Protein AF-0000000066304430 (afdb_homodimer)

Solvent-accessible surface area (backbone atoms only — not comparable to full-atom values): 23786 Å² total; per-residue (Å²): 137,87,82,76,79,74,82,82,79,80,76,80,74,72,60,65,66,55,62,60,60,67,68,46,54,88,64,54,50,79,88,36,44,43,24,27,40,32,38,21,91,82,35,70,56,79,92,47,40,72,29,31,27,43,25,59,38,56,57,89,67,25,36,34,27,29,32,56,72,38,75,47,90,47,48,25,56,79,77,40,54,83,51,33,85,49,35,22,53,64,49,31,33,20,47,4,34,85,41,60,57,87,41,77,45,35,43,29,22,42,34,91,88,55,76,62,80,91,42,82,43,58,41,76,53,37,89,44,24,24,42,44,43,83,86,43,62,50,78,75,46,52,85,39,39,75,23,25,37,43,19,32,15,24,36,75,32,53,60,66,45,55,60,51,39,46,74,68,50,40,44,45,34,34,84,55,59,61,55,55,68,43,44,57,81,45,100,46,57,49,34,54,61,27,54,75,40,62,84,70,48,22,63,59,38,72,60,75,75,80,64,72,80,124,136,88,84,77,79,74,82,81,79,77,76,80,72,73,60,65,65,56,63,59,60,66,66,48,58,88,61,56,49,80,89,36,43,44,25,27,38,32,37,21,92,80,36,69,56,79,89,45,38,70,30,32,28,43,25,59,38,57,55,89,67,25,36,35,27,29,33,56,73,38,76,46,91,48,48,25,57,78,78,40,54,83,52,33,84,47,35,23,53,64,49,31,33,18,46,4,34,85,42,60,57,88,42,78,42,34,42,28,22,41,35,92,88,55,77,63,81,93,41,82,46,57,41,78,53,37,89,44,22,25,42,44,42,84,88,43,62,51,79,76,46,53,84,38,39,77,23,26,37,43,18,30,14,23,37,76,33,51,61,67,45,55,61,51,40,45,75,68,53,39,45,44,34,34,84,56,58,60,55,55,67,42,46,56,81,47,99,45,57,50,34,54,61,27,54,75,41,63,85,68,48,21,63,58,36,72,59,76,75,80,65,74,80,122

InterPro domains:
  IPR003774 AlgH-like [MF_00758] (30-211)
  IPR003774 AlgH-like [PF02622] (42-196)
  IPR003774 AlgH-like [PTHR30327] (18-207)

Organism: Nocardia farcinica (strain IFM 10152) (NCBI:txid247156)

pLDDT: mean 85.4, std 20.9, range [22.81, 98.62]

Nearest PDB structures (foldseek):
  2hrx-assembly1_A  TM=9.634E-01  e=1.542E-21  Corynebacterium diphtheriae
  2ew0-assembly1_A  TM=8.220E-01  e=2.080E-13  Acinetobacter baylyi ADP1
  2haf-assembly1_A  TM=8.039E-01  e=1.139E-11  Vibrio cholerae
  2mui-assembly1_A  TM=6.964E-01  e=1.071E-11  Pseudomonas aeruginosa PAO1
  2do8-assembly1_A  TM=6.855E-01  e=4.205E-09  [Haemophilus] ducreyi

Secondary structure (DSSP, 8-state):
------------GGGHHHHHHHGGGGGPPPP-TTEEEEEPTT---TTTTT-EEEEEEEETTEEEEEE-S-EEEEEHHHH-HHHHTTBPSS-EEEE--SEEEEEEEEEEEEPTT---TT-TTEEEEETTEEEE-TTS-HHHHGGGEEEEEEEEEEEEEETTHHHHHHHTT-EEEEEPPTTGGG----TTHHHHHHHTSPTTGGGGGG--------/------------GGGHHHHHHHGGGGGPPPP-TTEEEEEPTT---TTTTT-EEEEEEEETTEEEEEE-S-EEEEEHHHH-HHHHTTBPSS-EEEE--SEEEEEEEEEEEEPTT---TT-TTEEEEETTEEEE-TTS-HHHHGGGEEEEEEEEEEEEEETTHHHHHHHTT-EEEEEPPTTGGG----TTHHHHHHHTSPTTGGGGGG--------

Structure (mmCIF, N/CA/C/O backbone):
data_AF-0000000066304430-model_v1
#
loop_
_entity.id
_entity.type
_entity.pdbx_description
1 polymer 'UPF0301 protein NFA_55110'
#
loop_
_atom_site.group_PDB
_atom_site.id
_atom_site.type_symbol
_atom_site.label_atom_id
_atom_site.label_alt_id
_atom_site.label_comp_id
_atom_site.label_asym_id
_atom_site.label_entity_id
_atom_site.label_seq_id
_atom_site.pdbx_PDB_ins_code
_atom_site.Cartn_x
_atom_site.Cartn_y
_atom_site.Cartn_z
_atom_site.occupancy
_atom_site.B_iso_or_equiv
_atom_site.auth_seq_id
_atom_site.auth_comp_id
_atom_site.auth_asym_id
_atom_site.auth_atom_id
_atom_site.pdbx_PDB_model_num
ATOM 1 N N . MET A 1 1 ? -45.719 -1.336 53.375 1 24.52 1 MET A N 1
ATOM 2 C CA . MET A 1 1 ? -44.656 -1.937 52.594 1 24.52 1 MET A CA 1
ATOM 3 C C . MET A 1 1 ? -44.625 -1.344 51.188 1 24.52 1 MET A C 1
ATOM 5 O O . MET A 1 1 ? -45.531 -1.569 50.375 1 24.52 1 MET A O 1
ATOM 9 N N . ALA A 1 2 ? -44 -0.07 50.938 1 22.81 2 ALA A N 1
ATOM 10 C CA . ALA A 1 2 ? -44.094 0.934 49.875 1 22.81 2 ALA A CA 1
ATOM 11 C C . ALA A 1 2 ? -43.344 0.488 48.625 1 22.81 2 ALA A C 1
ATOM 13 O O . ALA A 1 2 ? -42.125 0.286 48.656 1 22.81 2 ALA A O 1
ATOM 14 N N . ARG A 1 3 ? -43.969 -0.268 47.688 1 23.69 3 ARG A N 1
ATOM 15 C CA . ARG A 1 3 ? -43.562 -0.884 46.438 1 23.69 3 ARG A CA 1
ATOM 16 C C . ARG A 1 3 ? -43.156 0.175 45.406 1 23.69 3 ARG A C 1
ATOM 18 O O . ARG A 1 3 ? -43.906 0.433 44.469 1 23.69 3 ARG A O 1
ATOM 25 N N . ALA A 1 4 ? -42.5 1.371 45.719 1 28.19 4 ALA A N 1
ATOM 26 C CA . ALA A 1 4 ? -42.375 2.463 44.75 1 28.19 4 ALA A CA 1
ATOM 27 C C . ALA A 1 4 ? -41.312 2.152 43.688 1 28.19 4 ALA A C 1
ATOM 29 O O . ALA A 1 4 ? -40.125 2.387 43.906 1 28.19 4 ALA A O 1
ATOM 30 N N . ASP A 1 5 ? -41.281 0.974 43 1 29.25 5 ASP A N 1
ATOM 31 C CA . ASP A 1 5 ? -40.188 0.68 42.094 1 29.25 5 ASP A CA 1
ATOM 32 C C . ASP A 1 5 ? -40.188 1.63 40.906 1 29.25 5 ASP A C 1
ATOM 34 O O . ASP A 1 5 ? -41.094 1.565 40.062 1 29.25 5 ASP A O 1
ATOM 38 N N . ASP A 1 6 ? -39.938 2.926 41 1 29.88 6 ASP A N 1
ATOM 39 C CA . ASP A 1 6 ? -40 3.854 39.875 1 29.88 6 ASP A CA 1
ATOM 40 C C . ASP A 1 6 ? -39 3.477 38.781 1 29.88 6 ASP A C 1
ATOM 42 O O . ASP A 1 6 ? -37.875 3.133 39.094 1 29.88 6 ASP A O 1
ATOM 46 N N . PRO A 1 7 ? -39.438 3.041 37.562 1 32.34 7 PRO A N 1
ATOM 47 C CA . PRO A 1 7 ? -38.688 2.639 36.375 1 32.34 7 PRO A CA 1
ATOM 48 C C . PRO A 1 7 ? -37.688 3.709 35.906 1 32.34 7 PRO A C 1
ATOM 50 O O . PRO A 1 7 ? -37.906 4.898 36.156 1 32.34 7 PRO A O 1
ATOM 53 N N . ASP A 1 8 ? -36.312 3.432 35.938 1 30.69 8 ASP A N 1
ATOM 54 C CA . ASP A 1 8 ? -35.125 4.16 35.469 1 30.69 8 ASP A CA 1
ATOM 55 C C . ASP A 1 8 ? -35.25 4.578 34 1 30.69 8 ASP A C 1
ATOM 57 O O . ASP A 1 8 ? -35.312 3.729 33.125 1 30.69 8 ASP A O 1
ATOM 61 N N . GLU A 1 9 ? -35.969 5.59 33.656 1 26.77 9 GLU A N 1
ATOM 62 C CA . GLU A 1 9 ? -36 6.195 32.312 1 26.77 9 GLU A CA 1
ATOM 63 C C . GLU A 1 9 ? -34.594 6.59 31.859 1 26.77 9 GLU A C 1
ATOM 65 O O . GLU A 1 9 ? -34.125 7.672 32.188 1 26.77 9 GLU A O 1
ATOM 70 N N . ARG A 1 10 ? -33.562 5.77 31.922 1 32.72 10 ARG A N 1
ATOM 71 C CA . ARG A 1 10 ? -32.344 6.18 31.266 1 32.72 10 ARG A CA 1
ATOM 72 C C . ARG A 1 10 ? -32.594 6.492 29.781 1 32.72 10 ARG A C 1
ATOM 74 O O . ARG A 1 10 ? -32.844 5.59 29 1 32.72 10 ARG A O 1
ATOM 81 N N . LYS A 1 11 ? -33.125 7.629 29.359 1 31.64 11 LYS A N 1
ATOM 82 C CA . LYS A 1 11 ? -33.312 8.227 28.031 1 31.64 11 LYS A CA 1
ATOM 83 C C . LYS A 1 11 ? -32.062 8.117 27.203 1 31.64 11 LYS A C 1
ATOM 85 O O . LYS A 1 11 ? -30.938 8.195 27.719 1 31.64 11 LYS A O 1
ATOM 90 N N . THR A 1 12 ? -32.25 7.77 25.828 1 31.91 12 THR A N 1
ATOM 91 C CA . THR A 1 12 ? -31.516 7.578 24.562 1 31.91 12 THR A CA 1
ATOM 92 C C . THR A 1 12 ? -30.734 8.836 24.188 1 31.91 12 THR A C 1
ATOM 94 O O . THR A 1 12 ? -31.281 9.742 23.562 1 31.91 12 THR A O 1
ATOM 97 N N . GLN A 1 13 ? -29.938 9.391 24.938 1 33 13 GLN A N 1
ATOM 98 C CA . GLN A 1 13 ? -29.094 10.508 24.516 1 33 13 GLN A CA 1
ATOM 99 C C . GLN A 1 13 ? -28.234 10.125 23.312 1 33 13 GLN A C 1
ATOM 101 O O . GLN A 1 13 ? -27.484 10.953 22.797 1 33 13 GLN A O 1
ATOM 106 N N . GLY A 1 14 ? -28.375 8.883 22.828 1 36.81 14 GLY A N 1
ATOM 107 C CA . GLY A 1 14 ? -27.453 8.508 21.781 1 36.81 14 GLY A CA 1
ATOM 108 C C . GLY A 1 14 ? -27.797 9.109 20.438 1 36.81 14 GLY A C 1
ATOM 109 O O . GLY A 1 14 ? -27.062 8.906 19.453 1 36.81 14 GLY A O 1
ATOM 110 N N . GLY A 1 15 ? -29.031 9.672 20.203 1 38.84 15 GLY A N 1
ATOM 111 C CA . GLY A 1 15 ? -29.516 10.008 18.875 1 38.84 15 GLY A CA 1
ATOM 112 C C . GLY A 1 15 ? -28.984 11.336 18.375 1 38.84 15 GLY A C 1
ATOM 113 O O . GLY A 1 15 ? -29.25 11.711 17.234 1 38.84 15 GLY A O 1
ATOM 114 N N . HIS A 1 16 ? -28.719 12.266 19.266 1 42.06 16 HIS A N 1
ATOM 115 C CA . HIS A 1 16 ? -28.406 13.602 18.766 1 42.06 16 HIS A CA 1
ATOM 116 C C . HIS A 1 16 ? -27.109 13.609 17.984 1 42.06 16 HIS A C 1
ATOM 118 O O . HIS A 1 16 ? -26.859 14.516 17.172 1 42.06 16 HIS A O 1
ATOM 124 N N . GLY A 1 17 ? -26.234 12.734 18.312 1 37.06 17 GLY A N 1
ATOM 125 C CA . GLY A 1 17 ? -24.938 12.742 17.656 1 37.06 17 GLY A CA 1
ATOM 126 C C . GLY A 1 17 ? -25 12.289 16.203 1 37.06 17 GLY A C 1
ATOM 127 O O . GLY A 1 17 ? -24.094 12.57 15.414 1 37.06 17 GLY A O 1
ATOM 128 N N . ASP A 1 18 ? -26.016 11.461 15.891 1 42.19 18 ASP A N 1
ATOM 129 C CA . ASP A 1 18 ? -26.141 10.867 14.562 1 42.19 18 ASP A CA 1
ATOM 130 C C . ASP A 1 18 ? -26.516 11.922 13.523 1 42.19 18 ASP A C 1
ATOM 132 O O . ASP A 1 18 ? -26.031 11.883 12.391 1 42.19 18 ASP A O 1
ATOM 136 N N . ARG A 1 19 ? -27.656 12.641 13.797 1 42.06 19 ARG A N 1
ATOM 137 C CA . ARG A 1 19 ? -28.234 13.57 12.828 1 42.06 19 ARG A CA 1
ATOM 138 C C . ARG A 1 19 ? -27.234 14.68 12.492 1 42.06 19 ARG A C 1
ATOM 140 O O . ARG A 1 19 ? -27.281 15.242 11.391 1 42.06 19 ARG A O 1
ATOM 147 N N . ARG A 1 20 ? -26.547 15.172 13.352 1 38.5 20 ARG A N 1
ATOM 148 C CA . ARG A 1 20 ? -25.625 16.281 13.156 1 38.5 20 ARG A CA 1
ATOM 149 C C . ARG A 1 20 ? -24.484 15.891 12.211 1 38.5 20 ARG A C 1
ATOM 151 O O . ARG A 1 20 ? -23.906 16.75 11.547 1 38.5 20 ARG A O 1
ATOM 158 N N . ARG A 1 21 ? -24.125 14.625 12.18 1 44.5 21 ARG A N 1
ATOM 159 C CA . ARG A 1 21 ? -23 14.141 11.391 1 44.5 21 ARG A CA 1
ATOM 160 C C . ARG A 1 21 ? -23.328 14.117 9.906 1 44.5 21 ARG A C 1
ATOM 162 O O . ARG A 1 21 ? -22.469 14.438 9.07 1 44.5 21 ARG A O 1
ATOM 169 N N . ARG A 1 22 ? -24.594 13.719 9.57 1 46.88 22 ARG A N 1
ATOM 170 C CA . ARG A 1 22 ? -25.016 13.68 8.172 1 46.88 22 ARG A CA 1
ATOM 171 C C . ARG A 1 22 ? -25.031 15.078 7.566 1 46.88 22 ARG A C 1
ATOM 173 O O . ARG A 1 22 ? -24.766 15.25 6.375 1 46.88 22 ARG A O 1
ATOM 180 N N . GLU A 1 23 ? -25.312 16 8.352 1 46.72 23 GLU A N 1
ATOM 181 C CA . GLU A 1 23 ? -25.594 17.344 7.855 1 46.72 23 GLU A CA 1
ATOM 182 C C . GLU A 1 23 ? -24.297 18.062 7.457 1 46.72 23 GLU A C 1
ATOM 184 O O . GLU A 1 23 ? -24.344 19.078 6.773 1 46.72 23 GLU A O 1
ATOM 189 N N . PHE A 1 24 ? -23.234 17.531 7.887 1 49.34 24 PHE A N 1
ATOM 190 C CA . PHE A 1 24 ? -22.031 18.328 7.652 1 49.34 24 PHE A CA 1
ATOM 191 C C . PHE A 1 24 ? -21.391 17.969 6.316 1 49.34 24 PHE A C 1
ATOM 193 O O . PHE A 1 24 ? -20.172 18 6.176 1 49.34 24 PHE A O 1
ATOM 200 N N . ARG A 1 25 ? -22.125 17.516 5.375 1 54.25 25 ARG A N 1
ATOM 201 C CA . ARG A 1 25 ? -21.594 16.984 4.121 1 54.25 25 ARG A CA 1
ATOM 202 C C . ARG A 1 25 ? -21.031 18.125 3.26 1 54.25 25 ARG A C 1
ATOM 204 O O . ARG A 1 25 ? -20.422 17.875 2.217 1 54.25 25 ARG A O 1
ATOM 211 N N . GLY A 1 26 ? -21.297 19.484 3.586 1 52.44 26 GLY A N 1
ATOM 212 C CA . GLY A 1 26 ? -21.047 20.531 2.609 1 52.44 26 GLY A CA 1
ATOM 213 C C . GLY A 1 26 ? -19.562 20.766 2.348 1 52.44 26 GLY A C 1
ATOM 214 O O . GLY A 1 26 ? -19.188 21.266 1.287 1 52.44 26 GLY A O 1
ATOM 215 N N . GLY A 1 27 ? -18.641 20.047 2.994 1 59.81 27 GLY A N 1
ATOM 216 C CA . GLY A 1 27 ? -17.203 20.266 2.809 1 59.81 27 GLY A CA 1
ATOM 217 C C . GLY A 1 27 ? -16.438 18.984 2.602 1 59.81 27 GLY A C 1
ATOM 218 O O . GLY A 1 27 ? -15.203 19 2.467 1 59.81 27 GLY A O 1
ATOM 219 N N . GLU A 1 28 ? -17.25 18.047 2.461 1 71.25 28 GLU A N 1
ATOM 220 C CA . GLU A 1 28 ? -16.609 16.734 2.273 1 71.25 28 GLU A CA 1
ATOM 221 C C . GLU A 1 28 ? -16.234 16.516 0.81 1 71.25 28 GLU A C 1
ATOM 223 O O . GLU A 1 28 ? -16.969 16.922 -0.092 1 71.25 28 GLU A O 1
ATOM 228 N N . GLN A 1 29 ? -14.961 16.172 0.649 1 87.19 29 GLN A N 1
ATOM 229 C CA . GLN A 1 29 ? -14.383 15.906 -0.662 1 87.19 29 GLN A CA 1
ATOM 230 C C . GLN A 1 29 ? -14.328 14.406 -0.946 1 87.19 29 GLN A C 1
ATOM 232 O O . GLN A 1 29 ? -14.586 13.594 -0.058 1 87.19 29 GLN A O 1
ATOM 237 N N . VAL A 1 30 ? -14.258 14.203 -2.191 1 92.62 30 VAL A N 1
ATOM 238 C CA . VAL A 1 30 ? -13.938 12.844 -2.605 1 92.62 30 VAL A CA 1
ATOM 239 C C . VAL A 1 30 ? -12.469 12.547 -2.314 1 92.62 30 VAL A C 1
ATOM 241 O O . VAL A 1 30 ? -11.609 13.414 -2.48 1 92.62 30 VAL A O 1
ATOM 244 N N . VAL A 1 31 ? -12.211 11.352 -1.87 1 96.69 31 VAL A N 1
ATOM 245 C CA . VAL A 1 31 ? -10.836 10.984 -1.542 1 96.69 31 VAL A CA 1
ATOM 246 C C . VAL A 1 31 ? -9.984 10.992 -2.809 1 96.69 31 VAL A C 1
ATOM 248 O O . VAL A 1 31 ? -10.391 10.453 -3.84 1 96.69 31 VAL A O 1
ATOM 251 N N . ARG A 1 32 ? -8.828 11.602 -2.746 1 96.31 32 ARG A N 1
ATOM 252 C CA . ARG A 1 32 ? -7.789 11.609 -3.768 1 96.31 32 ARG A CA 1
ATOM 253 C C . ARG A 1 32 ? -6.418 11.875 -3.148 1 96.31 32 ARG A C 1
ATOM 255 O O . ARG A 1 32 ? -6.328 12.328 -2.006 1 96.31 32 ARG A O 1
ATOM 262 N N . ALA A 1 33 ? -5.414 11.594 -3.951 1 96.38 33 ALA A N 1
ATOM 263 C CA . ALA A 1 33 ? -4.09 12.023 -3.504 1 96.38 33 ALA A CA 1
ATOM 264 C C . ALA A 1 33 ? -4.082 13.516 -3.186 1 96.38 33 ALA A C 1
ATOM 266 O O . ALA A 1 33 ? -4.605 14.328 -3.957 1 96.38 33 ALA A O 1
ATOM 267 N N . GLY A 1 34 ? -3.596 13.859 -1.972 1 97.75 34 GLY A N 1
ATOM 268 C CA . GLY A 1 34 ? -3.52 15.258 -1.578 1 97.75 34 GLY A CA 1
ATOM 269 C C . GLY A 1 34 ? -4.617 15.664 -0.611 1 97.75 34 GLY A C 1
ATOM 270 O O . GLY A 1 34 ? -4.586 16.766 -0.06 1 97.75 34 GLY A O 1
ATOM 271 N N . THR A 1 35 ? -5.57 14.773 -0.39 1 98 35 THR A N 1
ATOM 272 C CA . THR A 1 35 ? -6.633 15.078 0.562 1 98 35 THR A CA 1
ATOM 273 C C . THR A 1 35 ? -6.242 14.641 1.97 1 98 35 THR A C 1
ATOM 275 O O . THR A 1 35 ? -5.301 13.859 2.143 1 98 35 THR A O 1
ATOM 278 N N . LEU A 1 36 ? -6.938 15.227 2.949 1 98.25 36 LEU A N 1
ATOM 279 C CA . LEU A 1 36 ? -6.812 14.812 4.34 1 98.25 36 LEU A CA 1
ATOM 280 C C . LEU A 1 36 ? -7.973 13.906 4.742 1 98.25 36 LEU A C 1
ATOM 282 O O . LEU A 1 36 ? -9.117 14.156 4.355 1 98.25 36 LEU A O 1
ATOM 286 N N . LEU A 1 37 ? -7.648 12.82 5.461 1 98.38 37 LEU A N 1
ATOM 287 C CA . LEU A 1 37 ? -8.633 12.094 6.258 1 98.38 37 LEU A CA 1
ATOM 288 C C . LEU A 1 37 ? -8.531 12.477 7.73 1 98.38 37 LEU A C 1
ATOM 290 O O . LEU A 1 37 ? -7.504 12.234 8.367 1 98.38 37 LEU A O 1
ATOM 294 N N . LEU A 1 38 ? -9.578 13.102 8.227 1 97.62 38 LEU A N 1
ATOM 295 C CA . LEU A 1 38 ? -9.648 13.383 9.656 1 97.62 38 LEU A CA 1
ATOM 296 C C . LEU A 1 38 ? -10.477 12.328 10.375 1 97.62 38 LEU A C 1
ATOM 298 O O . LEU A 1 38 ? -11.578 11.984 9.938 1 97.62 38 LEU A O 1
ATOM 302 N N . ALA A 1 39 ? -9.883 11.766 11.406 1 97.25 39 ALA A N 1
ATOM 303 C CA . ALA A 1 39 ? -10.633 10.805 12.211 1 97.25 39 ALA A CA 1
ATOM 304 C C . ALA A 1 39 ? -11.922 11.43 12.75 1 97.25 39 ALA A C 1
ATOM 306 O O . ALA A 1 39 ? -11.906 12.531 13.297 1 97.25 39 ALA A O 1
ATOM 307 N N . ALA A 1 40 ? -12.992 10.703 12.523 1 96.12 40 ALA A N 1
ATOM 308 C CA . ALA A 1 40 ? -14.242 11.133 13.141 1 96.12 40 ALA A CA 1
ATOM 309 C C . ALA A 1 40 ? -14.141 11.125 14.664 1 96.12 40 ALA A C 1
ATOM 311 O O . ALA A 1 40 ? -13.281 10.438 15.227 1 96.12 40 ALA A O 1
ATOM 312 N N . THR A 1 41 ? -15.023 11.922 15.266 1 93.81 41 THR A N 1
ATOM 313 C CA . THR A 1 41 ? -14.969 12.07 16.719 1 93.81 41 THR A CA 1
ATOM 314 C C . THR A 1 41 ? -15.273 10.742 17.406 1 93.81 41 THR A C 1
ATOM 316 O O . THR A 1 41 ? -14.781 10.477 18.5 1 93.81 41 THR A O 1
ATOM 319 N N . ASP A 1 42 ? -15.977 9.828 16.688 1 92.12 42 ASP A N 1
ATOM 320 C CA . ASP A 1 42 ? -16.375 8.562 17.297 1 92.12 42 ASP A CA 1
ATOM 321 C C . ASP A 1 42 ? -15.398 7.449 16.938 1 92.12 42 ASP A C 1
ATOM 323 O O . ASP A 1 42 ? -15.547 6.312 17.375 1 92.12 42 ASP A O 1
ATOM 327 N N . LEU A 1 43 ? -14.422 7.773 16.156 1 93.31 43 LEU A N 1
ATOM 328 C CA . LEU A 1 43 ? -13.352 6.812 15.922 1 93.31 43 LEU A CA 1
ATOM 329 C C . LEU A 1 43 ? -12.383 6.781 17.094 1 93.31 43 LEU A C 1
ATOM 331 O O . LEU A 1 43 ? -11.539 7.672 17.234 1 93.31 43 LEU A O 1
ATOM 335 N N . THR A 1 44 ? -12.492 5.734 17.922 1 88.75 44 THR A N 1
ATOM 336 C CA . THR A 1 44 ? -11.773 5.766 19.188 1 88.75 44 THR A CA 1
ATOM 337 C C . THR A 1 44 ? -10.633 4.75 19.188 1 88.75 44 THR A C 1
ATOM 339 O O . THR A 1 44 ? -9.859 4.668 20.141 1 88.75 44 THR A O 1
ATOM 342 N N . GLU A 1 45 ? -10.523 4.031 18.078 1 89.81 45 GLU A N 1
ATOM 343 C CA . GLU A 1 45 ? -9.406 3.1 18 1 89.81 45 GLU A CA 1
ATOM 344 C C . GLU A 1 45 ? -8.07 3.822 18.156 1 89.81 45 GLU A C 1
ATOM 346 O O . GLU A 1 45 ? -7.82 4.832 17.5 1 89.81 45 GLU A O 1
ATOM 351 N N . PRO A 1 46 ? -7.18 3.33 18.969 1 90 46 PRO A N 1
ATOM 352 C CA . PRO A 1 46 ? -5.984 4.051 19.406 1 90 46 PRO A CA 1
ATOM 353 C C . PRO A 1 46 ? -5.086 4.473 18.25 1 90 46 PRO A C 1
ATOM 355 O O . PRO A 1 46 ? -4.48 5.547 18.297 1 90 46 PRO A O 1
ATOM 358 N N . THR A 1 47 ? -5.051 3.758 17.281 1 92.06 47 THR A N 1
ATOM 359 C CA . THR A 1 47 ? -4.129 4.035 16.188 1 92.06 47 THR A CA 1
ATOM 360 C C . THR A 1 47 ? -4.527 5.316 15.453 1 92.06 47 THR A C 1
ATOM 362 O O . THR A 1 47 ? -3.666 6.102 15.047 1 92.06 47 THR A O 1
ATOM 365 N N . PHE A 1 48 ? -5.805 5.566 15.375 1 95.62 48 PHE A N 1
ATOM 366 C CA . PHE A 1 48 ? -6.211 6.633 14.469 1 95.62 48 PHE A CA 1
ATOM 367 C C . PHE A 1 48 ? -7.059 7.672 15.188 1 95.62 48 PHE A C 1
ATOM 369 O O . PHE A 1 48 ? -7.438 8.688 14.609 1 95.62 48 PHE A O 1
ATOM 376 N N . ARG A 1 49 ? -7.262 7.445 16.484 1 94.5 49 ARG A N 1
ATOM 377 C CA . ARG A 1 49 ? -8.016 8.445 17.219 1 94.5 49 ARG A CA 1
ATOM 378 C C . ARG A 1 49 ? -7.375 9.828 17.094 1 94.5 49 ARG A C 1
ATOM 380 O O . ARG A 1 49 ? -6.172 9.977 17.312 1 94.5 49 ARG A O 1
ATOM 387 N N . ARG A 1 50 ? -8.188 10.812 16.688 1 94.12 50 ARG A N 1
ATOM 388 C CA . ARG A 1 50 ? -7.766 12.211 16.578 1 94.12 50 ARG A CA 1
ATOM 389 C C . ARG A 1 50 ? -6.609 12.359 15.602 1 94.12 50 ARG A C 1
ATOM 391 O O . ARG A 1 50 ? -5.75 13.227 15.773 1 94.12 50 ARG A O 1
ATOM 398 N N . SER A 1 51 ? -6.625 11.516 14.656 1 96.19 51 SER A N 1
ATOM 399 C CA . SER A 1 51 ? -5.531 11.57 13.695 1 96.19 51 SER A CA 1
ATOM 400 C C . SER A 1 51 ? -5.914 12.391 12.461 1 96.19 51 SER A C 1
ATOM 402 O O . SER A 1 51 ? -7.102 12.602 12.195 1 96.19 51 SER A O 1
ATOM 404 N N . VAL A 1 52 ? -4.895 12.945 11.82 1 97.31 52 VAL A N 1
ATOM 405 C CA . VAL A 1 52 ? -4.949 13.562 10.5 1 97.31 52 VAL A CA 1
ATOM 406 C C . VAL A 1 52 ? -4.07 12.773 9.523 1 97.31 52 VAL A C 1
ATOM 408 O O . VAL A 1 52 ? -2.854 12.703 9.703 1 97.31 52 VAL A O 1
ATOM 411 N N . VAL A 1 53 ? -4.738 12.148 8.523 1 98.31 53 VAL A N 1
ATOM 412 C CA . VAL A 1 53 ? -3.996 11.359 7.543 1 98.31 53 VAL A CA 1
ATOM 413 C C . VAL A 1 53 ? -3.895 12.133 6.23 1 98.31 53 VAL A C 1
ATOM 415 O O . VAL A 1 53 ? -4.898 12.633 5.715 1 98.31 53 VAL A O 1
ATOM 418 N N . TYR A 1 54 ? -2.689 12.297 5.727 1 98.62 54 TYR A N 1
ATOM 419 C CA . TYR A 1 54 ? -2.486 12.828 4.387 1 98.62 54 TYR A CA 1
ATOM 420 C C . TYR A 1 54 ? -2.432 11.703 3.357 1 98.62 54 TYR A C 1
ATOM 422 O O . TYR A 1 54 ? -1.562 10.836 3.426 1 98.62 54 TYR A O 1
ATOM 430 N N . ILE A 1 55 ? -3.361 11.703 2.41 1 98.12 55 ILE A N 1
ATOM 431 C CA . ILE A 1 55 ? -3.439 10.656 1.397 1 98.12 55 ILE A CA 1
ATOM 432 C C . ILE A 1 55 ? -2.402 10.914 0.307 1 98.12 55 ILE A C 1
ATOM 434 O O . ILE A 1 55 ? -2.404 11.977 -0.326 1 98.12 55 ILE A O 1
ATOM 438 N N . MET A 1 56 ? -1.54 9.961 0.141 1 96.31 56 MET A N 1
ATOM 439 C CA . MET A 1 56 ? -0.483 10.094 -0.857 1 96.31 56 MET A CA 1
ATOM 440 C C . MET A 1 56 ? -0.884 9.43 -2.168 1 96.31 56 MET A C 1
ATOM 442 O O . MET A 1 56 ? -0.41 9.82 -3.238 1 96.31 56 MET A O 1
ATOM 446 N N . GLU A 1 57 ? -1.657 8.406 -2.041 1 93.75 57 GLU A N 1
ATOM 447 C CA . GLU A 1 57 ? -2.133 7.652 -3.197 1 93.75 57 GLU A CA 1
ATOM 448 C C . GLU A 1 57 ? -3.549 7.129 -2.973 1 93.75 57 GLU A C 1
ATOM 450 O O . GLU A 1 57 ? -3.883 6.676 -1.874 1 93.75 57 GLU A O 1
ATOM 455 N N . HIS A 1 58 ? -4.348 7.23 -3.982 1 93.25 58 HIS A N 1
ATOM 456 C CA . HIS A 1 58 ? -5.699 6.676 -3.984 1 93.25 58 HIS A CA 1
ATOM 457 C C . HIS A 1 58 ? -6.113 6.242 -5.387 1 93.25 58 HIS A C 1
ATOM 459 O O . HIS A 1 58 ? -6.172 7.062 -6.305 1 93.25 58 HIS A O 1
ATOM 465 N N . ASN A 1 59 ? -6.328 5.027 -5.492 1 87.94 59 ASN A N 1
ATOM 466 C CA . ASN A 1 59 ? -6.828 4.496 -6.758 1 87.94 59 ASN A CA 1
ATOM 467 C C . ASN A 1 59 ? -7.703 3.264 -6.539 1 87.94 59 ASN A C 1
ATOM 469 O O . ASN A 1 59 ? -8.109 2.977 -5.414 1 87.94 59 ASN A O 1
ATOM 473 N N . ASP A 1 60 ? -8.023 2.59 -7.578 1 80.56 60 ASP A N 1
ATOM 474 C CA . ASP A 1 60 ? -8.953 1.462 -7.516 1 80.56 60 ASP A CA 1
ATOM 475 C C . ASP A 1 60 ? -8.344 0.296 -6.742 1 80.56 60 ASP A C 1
ATOM 477 O O . ASP A 1 60 ? -9.055 -0.612 -6.309 1 80.56 60 ASP A O 1
ATOM 481 N N . SER A 1 61 ? -7.043 0.36 -6.531 1 79.19 61 SER A N 1
ATOM 482 C CA . SER A 1 61 ? -6.379 -0.765 -5.879 1 79.19 61 SER A CA 1
ATOM 483 C C . SER A 1 61 ? -6.246 -0.531 -4.379 1 79.19 61 SER A C 1
ATOM 485 O O . SER A 1 61 ? -6.016 -1.473 -3.615 1 79.19 61 SER A O 1
ATOM 487 N N . GLY A 1 62 ? -6.348 0.721 -3.973 1 87.88 62 GLY A N 1
ATOM 488 C CA . GLY A 1 62 ? -6.215 1.029 -2.557 1 87.88 62 GLY A CA 1
ATOM 489 C C . GLY A 1 62 ? -5.746 2.447 -2.297 1 87.88 62 GLY A C 1
ATOM 490 O O . GLY A 1 62 ? -5.84 3.309 -3.172 1 87.88 62 GLY A O 1
ATOM 491 N N . SER A 1 63 ? -5.41 2.652 -1.065 1 93.25 63 SER A N 1
ATOM 492 C CA . SER A 1 63 ? -4.961 3.975 -0.641 1 93.25 63 SER A CA 1
ATOM 493 C C . SER A 1 63 ? -3.742 3.879 0.27 1 93.25 63 SER A C 1
ATOM 495 O O . SER A 1 63 ? -3.547 2.871 0.951 1 93.25 63 SER A O 1
ATOM 497 N N . LEU A 1 64 ? -2.945 4.867 0.157 1 94.56 64 LEU A N 1
ATOM 498 C CA . LEU A 1 64 ? -1.764 5.035 0.996 1 94.56 64 LEU A CA 1
ATOM 499 C C . LEU A 1 64 ? -1.716 6.441 1.593 1 94.56 64 LEU A C 1
ATOM 501 O O . LEU A 1 64 ? -1.928 7.426 0.885 1 94.56 64 LEU A O 1
ATOM 505 N N . GLY A 1 65 ? -1.515 6.48 2.875 1 97 65 GLY A N 1
ATOM 506 C CA . GLY A 1 65 ? -1.376 7.762 3.541 1 97 65 GLY A CA 1
ATOM 507 C C . GLY A 1 65 ? -0.467 7.711 4.754 1 97 65 GLY A C 1
ATOM 508 O O . GLY A 1 65 ? 0.018 6.641 5.129 1 97 65 GLY A O 1
ATOM 509 N N . VAL A 1 66 ? -0.207 8.891 5.336 1 97.75 66 VAL A N 1
ATOM 510 C CA . VAL A 1 66 ? 0.577 8.977 6.566 1 97.75 66 VAL A CA 1
ATOM 511 C C . VAL A 1 66 ? -0.148 9.852 7.582 1 97.75 66 VAL A C 1
ATOM 513 O O . VAL A 1 66 ? -0.749 10.867 7.223 1 97.75 66 VAL A O 1
ATOM 516 N N . VAL A 1 67 ? -0.102 9.391 8.828 1 97.5 67 VAL A N 1
ATOM 517 C CA . VAL A 1 67 ? -0.552 10.234 9.93 1 97.5 67 VAL A CA 1
ATOM 518 C C . VAL A 1 67 ? 0.427 11.391 10.117 1 97.5 67 VAL A C 1
ATOM 520 O O . VAL A 1 67 ? 1.608 11.172 10.398 1 97.5 67 VAL A O 1
ATOM 523 N N . ILE A 1 68 ? -0.115 12.609 10.016 1 97.5 68 ILE A N 1
ATOM 524 C CA . ILE A 1 68 ? 0.839 13.711 9.922 1 97.5 68 ILE A CA 1
ATOM 525 C C . ILE A 1 68 ? 0.849 14.5 11.227 1 97.5 68 ILE A C 1
ATOM 527 O O . ILE A 1 68 ? 1.568 15.492 11.359 1 97.5 68 ILE A O 1
ATOM 531 N N . ASN A 1 69 ? 0.099 14.039 12.25 1 96.5 69 ASN A N 1
ATOM 532 C CA . ASN A 1 69 ? 0.036 14.828 13.477 1 96.5 69 ASN A CA 1
ATOM 533 C C . ASN A 1 69 ? 0.428 14.008 14.695 1 96.5 69 ASN A C 1
ATOM 535 O O . ASN A 1 69 ? -0.153 14.164 15.773 1 96.5 69 ASN A O 1
ATOM 539 N N . ARG A 1 70 ? 1.397 13.062 14.539 1 95.12 70 ARG A N 1
ATOM 540 C CA . ARG A 1 70 ? 1.86 12.25 15.664 1 95.12 70 ARG A CA 1
ATOM 541 C C . ARG A 1 70 ? 3.385 12.219 15.727 1 95.12 70 ARG A C 1
ATOM 543 O O . ARG A 1 70 ? 4.008 11.258 15.273 1 95.12 70 ARG A O 1
ATOM 550 N N . PRO A 1 71 ? 3.934 13.219 16.359 1 95.62 71 PRO A N 1
ATOM 551 C CA . PRO A 1 71 ? 5.391 13.219 16.516 1 95.62 71 PRO A CA 1
ATOM 552 C C . PRO A 1 71 ? 5.871 12.188 17.531 1 95.62 71 PRO A C 1
ATOM 554 O O . PRO A 1 71 ? 5.129 11.828 18.453 1 95.62 71 PRO A O 1
ATOM 557 N N . SER A 1 72 ? 7.012 11.648 17.297 1 94.75 72 SER A N 1
ATOM 558 C CA . SER A 1 72 ? 7.652 10.773 18.266 1 94.75 72 SER A CA 1
ATOM 559 C C . SER A 1 72 ? 8.766 11.492 19.016 1 94.75 72 SER A C 1
ATOM 561 O O . SER A 1 72 ? 9.016 12.672 18.781 1 94.75 72 SER A O 1
ATOM 563 N N . GLU A 1 73 ? 9.367 10.742 19.922 1 95.62 73 GLU A N 1
ATOM 564 C CA . GLU A 1 73 ? 10.477 11.297 20.688 1 95.62 73 GLU A CA 1
ATOM 565 C C . GLU A 1 73 ? 11.805 11.094 19.969 1 95.62 73 GLU A C 1
ATOM 567 O O . GLU A 1 73 ? 12.828 11.633 20.375 1 95.62 73 GLU A O 1
ATOM 572 N N . THR A 1 74 ? 11.75 10.445 18.891 1 96.69 74 THR A N 1
ATOM 573 C CA . THR A 1 74 ? 12.969 10.117 18.172 1 96.69 74 THR A CA 1
ATOM 574 C C . THR A 1 74 ? 13.406 11.273 17.281 1 96.69 74 THR A C 1
ATOM 576 O O . THR A 1 74 ? 12.68 11.664 16.359 1 96.69 74 THR A O 1
ATOM 579 N N . SER A 1 75 ? 14.586 11.727 17.531 1 97.31 75 SER A N 1
ATOM 580 C CA . SER A 1 75 ? 15.133 12.828 16.734 1 97.31 75 SER A CA 1
ATOM 581 C C . SER A 1 75 ? 15.547 12.352 15.352 1 97.31 75 SER A C 1
ATOM 583 O O . SER A 1 75 ? 16.172 11.297 15.211 1 97.31 75 SER A O 1
ATOM 585 N N . LEU A 1 76 ? 15.25 13.172 14.352 1 97.38 76 LEU A N 1
ATOM 586 C CA . LEU A 1 76 ? 15.68 12.844 13 1 97.38 76 LEU A CA 1
ATOM 587 C C . LEU A 1 76 ? 17.203 12.891 12.883 1 97.38 76 LEU A C 1
ATOM 589 O O . LEU A 1 76 ? 17.797 12.117 12.125 1 97.38 76 LEU A O 1
ATOM 593 N N . ALA A 1 77 ? 17.812 13.781 13.609 1 97.75 77 ALA A N 1
ATOM 594 C CA . ALA A 1 77 ? 19.266 13.906 13.602 1 97.75 77 ALA A CA 1
ATOM 595 C C . ALA A 1 77 ? 19.922 12.594 14 1 97.75 77 ALA A C 1
ATOM 597 O O . ALA A 1 77 ? 21.031 12.281 13.531 1 97.75 77 ALA A O 1
ATOM 598 N N . ASP A 1 78 ? 19.25 11.75 14.789 1 97.38 78 ASP A N 1
ATOM 599 C CA . ASP A 1 78 ? 19.797 10.492 15.289 1 97.38 78 ASP A CA 1
ATOM 600 C C . ASP A 1 78 ? 19.641 9.375 14.258 1 97.38 78 ASP A C 1
ATOM 602 O O . ASP A 1 78 ? 20.484 8.477 14.18 1 97.38 78 ASP A O 1
ATOM 606 N N . VAL A 1 79 ? 18.594 9.508 13.484 1 96.62 79 VAL A N 1
ATOM 607 C CA . VAL A 1 79 ? 18.266 8.344 12.664 1 96.62 79 VAL A CA 1
ATOM 608 C C . VAL A 1 79 ? 18.531 8.656 11.195 1 96.62 79 VAL A C 1
ATOM 610 O O . VAL A 1 79 ? 18.766 7.754 10.391 1 96.62 79 VAL A O 1
ATOM 613 N N . LEU A 1 80 ? 18.438 9.914 10.844 1 97.38 80 LEU A N 1
ATOM 614 C CA . LEU A 1 80 ? 18.672 10.367 9.477 1 97.38 80 LEU A CA 1
ATOM 615 C C . LEU A 1 80 ? 19.438 11.695 9.469 1 97.38 80 LEU A C 1
ATOM 617 O O . LEU A 1 80 ? 18.906 12.711 9.016 1 97.38 80 LEU A O 1
ATOM 621 N N . PRO A 1 81 ? 20.672 11.617 9.867 1 97.44 81 PRO A N 1
ATOM 622 C CA . PRO A 1 81 ? 21.422 12.859 10.07 1 97.44 81 PRO A CA 1
ATOM 623 C C . PRO A 1 81 ? 21.531 13.695 8.789 1 97.44 81 PRO A C 1
ATOM 625 O O . PRO A 1 81 ? 21.5 14.922 8.852 1 97.44 81 PRO A O 1
ATOM 628 N N . ARG A 1 82 ? 21.609 13.102 7.613 1 97.25 82 ARG A N 1
ATOM 629 C CA . ARG A 1 82 ? 21.797 13.836 6.363 1 97.25 82 ARG A CA 1
ATOM 630 C C . ARG A 1 82 ? 20.547 14.656 6.027 1 97.25 82 ARG A C 1
ATOM 632 O O . ARG A 1 82 ? 20.625 15.609 5.242 1 97.25 82 ARG A O 1
ATOM 639 N N . TRP A 1 83 ? 19.484 14.242 6.547 1 98.12 83 TRP A N 1
ATOM 640 C CA . TRP A 1 83 ? 18.219 14.875 6.188 1 98.12 83 TRP A CA 1
ATOM 641 C C . TRP A 1 83 ? 17.75 15.812 7.297 1 98.12 83 TRP A C 1
ATOM 643 O O . TRP A 1 83 ? 16.797 16.578 7.109 1 98.12 83 TRP A O 1
ATOM 653 N N . SER A 1 84 ? 18.422 15.789 8.453 1 97.88 84 SER A N 1
ATOM 654 C CA . SER A 1 84 ? 17.953 16.469 9.656 1 97.88 84 SER A CA 1
ATOM 655 C C . SER A 1 84 ? 17.875 17.969 9.445 1 97.88 84 SER A C 1
ATOM 657 O O . SER A 1 84 ? 17 18.641 9.992 1 97.88 84 SER A O 1
ATOM 659 N N . ALA A 1 85 ? 18.719 18.547 8.656 1 97.5 85 ALA A N 1
ATOM 660 C CA . ALA A 1 85 ? 18.781 20 8.445 1 97.5 85 ALA A CA 1
ATOM 661 C C . ALA A 1 85 ? 17.562 20.484 7.684 1 97.5 85 ALA A C 1
ATOM 663 O O . ALA A 1 85 ? 17.188 21.656 7.777 1 97.5 85 ALA A O 1
ATOM 664 N N . LEU A 1 86 ? 16.906 19.641 6.918 1 98.25 86 LEU A N 1
ATOM 665 C CA . LEU A 1 86 ? 15.766 20.016 6.09 1 98.25 86 LEU A CA 1
ATOM 666 C C . LEU A 1 86 ? 14.453 19.797 6.836 1 98.25 86 LEU A C 1
ATOM 668 O O . LEU A 1 86 ? 13.398 20.25 6.391 1 98.25 86 LEU A O 1
ATOM 672 N N . ALA A 1 87 ? 14.539 19.156 7.988 1 98.12 87 ALA A N 1
ATOM 673 C CA . ALA A 1 87 ? 13.336 18.781 8.727 1 98.12 87 ALA A CA 1
ATOM 674 C C . ALA A 1 87 ? 12.609 20.016 9.25 1 98.12 87 ALA A C 1
ATOM 676 O O . ALA A 1 87 ? 13.227 20.922 9.805 1 98.12 87 ALA A O 1
ATOM 677 N N . ALA A 1 88 ? 11.32 20.078 8.977 1 97.25 88 ALA A N 1
ATOM 678 C CA . ALA A 1 88 ? 10.5 21.094 9.625 1 97.25 88 ALA A CA 1
ATOM 679 C C . ALA A 1 88 ? 10.422 20.859 11.133 1 97.25 88 ALA A C 1
ATOM 681 O O . ALA A 1 88 ? 10.602 19.734 11.594 1 97.25 88 ALA A O 1
ATOM 682 N N . ASP A 1 89 ? 10.07 21.875 11.875 1 94.75 89 ASP A N 1
ATOM 683 C CA . ASP A 1 89 ? 9.93 21.766 13.328 1 94.75 89 ASP A CA 1
ATOM 684 C C . ASP A 1 89 ? 8.602 21.109 13.703 1 94.75 89 ASP A C 1
ATOM 686 O O . ASP A 1 89 ? 7.555 21.469 13.164 1 94.75 89 ASP A O 1
ATOM 690 N N . PRO A 1 90 ? 8.664 20.281 14.695 1 95.81 90 PRO A N 1
ATOM 691 C CA . PRO A 1 90 ? 9.805 19.641 15.352 1 95.81 90 PRO A CA 1
ATOM 692 C C . PRO A 1 90 ? 10.508 18.609 14.453 1 95.81 90 PRO A C 1
ATOM 694 O O . PRO A 1 90 ? 9.852 17.906 13.688 1 95.81 90 PRO A O 1
ATOM 697 N N . GLY A 1 91 ? 11.828 18.562 14.477 1 96.19 91 GLY A N 1
ATOM 698 C CA . GLY A 1 91 ? 12.648 17.688 13.648 1 96.19 91 GLY A CA 1
ATOM 699 C C . GLY A 1 91 ? 12.719 16.266 14.172 1 96.19 91 GLY A C 1
ATOM 700 O O . GLY A 1 91 ? 13.812 15.719 14.336 1 96.19 91 GLY A O 1
ATOM 701 N N . THR A 1 92 ? 11.57 15.695 14.484 1 97.12 92 THR A N 1
ATOM 702 C CA . THR A 1 92 ? 11.484 14.336 15.008 1 97.12 92 THR A CA 1
ATOM 703 C C . THR A 1 92 ? 10.781 13.414 14.016 1 97.12 92 THR A C 1
ATOM 705 O O . THR A 1 92 ? 10.148 13.883 13.062 1 97.12 92 THR A O 1
ATOM 708 N N . LEU A 1 93 ? 10.992 12.195 14.219 1 97.31 93 LEU A N 1
ATOM 709 C CA . LEU A 1 93 ? 10.266 11.195 13.445 1 97.31 93 LEU A CA 1
ATOM 710 C C . LEU A 1 93 ? 8.789 11.172 13.836 1 97.31 93 LEU A C 1
ATOM 712 O O . LEU A 1 93 ? 8.453 11.227 15.023 1 97.31 93 LEU A O 1
ATOM 716 N N . TYR A 1 94 ? 7.945 11.219 12.844 1 97.25 94 TYR A N 1
ATOM 717 C CA . TYR A 1 94 ? 6.512 11.094 13.094 1 97.25 94 TYR A CA 1
ATOM 718 C C . TYR A 1 94 ? 6.047 9.656 12.914 1 97.25 94 TYR A C 1
ATOM 720 O O . TYR A 1 94 ? 6.633 8.906 12.133 1 97.25 94 TYR A O 1
ATOM 728 N N . PHE A 1 95 ? 5.055 9.281 13.711 1 96.94 95 PHE A N 1
ATOM 729 C CA . PHE A 1 95 ? 4.34 8.039 13.453 1 96.94 95 PHE A CA 1
ATOM 730 C C . PHE A 1 95 ? 3.398 8.188 12.266 1 96.94 95 PHE A C 1
ATOM 732 O O . PHE A 1 95 ? 2.389 8.891 12.352 1 96.94 95 PHE A O 1
ATOM 739 N N . GLY A 1 96 ? 3.68 7.473 11.141 1 97.38 96 GLY A N 1
ATOM 740 C CA . GLY A 1 96 ? 2.898 7.633 9.922 1 97.38 96 GLY A CA 1
ATOM 741 C C . GLY A 1 96 ? 1.76 6.637 9.805 1 97.38 96 GLY A C 1
ATOM 742 O O . GLY A 1 96 ? 0.872 6.793 8.969 1 97.38 96 GLY A O 1
ATOM 743 N N . GLY A 1 97 ? 1.809 5.598 10.617 1 96.88 97 GLY A N 1
ATOM 744 C CA . GLY A 1 97 ? 0.805 4.543 10.586 1 96.88 97 GLY A CA 1
ATOM 745 C C . GLY A 1 97 ? 1.349 3.188 10.984 1 96.88 97 GLY A C 1
ATOM 746 O O . GLY A 1 97 ? 2.557 3.027 11.18 1 96.88 97 GLY A O 1
ATOM 747 N N . PRO A 1 98 ? 0.456 2.244 11.07 1 95.12 98 PRO A N 1
ATOM 748 C CA . PRO A 1 98 ? 0.825 0.958 11.672 1 95.12 98 PRO A CA 1
ATOM 749 C C . PRO A 1 98 ? 1.494 0.014 10.672 1 95.12 98 PRO A C 1
ATOM 751 O O . PRO A 1 98 ? 2.029 -1.025 11.062 1 95.12 98 PRO A O 1
ATOM 754 N N . VAL A 1 99 ? 1.523 0.321 9.477 1 93.94 99 VAL A N 1
ATOM 755 C CA . VAL A 1 99 ? 2.051 -0.589 8.469 1 93.94 99 VAL A CA 1
ATOM 756 C C . VAL A 1 99 ? 3.521 -0.272 8.203 1 93.94 99 VAL A C 1
ATOM 758 O O . VAL A 1 99 ? 3.896 0.894 8.055 1 93.94 99 VAL A O 1
ATOM 761 N N . LYS A 1 100 ? 4.359 -1.325 8.156 1 91.44 100 LYS A N 1
ATOM 762 C CA . LYS A 1 100 ? 5.785 -1.223 7.859 1 91.44 100 LYS A CA 1
ATOM 763 C C . LYS A 1 100 ? 6.445 -0.14 8.711 1 91.44 100 LYS A C 1
ATOM 765 O O . LYS A 1 100 ? 7.078 0.773 8.18 1 91.44 100 LYS A O 1
ATOM 770 N N . ARG A 1 101 ? 6.473 -0.287 9.898 1 91.62 101 ARG A N 1
ATOM 771 C CA . ARG A 1 101 ? 6.953 0.721 10.836 1 91.62 101 ARG A CA 1
ATOM 772 C C . ARG A 1 101 ? 8.469 0.861 10.758 1 91.62 101 ARG A C 1
ATOM 774 O O . ARG A 1 101 ? 9.039 1.836 11.258 1 91.62 101 ARG A O 1
ATOM 781 N N . ASP A 1 102 ? 9.062 -0.031 10.109 1 88.69 102 ASP A N 1
ATOM 782 C CA . ASP A 1 102 ? 10.516 0.033 9.953 1 88.69 102 ASP A CA 1
ATOM 783 C C . ASP A 1 102 ? 10.891 0.778 8.68 1 88.69 102 ASP A C 1
ATOM 785 O O . ASP A 1 102 ? 12.078 1.008 8.414 1 88.69 102 ASP A O 1
ATOM 789 N N . ALA A 1 103 ? 9.93 1.125 7.91 1 87.88 103 ALA A N 1
ATOM 790 C CA . ALA A 1 103 ? 10.156 1.933 6.715 1 87.88 103 ALA A CA 1
ATOM 791 C C . ALA A 1 103 ? 9.906 3.412 6.996 1 87.88 103 ALA A C 1
ATOM 793 O O . ALA A 1 103 ? 9.117 3.756 7.879 1 87.88 103 ALA A O 1
ATOM 794 N N . ALA A 1 104 ? 10.664 4.242 6.254 1 94.25 104 ALA A N 1
ATOM 795 C CA . ALA A 1 104 ? 10.508 5.684 6.402 1 94.25 104 ALA A CA 1
ATOM 796 C C . ALA A 1 104 ? 9.969 6.312 5.121 1 94.25 104 ALA A C 1
ATOM 798 O O . ALA A 1 104 ? 10.438 6.004 4.023 1 94.25 104 ALA A O 1
ATOM 799 N N . LEU A 1 105 ? 8.93 7.059 5.289 1 96.38 105 LEU A N 1
ATOM 800 C CA . LEU A 1 105 ? 8.398 7.887 4.215 1 96.38 105 LEU A CA 1
ATOM 801 C C . LEU A 1 105 ? 8.648 9.367 4.5 1 96.38 105 LEU A C 1
ATOM 803 O O . LEU A 1 105 ? 8.773 9.766 5.656 1 96.38 105 LEU A O 1
ATOM 807 N N . CYS A 1 106 ? 8.766 10.102 3.389 1 97.81 106 CYS A N 1
ATOM 808 C CA . CYS A 1 106 ? 9.102 11.508 3.582 1 97.81 106 CYS A CA 1
ATOM 809 C C . CYS A 1 106 ? 8.258 12.398 2.676 1 97.81 106 CYS A C 1
ATOM 811 O O . CYS A 1 106 ? 8.188 12.172 1.467 1 97.81 106 CYS A O 1
ATOM 813 N N . LEU A 1 107 ? 7.617 13.328 3.287 1 98.31 107 LEU A N 1
ATOM 814 C CA . LEU A 1 107 ? 6.918 14.367 2.543 1 98.31 107 LEU A CA 1
ATOM 815 C C . LEU A 1 107 ? 7.676 15.695 2.613 1 98.31 107 LEU A C 1
ATOM 817 O O . LEU A 1 107 ? 8.305 16 3.625 1 98.31 107 LEU A O 1
ATOM 821 N N . GLY A 1 108 ? 7.645 16.391 1.541 1 98.38 108 GLY A N 1
ATOM 822 C CA . GLY A 1 108 ? 8.156 17.75 1.488 1 98.38 108 GLY A CA 1
ATOM 823 C C . GLY A 1 108 ? 7.164 18.734 0.914 1 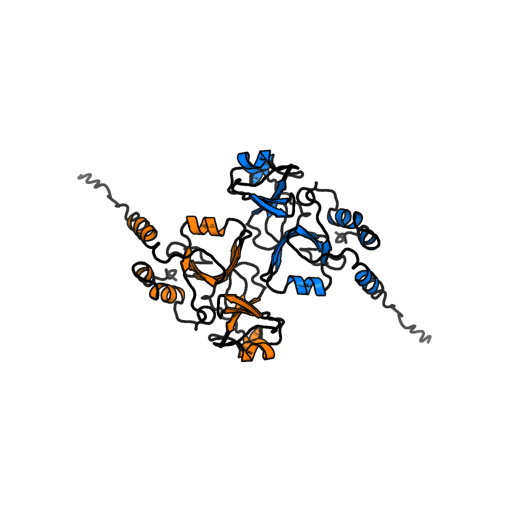98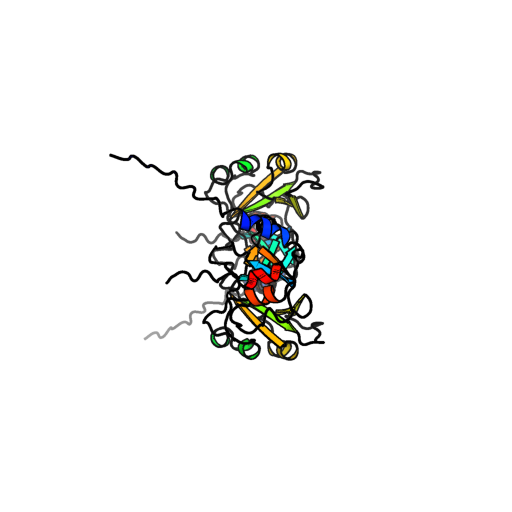.38 108 GLY A C 1
ATOM 824 O O . GLY A 1 108 ? 6.227 18.359 0.215 1 98.38 108 GLY A O 1
ATOM 825 N N . THR A 1 109 ? 7.293 19.953 1.341 1 98.56 109 THR A N 1
ATOM 826 C CA . THR A 1 109 ? 6.582 21.062 0.708 1 98.56 109 THR A CA 1
ATOM 827 C C . THR A 1 109 ? 7.539 21.906 -0.12 1 98.56 109 THR A C 1
ATOM 829 O O . THR A 1 109 ? 8.516 22.453 0.409 1 98.56 109 THR A O 1
ATOM 832 N N . LEU A 1 110 ? 7.242 22 -1.367 1 98.38 110 LEU A N 1
ATOM 833 C CA . LEU A 1 110 ? 8.078 22.797 -2.264 1 98.38 110 LEU A CA 1
ATOM 834 C C . LEU A 1 110 ? 7.941 24.281 -1.957 1 98.38 110 LEU A C 1
ATOM 836 O O . LEU A 1 110 ? 6.863 24.75 -1.584 1 98.38 110 LEU A O 1
ATOM 840 N N . LYS A 1 111 ? 9.008 24.969 -2.129 1 98.12 111 LYS A N 1
ATOM 841 C CA . LYS A 1 111 ? 8.938 26.438 -2.152 1 98.12 111 LYS A CA 1
ATOM 842 C C . LYS A 1 111 ? 8.031 26.922 -3.285 1 98.12 111 LYS A C 1
ATOM 844 O O . LYS A 1 111 ? 7.91 26.25 -4.316 1 98.12 111 LYS A O 1
ATOM 849 N N . VAL A 1 112 ? 7.395 28.062 -3.043 1 96.69 112 VAL A N 1
ATOM 850 C CA . VAL A 1 112 ? 6.539 28.641 -4.082 1 96.69 112 VAL A CA 1
ATOM 851 C C . VAL A 1 112 ? 7.355 28.859 -5.352 1 96.69 112 VAL A C 1
ATOM 853 O O . VAL A 1 112 ? 8.438 29.469 -5.305 1 96.69 112 VAL A O 1
ATOM 856 N N . GLY A 1 113 ? 6.945 28.312 -6.438 1 94.88 113 GLY A N 1
ATOM 857 C CA . GLY A 1 113 ? 7.598 28.531 -7.723 1 94.88 113 GLY A CA 1
ATOM 858 C C . GLY A 1 113 ? 8.648 27.484 -8.039 1 94.88 113 GLY A C 1
ATOM 859 O O . GLY A 1 113 ? 9.195 27.453 -9.141 1 94.88 113 GLY A O 1
ATOM 860 N N . ALA A 1 114 ? 8.922 26.672 -7.074 1 95 114 ALA A N 1
ATOM 861 C CA . ALA A 1 114 ? 9.922 25.625 -7.305 1 95 114 ALA A CA 1
ATOM 862 C C . ALA A 1 114 ? 9.398 24.578 -8.273 1 95 114 ALA A C 1
ATOM 864 O O . ALA A 1 114 ? 8.234 24.188 -8.211 1 95 114 ALA A O 1
ATOM 865 N N . SER A 1 115 ? 10.297 24.094 -9.18 1 91.75 115 SER A N 1
ATOM 866 C CA . SER A 1 115 ? 9.961 23.047 -10.125 1 91.75 115 SER A CA 1
ATOM 867 C C . SER A 1 115 ? 10.68 21.75 -9.781 1 91.75 115 SER A C 1
ATOM 869 O O . SER A 1 115 ? 11.859 21.75 -9.406 1 91.75 115 SER A O 1
ATOM 871 N N . THR A 1 116 ? 9.93 20.688 -9.891 1 88.94 116 THR A N 1
ATOM 872 C CA . THR A 1 116 ? 10.523 19.375 -9.633 1 88.94 116 THR A CA 1
ATOM 873 C C . THR A 1 116 ? 11.039 18.75 -10.922 1 88.94 116 THR A C 1
ATOM 875 O O . THR A 1 116 ? 11.562 17.625 -10.914 1 88.94 116 THR A O 1
ATOM 878 N N . ALA A 1 117 ? 10.844 19.406 -11.992 1 86.44 117 ALA A N 1
ATOM 879 C CA . ALA A 1 117 ? 11.227 18.844 -13.289 1 86.44 117 ALA A CA 1
ATOM 880 C C . ALA A 1 117 ? 12.703 18.453 -13.305 1 86.44 117 ALA A C 1
ATOM 882 O O . ALA A 1 117 ? 13.57 19.281 -13 1 86.44 117 ALA A O 1
ATOM 883 N N . GLY A 1 118 ? 13.023 17.156 -13.602 1 82.94 118 GLY A N 1
ATOM 884 C CA . GLY A 1 118 ? 14.391 16.703 -13.75 1 82.94 118 GLY A CA 1
ATOM 885 C C . GLY A 1 118 ? 15.086 16.438 -12.43 1 82.94 118 GLY A C 1
ATOM 886 O O . GLY A 1 118 ? 16.297 16.234 -12.383 1 82.94 118 GLY A O 1
ATOM 887 N N . VAL A 1 119 ? 14.375 16.609 -11.344 1 87.88 119 VAL A N 1
ATOM 888 C CA . VAL A 1 119 ? 15.008 16.391 -10.047 1 87.88 119 VAL A CA 1
ATOM 889 C C . VAL A 1 119 ? 14.711 14.961 -9.562 1 87.88 119 VAL A C 1
ATOM 891 O O . VAL A 1 119 ? 13.594 14.664 -9.141 1 87.88 119 VAL A O 1
ATOM 894 N N . PRO A 1 120 ? 15.727 14.18 -9.672 1 87.81 120 PRO A N 1
ATOM 895 C CA . PRO A 1 120 ? 15.508 12.82 -9.18 1 87.81 120 PRO A CA 1
ATOM 896 C C . PRO A 1 120 ? 15.164 12.781 -7.691 1 87.81 120 PRO A C 1
ATOM 898 O O . PRO A 1 120 ? 15.672 13.602 -6.918 1 87.81 120 PRO A O 1
ATOM 901 N N . GLY A 1 121 ? 14.289 11.992 -7.34 1 90.38 121 GLY A N 1
ATOM 902 C CA . GLY A 1 121 ? 14.016 11.773 -5.926 1 90.38 121 GLY A CA 1
ATOM 903 C C . GLY A 1 121 ? 12.805 12.547 -5.43 1 90.38 121 GLY A C 1
ATOM 904 O O . GLY A 1 121 ? 12.477 12.492 -4.242 1 90.38 121 GLY A O 1
ATOM 905 N N . LEU A 1 122 ? 12.234 13.328 -6.289 1 94.5 122 LEU A N 1
ATOM 906 C CA . LEU A 1 122 ? 11.023 14.047 -5.926 1 94.5 122 LEU A CA 1
ATOM 907 C C . LEU A 1 122 ? 9.844 13.609 -6.797 1 94.5 122 LEU A C 1
ATOM 909 O O . LEU A 1 122 ? 9.984 13.484 -8.016 1 94.5 122 LEU A O 1
ATOM 913 N N . ARG A 1 123 ? 8.773 13.352 -6.125 1 93.5 123 ARG A N 1
ATOM 914 C CA . ARG A 1 123 ? 7.527 13.078 -6.84 1 93.5 123 ARG A CA 1
ATOM 915 C C . ARG A 1 123 ? 6.395 13.953 -6.32 1 93.5 123 ARG A C 1
ATOM 917 O O . ARG A 1 123 ? 6.066 13.922 -5.133 1 93.5 123 ARG A O 1
ATOM 924 N N . ARG A 1 124 ? 5.797 14.625 -7.258 1 95.25 124 ARG A N 1
ATOM 925 C CA . ARG A 1 124 ? 4.691 15.5 -6.871 1 95.25 124 ARG A CA 1
ATOM 926 C C . ARG A 1 124 ? 3.451 14.688 -6.512 1 95.25 124 ARG A C 1
ATOM 928 O O . ARG A 1 124 ? 3.074 13.766 -7.238 1 95.25 124 ARG A O 1
ATOM 935 N N . ILE A 1 125 ? 2.873 14.922 -5.391 1 95.75 125 ILE A N 1
ATOM 936 C CA . ILE A 1 125 ? 1.605 14.312 -5 1 95.75 125 ILE A CA 1
ATOM 937 C C . ILE A 1 125 ? 0.45 15.234 -5.379 1 95.75 125 ILE A C 1
ATOM 939 O O . ILE A 1 125 ? -0.411 14.867 -6.184 1 95.75 125 ILE A O 1
ATOM 943 N N . ASP A 1 126 ? 0.488 16.406 -4.805 1 96.5 126 ASP A N 1
ATOM 944 C CA . ASP A 1 126 ? -0.531 17.422 -5.055 1 96.5 126 ASP A CA 1
ATOM 945 C C . ASP A 1 126 ? -0.004 18.812 -4.746 1 96.5 126 ASP A C 1
ATOM 947 O O . ASP A 1 126 ? 0.542 19.047 -3.666 1 96.5 126 ASP A O 1
ATOM 951 N N . GLY A 1 127 ? -0.192 19.703 -5.723 1 96.38 127 GLY A N 1
ATOM 952 C CA . GLY A 1 127 ? 0.311 21.047 -5.512 1 96.38 127 GLY A CA 1
ATOM 953 C C . GLY A 1 127 ? 1.785 21.094 -5.156 1 96.38 127 GLY A C 1
ATOM 954 O O . GLY A 1 127 ? 2.623 20.578 -5.902 1 96.38 127 GLY A O 1
ATOM 955 N N . ARG A 1 128 ? 2.043 21.703 -3.969 1 97.88 128 ARG A N 1
ATOM 956 C CA . ARG A 1 128 ? 3.43 21.891 -3.559 1 97.88 128 ARG A CA 1
ATOM 957 C C . ARG A 1 128 ? 3.906 20.734 -2.688 1 97.88 128 ARG A C 1
ATOM 959 O O . ARG A 1 128 ? 5.066 20.703 -2.268 1 97.88 128 ARG A O 1
ATOM 966 N N . VAL A 1 129 ? 3.064 19.75 -2.469 1 98.06 129 VAL A N 1
ATOM 967 C CA . VAL A 1 129 ? 3.455 18.625 -1.626 1 98.06 129 VAL A CA 1
ATOM 968 C C . VAL A 1 129 ? 4.098 17.531 -2.482 1 98.06 129 VAL A C 1
ATOM 970 O O . VAL A 1 129 ? 3.555 17.156 -3.521 1 98.06 129 VAL A O 1
ATOM 973 N N . VAL A 1 130 ? 5.242 17.062 -2.004 1 97.44 130 VAL A N 1
ATOM 974 C CA . VAL A 1 130 ? 6 16.062 -2.77 1 97.44 130 VAL A CA 1
ATOM 975 C C . VAL A 1 130 ? 6.414 14.914 -1.859 1 97.44 130 VAL A C 1
ATOM 977 O O . VAL A 1 130 ? 6.562 15.094 -0.648 1 97.44 130 VAL A O 1
ATOM 980 N N . LEU A 1 131 ? 6.48 13.727 -2.459 1 96.75 131 LEU A N 1
ATOM 981 C CA . LEU A 1 131 ? 7.199 12.609 -1.865 1 96.75 131 LEU A CA 1
ATOM 982 C C . LEU A 1 131 ? 8.695 12.727 -2.115 1 96.75 131 LEU A C 1
ATOM 984 O O . LEU A 1 131 ? 9.125 13.008 -3.238 1 96.75 131 LEU A O 1
ATOM 988 N N . VAL A 1 132 ? 9.484 12.508 -1.118 1 96.44 132 VAL A N 1
ATOM 989 C CA . VAL A 1 132 ? 10.93 12.648 -1.203 1 96.44 132 VAL A CA 1
ATOM 990 C C . VAL A 1 132 ? 11.594 11.289 -1.043 1 96.44 132 VAL A C 1
ATOM 992 O O . VAL A 1 132 ? 11.32 10.562 -0.082 1 96.44 132 VAL A O 1
ATOM 995 N N . ASP A 1 133 ? 12.406 10.984 -1.982 1 93.5 133 ASP A N 1
ATOM 996 C CA . ASP A 1 133 ? 13.234 9.789 -1.867 1 93.5 133 ASP A CA 1
ATOM 997 C C . ASP A 1 133 ? 14.406 10.023 -0.916 1 93.5 133 ASP A C 1
ATOM 999 O O . ASP A 1 133 ? 15.32 10.789 -1.225 1 93.5 133 ASP A O 1
ATOM 1003 N N . LEU A 1 134 ? 14.406 9.266 0.171 1 94.5 134 LEU A N 1
ATOM 1004 C CA . LEU A 1 134 ? 15.414 9.469 1.204 1 94.5 134 LEU A CA 1
ATOM 1005 C C . LEU A 1 134 ? 16.766 8.914 0.757 1 94.5 134 LEU A C 1
ATOM 1007 O O . LEU A 1 134 ? 17.781 9.188 1.388 1 94.5 134 LEU A O 1
ATOM 1011 N N . ALA A 1 135 ? 16.719 8.172 -0.33 1 90.88 135 ALA A N 1
ATOM 1012 C CA . ALA A 1 135 ? 17.984 7.688 -0.891 1 90.88 135 ALA A CA 1
ATOM 1013 C C . ALA A 1 135 ? 18.641 8.75 -1.759 1 90.88 135 ALA A C 1
ATOM 1015 O O . ALA A 1 135 ? 19.812 8.625 -2.119 1 90.88 135 ALA A O 1
ATOM 1016 N N . ALA A 1 136 ? 17.953 9.797 -2.045 1 92.81 136 ALA A N 1
ATOM 1017 C CA . ALA A 1 136 ? 18.469 10.875 -2.881 1 92.81 136 ALA A CA 1
ATOM 1018 C C . ALA A 1 136 ? 19.438 11.75 -2.098 1 92.81 136 ALA A C 1
ATOM 1020 O O . ALA A 1 136 ? 19.625 11.57 -0.893 1 92.81 136 ALA A O 1
ATOM 1021 N N . ASP A 1 137 ? 20.094 12.656 -2.844 1 94.69 137 ASP A N 1
ATOM 1022 C CA . ASP A 1 137 ? 21 13.625 -2.246 1 94.69 137 ASP A CA 1
ATOM 1023 C C . ASP A 1 137 ? 20.234 14.812 -1.674 1 94.69 137 ASP A C 1
ATOM 1025 O O . ASP A 1 137 ? 19.672 15.617 -2.424 1 94.69 137 ASP A O 1
ATOM 1029 N N . PRO A 1 138 ? 20.312 14.945 -0.363 1 96.69 138 PRO A N 1
ATOM 1030 C CA . PRO A 1 138 ? 19.562 16.047 0.241 1 96.69 138 PRO A CA 1
ATOM 1031 C C . PRO A 1 138 ? 20.016 17.422 -0.259 1 96.69 138 PRO A C 1
ATOM 1033 O O . PRO A 1 138 ? 19.219 18.359 -0.292 1 96.69 138 PRO A O 1
ATOM 1036 N N . GLU A 1 139 ? 21.234 17.5 -0.669 1 96.19 139 GLU A N 1
ATOM 1037 C CA . GLU A 1 139 ? 21.766 18.766 -1.141 1 96.19 139 GLU A CA 1
ATOM 1038 C C . GLU A 1 139 ? 21.047 19.234 -2.41 1 96.19 139 GLU A C 1
ATOM 1040 O O . GLU A 1 139 ? 20.922 20.422 -2.654 1 96.19 139 GLU A O 1
ATOM 1045 N N . ARG A 1 140 ? 20.609 18.312 -3.17 1 95.62 140 ARG A N 1
ATOM 1046 C CA . ARG A 1 140 ? 19.906 18.641 -4.406 1 95.62 140 ARG A CA 1
ATOM 1047 C C . ARG A 1 140 ? 18.453 19.031 -4.121 1 95.62 140 ARG A C 1
ATOM 1049 O O . ARG A 1 140 ? 17.844 19.766 -4.898 1 95.62 140 ARG A O 1
ATOM 1056 N N . ILE A 1 141 ? 17.953 18.578 -3.047 1 97.06 141 ILE A N 1
ATOM 1057 C CA . ILE A 1 141 ? 16.562 18.766 -2.703 1 97.06 141 ILE A CA 1
ATOM 1058 C C . ILE A 1 141 ? 16.391 20 -1.839 1 97.06 141 ILE A C 1
ATOM 1060 O O . ILE A 1 141 ? 15.398 20.719 -1.951 1 97.06 141 ILE A O 1
ATOM 1064 N N . ALA A 1 142 ? 17.391 20.359 -1.052 1 97.31 142 ALA A N 1
ATOM 1065 C CA . ALA A 1 142 ? 17.359 21.406 -0.036 1 97.31 142 ALA A CA 1
ATOM 1066 C C . ALA A 1 142 ? 16.922 22.734 -0.633 1 97.31 142 ALA A C 1
ATOM 1068 O O . ALA A 1 142 ? 16.062 23.422 -0.067 1 97.31 142 ALA A O 1
ATOM 1069 N N . PRO A 1 143 ? 17.375 23.078 -1.826 1 96.88 143 PRO A N 1
ATOM 1070 C CA . PRO A 1 143 ? 16.984 24.391 -2.357 1 96.88 143 PRO A CA 1
ATOM 1071 C C . PRO A 1 143 ? 15.531 24.438 -2.814 1 96.88 143 PRO A C 1
ATOM 1073 O O . PRO A 1 143 ? 14.992 25.516 -3.059 1 96.88 143 PRO A O 1
ATOM 1076 N N . LEU A 1 144 ? 14.914 23.328 -2.926 1 98 144 LEU A N 1
ATOM 1077 C CA . LEU A 1 144 ? 13.602 23.266 -3.574 1 98 144 LEU A CA 1
ATOM 1078 C C . LEU A 1 144 ? 12.484 23.203 -2.537 1 98 144 LEU A C 1
ATOM 1080 O O . LEU A 1 144 ? 11.32 23.469 -2.857 1 98 144 LEU A O 1
ATOM 1084 N N . VAL A 1 145 ? 12.805 22.844 -1.32 1 98.31 145 VAL A N 1
ATOM 1085 C CA . VAL A 1 145 ? 11.734 22.562 -0.369 1 98.31 145 VAL A CA 1
ATOM 1086 C C . VAL A 1 145 ? 11.766 23.594 0.764 1 98.31 145 VAL A C 1
ATOM 1088 O O . VAL A 1 145 ? 12.836 24.078 1.14 1 98.31 145 VAL A O 1
ATOM 1091 N N . GLU A 1 146 ? 10.539 23.969 1.343 1 97.75 146 GLU A N 1
ATOM 1092 C CA . GLU A 1 146 ? 10.391 24.734 2.574 1 97.75 146 GLU A CA 1
ATOM 1093 C C . GLU A 1 146 ? 10.742 23.891 3.797 1 97.75 146 GLU A C 1
ATOM 1095 O O . GLU A 1 146 ? 11.219 24.422 4.805 1 97.75 146 GLU A O 1
ATOM 1100 N N . GLY A 1 147 ? 10.508 22.625 3.715 1 98.12 147 GLY A N 1
ATOM 1101 C CA . GLY A 1 147 ? 10.75 21.656 4.766 1 98.12 147 GLY A CA 1
ATOM 1102 C C . GLY A 1 147 ? 10.281 20.25 4.41 1 98.12 147 GLY A C 1
ATOM 1103 O O . GLY A 1 147 ? 9.57 20.062 3.418 1 98.12 147 GLY A O 1
ATOM 1104 N N . ILE A 1 148 ? 10.797 19.328 5.168 1 98.56 148 ILE A N 1
ATOM 1105 C CA . ILE A 1 148 ? 10.359 17.953 5.004 1 98.56 148 ILE A CA 1
ATOM 1106 C C . ILE A 1 148 ? 9.93 17.375 6.355 1 98.56 148 ILE A C 1
ATOM 1108 O O . ILE A 1 148 ? 10.234 17.953 7.402 1 98.56 148 ILE A O 1
ATOM 1112 N N . ARG A 1 149 ? 9.18 16.359 6.301 1 98.38 149 ARG A N 1
ATOM 1113 C CA . ARG A 1 149 ? 8.828 15.57 7.477 1 98.38 149 ARG A CA 1
ATOM 1114 C C . ARG A 1 149 ? 8.906 14.078 7.176 1 98.38 149 ARG A C 1
ATOM 1116 O O . ARG A 1 149 ? 8.484 13.633 6.109 1 98.38 149 ARG A O 1
ATOM 1123 N N . VAL A 1 150 ? 9.484 13.352 8.133 1 98.38 150 VAL A N 1
ATOM 1124 C CA . VAL A 1 150 ? 9.703 11.922 7.938 1 98.38 150 VAL A CA 1
ATOM 1125 C C . VAL A 1 150 ? 8.758 11.125 8.836 1 98.38 150 VAL A C 1
ATOM 1127 O O . VAL A 1 150 ? 8.562 11.469 10 1 98.38 150 VAL A O 1
ATOM 1130 N N . PHE A 1 151 ? 8.227 10.078 8.234 1 97.81 151 PHE A N 1
ATOM 1131 C CA . PHE A 1 151 ? 7.223 9.258 8.898 1 97.81 151 PHE A CA 1
ATOM 1132 C C . PHE A 1 151 ? 7.684 7.801 8.969 1 97.81 151 PHE A C 1
ATOM 1134 O O . PHE A 1 151 ? 8.109 7.23 7.969 1 97.81 151 PHE A O 1
ATOM 1141 N N . ALA A 1 152 ? 7.555 7.297 10.18 1 97.44 152 ALA A N 1
ATOM 1142 C CA . ALA A 1 152 ? 7.754 5.859 10.344 1 97.44 152 ALA A CA 1
ATOM 1143 C C . ALA A 1 152 ? 6.449 5.098 10.125 1 97.44 152 ALA A C 1
ATOM 1145 O O . ALA A 1 152 ? 5.488 5.277 10.875 1 97.44 152 ALA A O 1
ATOM 1146 N N . GLY A 1 153 ? 6.527 4.27 9.109 1 96.25 153 GLY A N 1
ATOM 1147 C CA . GLY A 1 153 ? 5.312 3.547 8.766 1 96.25 153 GLY A CA 1
ATOM 1148 C C . GLY A 1 153 ? 4.289 4.406 8.047 1 96.25 153 GLY A C 1
ATOM 1149 O O . GLY A 1 153 ? 4.551 5.57 7.742 1 96.25 153 GLY A O 1
ATOM 1150 N N . TYR A 1 154 ? 3.174 3.787 7.684 1 96.31 154 TYR A N 1
ATOM 1151 C CA . TYR A 1 154 ? 2.119 4.469 6.941 1 96.31 154 TYR A CA 1
ATOM 1152 C C . TYR A 1 154 ? 0.765 3.822 7.199 1 96.31 154 TYR A C 1
ATOM 1154 O O . TYR A 1 154 ? 0.679 2.797 7.879 1 96.31 154 TYR A O 1
ATOM 1162 N N . ALA A 1 155 ? -0.204 4.484 6.855 1 95.94 155 ALA A N 1
ATOM 1163 C CA . ALA A 1 155 ? -1.559 3.943 6.801 1 95.94 155 ALA A CA 1
ATOM 1164 C C . ALA A 1 155 ? -1.882 3.412 5.406 1 95.94 155 ALA A C 1
ATOM 1166 O O . ALA A 1 155 ? -1.649 4.098 4.406 1 95.94 155 ALA A O 1
ATOM 1167 N N . GLY A 1 156 ? -2.342 2.199 5.375 1 93.44 156 GLY A N 1
ATOM 1168 C CA . GLY A 1 156 ? -2.68 1.571 4.109 1 93.44 156 GLY A CA 1
ATOM 1169 C C . GLY A 1 156 ? -4.062 0.95 4.102 1 93.44 156 GLY A C 1
ATOM 1170 O O . GLY A 1 156 ? -4.492 0.366 5.098 1 93.44 156 GLY A O 1
ATOM 1171 N N . TRP A 1 157 ? -4.773 1.165 3.037 1 92.88 157 TRP A N 1
ATOM 1172 C CA . TRP A 1 157 ? -6.066 0.545 2.762 1 92.88 157 TRP A CA 1
ATOM 1173 C C . TRP A 1 157 ? -5.996 -0.328 1.515 1 92.88 157 TRP A C 1
ATOM 1175 O O . TRP A 1 157 ? -5.457 0.089 0.487 1 92.88 157 TRP A O 1
ATOM 1185 N N . THR A 1 158 ? -6.496 -1.5 1.666 1 88.25 158 THR A N 1
ATOM 1186 C CA . THR A 1 158 ? -6.602 -2.363 0.495 1 88.25 158 THR A CA 1
ATOM 1187 C C . THR A 1 158 ? -7.922 -2.135 -0.231 1 88.25 158 THR A C 1
ATOM 1189 O O . THR A 1 158 ? -8.734 -1.311 0.193 1 88.25 158 THR A O 1
ATOM 1192 N N . PHE A 1 159 ? -8.07 -2.779 -1.322 1 85 159 PHE A N 1
ATOM 1193 C CA . PHE A 1 159 ? -9.219 -2.621 -2.201 1 85 159 PHE A CA 1
ATOM 1194 C C . PHE A 1 159 ? -10.516 -2.623 -1.401 1 85 159 PHE A C 1
ATOM 1196 O O . PHE A 1 159 ? -10.766 -3.541 -0.618 1 85 159 PHE A O 1
ATOM 1203 N N . GLY A 1 160 ? -11.305 -1.478 -1.592 1 85 160 GLY A N 1
ATOM 1204 C CA . GLY A 1 160 ? -12.633 -1.352 -1.003 1 85 160 GLY A CA 1
ATOM 1205 C C . GLY A 1 160 ? -12.594 -0.965 0.463 1 85 160 GLY A C 1
ATOM 1206 O O . GLY A 1 160 ? -13.609 -0.526 1.018 1 85 160 GLY A O 1
ATOM 1207 N N . GLN A 1 161 ? -11.531 -1.028 1.121 1 89.31 161 GLN A N 1
ATOM 1208 C CA . GLN A 1 161 ? -11.422 -0.858 2.566 1 89.31 161 GLN A CA 1
ATOM 1209 C C . GLN A 1 161 ? -11.75 0.574 2.979 1 89.31 161 GLN A C 1
ATOM 1211 O O . GLN A 1 161 ? -12.586 0.798 3.855 1 89.31 161 GLN A O 1
ATOM 1216 N N . LEU A 1 162 ? -11.133 1.519 2.334 1 93.88 162 LEU A N 1
ATOM 1217 C CA . LEU A 1 162 ? -11.352 2.912 2.703 1 93.88 162 LEU A CA 1
ATOM 1218 C C . LEU A 1 162 ? -12.789 3.334 2.404 1 93.88 162 LEU A C 1
ATOM 1220 O O . LEU A 1 162 ? -13.398 4.062 3.189 1 93.88 162 LEU A O 1
ATOM 1224 N N . GLU A 1 163 ? -13.289 2.889 1.292 1 91 163 GLU A N 1
ATOM 1225 C CA . GLU A 1 163 ? -14.68 3.164 0.962 1 91 163 GLU A CA 1
ATOM 1226 C C . GLU A 1 163 ? -15.617 2.676 2.066 1 91 163 GLU A C 1
ATOM 1228 O O . GLU A 1 163 ? -16.562 3.377 2.441 1 91 163 GLU A O 1
ATOM 1233 N N . GLY A 1 164 ? -15.359 1.503 2.512 1 91.12 164 GLY A N 1
ATOM 1234 C CA . GLY A 1 164 ? -16.141 0.986 3.623 1 91.12 164 GLY A CA 1
ATOM 1235 C C . GLY A 1 164 ? -16.062 1.854 4.863 1 91.12 164 GLY A C 1
ATOM 1236 O O . GLY A 1 164 ? -17.078 2.107 5.52 1 91.12 164 GLY A O 1
ATOM 1237 N N . GLU A 1 165 ? -14.828 2.242 5.191 1 94.31 165 GLU A N 1
ATOM 1238 C CA . GLU A 1 165 ? -14.633 3.086 6.367 1 94.31 165 GLU A CA 1
ATOM 1239 C C . GLU A 1 165 ? -15.312 4.441 6.191 1 94.31 165 GLU A C 1
ATOM 1241 O O . GLU A 1 165 ? -15.812 5.016 7.156 1 94.31 165 GLU A O 1
ATOM 1246 N N . LEU A 1 166 ? -15.297 4.938 4.988 1 95.06 166 LEU A N 1
ATOM 1247 C CA . LEU A 1 166 ? -15.984 6.191 4.695 1 95.06 166 LEU A CA 1
ATOM 1248 C C . LEU A 1 166 ? -17.5 6.027 4.832 1 95.06 166 LEU A C 1
ATOM 1250 O O . LEU A 1 166 ? -18.172 6.902 5.383 1 95.06 166 LEU A O 1
ATOM 1254 N N . ASP A 1 167 ? -18.016 4.918 4.359 1 93.06 167 ASP A N 1
ATOM 1255 C CA . ASP A 1 167 ? -19.438 4.617 4.492 1 93.06 167 ASP A CA 1
ATOM 1256 C C . ASP A 1 167 ? -19.844 4.527 5.961 1 93.06 167 ASP A C 1
ATOM 1258 O O . ASP A 1 167 ? -20.969 4.891 6.32 1 93.06 167 ASP A O 1
ATOM 1262 N N . ASN A 1 168 ? -18.953 4.102 6.781 1 94.25 168 ASN A N 1
ATOM 1263 C CA . ASN A 1 168 ? -19.172 3.996 8.219 1 94.25 168 ASN A CA 1
ATOM 1264 C C . ASN A 1 168 ? -18.938 5.332 8.922 1 94.25 168 ASN A C 1
ATOM 1266 O O . ASN A 1 168 ? -19 5.406 10.148 1 94.25 168 ASN A O 1
ATOM 1270 N N . GLU A 1 169 ? -18.531 6.301 8.18 1 94.94 169 GLU A N 1
ATOM 1271 C CA . GLU A 1 169 ? -18.297 7.66 8.664 1 94.94 169 GLU A CA 1
ATOM 1272 C C . GLU A 1 169 ? -17.156 7.707 9.664 1 94.94 169 GLU A C 1
ATOM 1274 O O . GLU A 1 169 ? -17.203 8.445 10.648 1 94.94 169 GLU A O 1
ATOM 1279 N N . ASP A 1 170 ? -16.188 6.91 9.383 1 96.38 170 ASP A N 1
ATOM 1280 C CA . ASP A 1 170 ? -15.008 6.879 10.242 1 96.38 170 ASP A CA 1
ATOM 1281 C C . ASP A 1 170 ? -14.094 8.07 9.969 1 96.38 170 ASP A C 1
ATOM 1283 O O . ASP A 1 170 ? -13.258 8.422 10.797 1 96.38 170 ASP A O 1
ATOM 1287 N N . TRP A 1 171 ? -14.266 8.594 8.773 1 97.38 171 TRP A N 1
ATOM 1288 C CA . TRP A 1 171 ? -13.359 9.656 8.344 1 97.38 171 TRP A CA 1
ATOM 1289 C C . TRP A 1 171 ? -14.141 10.852 7.801 1 97.38 171 TRP A C 1
ATOM 1291 O O . TRP A 1 171 ? -15.219 10.688 7.23 1 97.38 171 TRP A O 1
ATOM 1301 N N . ILE A 1 172 ? -13.578 12.055 7.938 1 97.06 172 ILE A N 1
ATOM 1302 C CA . ILE A 1 172 ? -13.969 13.266 7.23 1 97.06 172 ILE A CA 1
ATOM 1303 C C . ILE A 1 172 ? -12.922 13.625 6.184 1 97.06 172 ILE A C 1
ATOM 1305 O O . ILE A 1 172 ? -11.734 13.727 6.5 1 97.06 172 ILE A O 1
ATOM 1309 N N . VAL A 1 173 ? -13.352 13.734 4.961 1 97.94 173 VAL A N 1
ATOM 1310 C CA . VAL A 1 173 ? -12.422 14.039 3.877 1 97.94 173 VAL A CA 1
ATOM 1311 C C . VAL A 1 173 ? -12.367 15.547 3.66 1 97.94 173 VAL A C 1
ATOM 1313 O O . VAL A 1 173 ? -13.383 16.188 3.363 1 97.94 173 VAL A O 1
ATOM 1316 N N . LEU A 1 174 ? -11.18 16.125 3.76 1 97.75 174 LEU A N 1
ATOM 1317 C CA . LEU A 1 174 ? -11.016 17.578 3.641 1 97.75 174 LEU A CA 1
ATOM 1318 C C . LEU A 1 174 ? -9.828 17.922 2.746 1 97.75 174 LEU A C 1
ATOM 1320 O O . LEU A 1 174 ? -8.969 17.062 2.496 1 97.75 174 LEU A O 1
ATOM 1324 N N . SER A 1 175 ? -9.812 19.109 2.291 1 96.12 175 SER A N 1
ATOM 1325 C CA . SER A 1 175 ? -8.672 19.609 1.527 1 96.12 175 SER A CA 1
ATOM 1326 C C . SER A 1 175 ? -7.48 19.891 2.436 1 96.12 175 SER A C 1
ATOM 1328 O O . SER A 1 175 ? -7.652 20.328 3.58 1 96.12 175 SER A O 1
ATOM 1330 N N . ALA A 1 176 ? -6.348 19.703 1.876 1 97 176 ALA A N 1
ATOM 1331 C CA . ALA A 1 176 ? -5.121 20 2.607 1 97 176 ALA A CA 1
ATOM 1332 C C . ALA A 1 176 ? -4.535 21.344 2.168 1 97 176 ALA A C 1
ATOM 1334 O O . ALA A 1 176 ? -4.645 21.719 1 1 97 176 ALA A O 1
ATOM 1335 N N . LEU A 1 177 ? -3.945 22.047 3.107 1 95.94 177 LEU A N 1
ATOM 1336 C CA . LEU A 1 177 ? -2.986 23.078 2.764 1 95.94 177 LEU A CA 1
ATOM 1337 C C . LEU A 1 177 ? -1.616 22.484 2.465 1 95.94 177 LEU A C 1
ATOM 1339 O O . LEU A 1 177 ? -1.219 21.5 3.08 1 95.94 177 LEU A O 1
ATOM 1343 N N . PRO A 1 178 ? -0.846 23.141 1.562 1 96.25 178 PRO A N 1
ATOM 1344 C CA . PRO A 1 178 ? 0.476 22.609 1.227 1 96.25 178 PRO A CA 1
ATOM 1345 C C . PRO A 1 178 ? 1.393 22.484 2.441 1 96.25 178 PRO A C 1
ATOM 1347 O O . PRO A 1 178 ? 2.32 21.672 2.447 1 96.25 178 PRO A O 1
ATOM 1350 N N . THR A 1 179 ? 1.074 23.234 3.48 1 95.62 179 THR A N 1
ATOM 1351 C CA . THR A 1 179 ? 1.968 23.297 4.633 1 95.62 179 THR A CA 1
ATOM 1352 C C . THR A 1 179 ? 1.508 22.328 5.715 1 95.62 179 THR A C 1
ATOM 1354 O O . THR A 1 179 ? 2.193 22.141 6.723 1 95.62 179 THR A O 1
ATOM 1357 N N . ASP A 1 180 ? 0.413 21.656 5.508 1 96.88 180 ASP A N 1
ATOM 1358 C CA . ASP A 1 180 ? -0.11 20.781 6.543 1 96.88 180 ASP A CA 1
ATOM 1359 C C . ASP A 1 180 ? 0.897 19.688 6.895 1 96.88 180 ASP A C 1
ATOM 1361 O O . ASP A 1 180 ? 1.146 19.422 8.07 1 96.88 180 ASP A O 1
ATOM 1365 N N . PRO A 1 181 ? 1.567 19.047 5.918 1 97.25 181 PRO A N 1
ATOM 1366 C CA . PRO A 1 181 ? 2.475 17.953 6.242 1 97.25 181 PRO A CA 1
ATOM 1367 C C . PRO A 1 181 ? 3.686 18.406 7.059 1 97.25 181 PRO A C 1
ATOM 1369 O O . PRO A 1 181 ? 4.32 17.578 7.727 1 97.25 181 PRO A O 1
ATOM 1372 N N . ILE A 1 182 ? 4.004 19.656 6.953 1 97.12 182 ILE A N 1
ATOM 1373 C CA . ILE A 1 182 ? 5.207 20.125 7.645 1 97.12 182 ILE A CA 1
ATOM 1374 C C . ILE A 1 182 ? 4.824 21.125 8.734 1 97.12 182 ILE A C 1
ATOM 1376 O O . ILE A 1 182 ? 5.66 21.922 9.172 1 97.12 182 ILE A O 1
ATOM 1380 N N . SER A 1 183 ? 3.588 21.109 9.07 1 92.12 183 SER A N 1
ATOM 1381 C CA . SER A 1 183 ? 3.125 22.047 10.086 1 92.12 183 SER A CA 1
ATOM 1382 C C . SER A 1 183 ? 3.826 21.812 11.422 1 92.12 183 SER A C 1
ATOM 1384 O O . SER A 1 183 ? 4.16 20.672 11.758 1 92.12 183 SER A O 1
ATOM 1386 N N . ALA A 1 184 ? 4.109 22.922 12.086 1 81.31 184 ALA A N 1
ATOM 1387 C CA . ALA A 1 184 ? 4.691 22.812 13.422 1 81.31 184 ALA A CA 1
ATOM 1388 C C . ALA A 1 184 ? 3.773 22.031 14.359 1 81.31 184 ALA A C 1
ATOM 1390 O O . ALA A 1 184 ? 2.576 21.891 14.094 1 81.31 184 ALA A O 1
ATOM 1391 N N . ALA A 1 185 ? 4.469 21.25 15.219 1 64.06 185 ALA A N 1
ATOM 1392 C CA . ALA A 1 185 ? 3.688 20.453 16.172 1 64.06 185 ALA A CA 1
ATOM 1393 C C . ALA A 1 185 ? 2.709 21.344 16.938 1 64.06 185 ALA A C 1
ATOM 1395 O O . ALA A 1 185 ? 3.119 22.219 17.703 1 64.06 185 ALA A O 1
ATOM 1396 N N . ARG A 1 186 ? 1.825 22.141 16.203 1 61.75 186 ARG A N 1
ATOM 1397 C CA . ARG A 1 186 ? 0.884 22.906 17.016 1 61.75 186 ARG A CA 1
ATOM 1398 C C . ARG A 1 186 ? -0.129 21.984 17.688 1 61.75 186 ARG A C 1
ATOM 1400 O O . ARG A 1 186 ? -0.511 20.953 17.125 1 61.75 186 ARG A O 1
ATOM 1407 N N . PRO A 1 187 ? -0.573 22.516 18.891 1 63.03 187 PRO A N 1
ATOM 1408 C CA . PRO A 1 187 ? -0.99 21.422 19.781 1 63.03 187 PRO A CA 1
ATOM 1409 C C . PRO A 1 187 ? -2.004 20.484 19.125 1 63.03 187 PRO A C 1
ATOM 1411 O O . PRO A 1 187 ? -2.066 19.312 19.469 1 63.03 187 PRO A O 1
ATOM 1414 N N . ASP A 1 188 ? -2.68 20.844 18.109 1 86.94 188 ASP A N 1
ATOM 1415 C CA . ASP A 1 188 ? -3.752 19.953 17.688 1 86.94 188 ASP A CA 1
ATOM 1416 C C . ASP A 1 188 ? -4.094 20.172 16.203 1 86.94 188 ASP A C 1
ATOM 1418 O O . ASP A 1 188 ? -5.031 20.906 15.891 1 86.94 188 ASP A O 1
ATOM 1422 N N . LEU A 1 189 ? -3.273 19.656 15.297 1 94.06 189 LEU A N 1
ATOM 1423 C CA . LEU A 1 189 ? -3.52 19.797 13.867 1 94.06 189 LEU A CA 1
ATOM 1424 C C . LEU A 1 189 ? -4.938 19.344 13.516 1 94.06 189 LEU A C 1
ATOM 1426 O O . LEU A 1 189 ? -5.566 19.922 12.625 1 94.06 189 LEU A O 1
ATOM 1430 N N . TRP A 1 190 ? -5.395 18.375 14.141 1 95.75 190 TRP A N 1
ATOM 1431 C CA . TRP A 1 190 ? -6.75 17.891 13.914 1 95.75 190 TRP A CA 1
ATOM 1432 C C . TRP A 1 190 ? -7.773 19 14.125 1 95.75 190 TRP A C 1
ATOM 1434 O O . TRP A 1 190 ? -8.586 19.281 13.242 1 95.75 190 TRP A O 1
ATOM 1444 N N . ALA A 1 191 ? -7.707 19.688 15.211 1 94.56 191 ALA A N 1
ATOM 1445 C CA . ALA A 1 191 ? -8.609 20.797 15.508 1 94.56 191 ALA A CA 1
ATOM 1446 C C . ALA A 1 191 ? -8.383 21.969 14.539 1 94.56 191 ALA A C 1
ATOM 1448 O O . ALA A 1 191 ? -9.336 22.625 14.109 1 94.56 191 ALA A O 1
ATOM 1449 N N . ASP A 1 192 ? -7.145 22.219 14.258 1 94.19 192 ASP A N 1
ATOM 1450 C CA . ASP A 1 192 ? -6.805 23.328 13.375 1 94.19 192 ASP A CA 1
ATOM 1451 C C . ASP A 1 192 ? -7.434 23.141 12 1 94.19 192 ASP A C 1
ATOM 1453 O O . ASP A 1 192 ? -7.957 24.094 11.414 1 94.19 192 ASP A O 1
ATOM 1457 N N . VAL A 1 193 ? -7.348 21.938 11.469 1 95.44 193 VAL A N 1
ATOM 1458 C CA . VAL A 1 193 ? -7.906 21.641 10.156 1 95.44 193 VAL A CA 1
ATOM 1459 C C . VAL A 1 193 ? -9.422 21.844 10.18 1 95.44 193 VAL A C 1
ATOM 1461 O O . VAL A 1 193 ? -9.992 22.391 9.242 1 95.44 193 VAL A O 1
ATOM 1464 N N . LEU A 1 194 ? -10.086 21.484 11.25 1 95 194 LEU A N 1
ATOM 1465 C CA . LEU A 1 194 ? -11.531 21.656 11.383 1 95 194 LEU A CA 1
ATOM 1466 C C . LEU A 1 194 ? -11.898 23.125 11.508 1 95 194 LEU A C 1
ATOM 1468 O O . LEU A 1 194 ? -12.891 23.578 10.938 1 95 194 LEU A O 1
ATOM 1472 N N . ARG A 1 195 ? -11.094 23.891 12.242 1 94.38 195 ARG A N 1
ATOM 1473 C CA . ARG A 1 195 ? -11.375 25.297 12.484 1 94.38 195 ARG A CA 1
ATOM 1474 C C . ARG A 1 195 ? -11.422 26.078 11.172 1 94.38 195 ARG A C 1
ATOM 1476 O O . ARG A 1 195 ? -12.141 27.078 11.062 1 94.38 195 ARG A O 1
ATOM 1483 N N . ARG A 1 196 ? -10.664 25.594 10.227 1 93.75 196 ARG A N 1
ATOM 1484 C CA . ARG A 1 196 ? -10.617 26.359 8.984 1 93.75 196 ARG A CA 1
ATOM 1485 C C . ARG A 1 196 ? -11.75 25.953 8.047 1 93.75 196 ARG A C 1
ATOM 1487 O O . ARG A 1 196 ? -11.875 26.484 6.945 1 93.75 196 ARG A O 1
ATOM 1494 N N . GLN A 1 197 ? -12.656 25.016 8.43 1 94.19 197 GLN A N 1
ATOM 1495 C CA . GLN A 1 197 ? -13.812 24.609 7.641 1 94.19 197 GLN A CA 1
ATOM 1496 C C . GLN A 1 197 ? -15.016 25.516 7.91 1 94.19 197 GLN A C 1
ATOM 1498 O O . GLN A 1 197 ? -15.086 26.172 8.953 1 94.19 197 GLN A O 1
ATOM 1503 N N . PRO A 1 198 ? -15.93 25.594 6.938 1 92.31 198 PRO A N 1
ATOM 1504 C CA . PRO A 1 198 ? -17.156 26.328 7.195 1 92.31 198 PRO A CA 1
ATOM 1505 C C . PRO A 1 198 ? -18.031 25.688 8.273 1 92.31 198 PRO A C 1
ATOM 1507 O O . PRO A 1 198 ? -17.875 24.5 8.562 1 92.31 198 PRO A O 1
ATOM 1510 N N . LEU A 1 199 ? -18.891 26.578 8.789 1 90.12 199 LEU A N 1
ATOM 1511 C CA . LEU A 1 199 ? -19.891 26.047 9.703 1 90.12 199 LEU A CA 1
ATOM 1512 C C . LEU A 1 199 ? -20.828 25.078 8.984 1 90.12 199 LEU A C 1
ATOM 1514 O O . LEU A 1 199 ? -21.141 25.266 7.809 1 90.12 199 LEU A O 1
ATOM 1518 N N . PRO A 1 200 ? -21.281 23.891 9.531 1 90.94 200 PRO A N 1
ATOM 1519 C CA . PRO A 1 200 ? -21.125 23.594 10.953 1 90.94 200 PRO A CA 1
ATOM 1520 C C . PRO A 1 200 ? -19.906 22.719 11.25 1 90.94 200 PRO A C 1
ATOM 1522 O O . PRO A 1 200 ? -19.641 22.391 12.406 1 90.94 200 PRO A O 1
ATOM 1525 N N . MET A 1 201 ? -19.125 22.391 10.297 1 91.88 201 MET A N 1
ATOM 1526 C CA . MET A 1 201 ? -18.031 21.453 10.469 1 91.88 201 MET A CA 1
ATOM 1527 C C . MET A 1 201 ? -16.984 21.984 11.445 1 91.88 201 MET A C 1
ATOM 1529 O O . MET A 1 201 ? -16.406 21.219 12.227 1 91.88 201 MET A O 1
ATOM 1533 N N . SER A 1 202 ? -16.766 23.25 11.414 1 93.88 202 SER A N 1
ATOM 1534 C CA . SER A 1 202 ? -15.766 23.891 12.266 1 93.88 202 SER A CA 1
ATOM 1535 C C . SER A 1 202 ? -16.078 23.672 13.742 1 93.88 202 SER A C 1
ATOM 1537 O O . SER A 1 202 ? -15.188 23.734 14.594 1 93.88 202 SER A O 1
ATOM 1539 N N . LEU A 1 203 ? -17.344 23.391 14.102 1 92.75 203 LEU A N 1
ATOM 1540 C CA . LEU A 1 203 ? -17.766 23.203 15.484 1 92.75 203 LEU A CA 1
ATOM 1541 C C . LEU A 1 203 ? -17.172 21.906 16.047 1 92.75 203 LEU A C 1
ATOM 1543 O O . LEU A 1 203 ? -17.016 21.781 17.266 1 92.75 203 LEU A O 1
ATOM 1547 N N . LEU A 1 204 ? -16.875 21.047 15.234 1 92.44 204 LEU A N 1
ATOM 1548 C CA . LEU A 1 204 ? -16.312 19.766 15.664 1 92.44 204 LEU A CA 1
ATOM 1549 C C . LEU A 1 204 ? -14.945 19.984 16.328 1 92.44 204 LEU A C 1
ATOM 1551 O O . LEU A 1 204 ? -14.484 19.109 17.078 1 92.44 204 LEU A O 1
ATOM 1555 N N . ALA A 1 205 ? -14.273 21.078 16.062 1 92.81 205 ALA A N 1
ATOM 1556 C CA . ALA A 1 205 ? -12.922 21.344 16.547 1 92.81 205 ALA A CA 1
ATOM 1557 C C . ALA A 1 205 ? -12.898 21.422 18.078 1 92.81 205 ALA A C 1
ATOM 1559 O O . ALA A 1 205 ? -11.844 21.266 18.688 1 92.81 205 ALA A O 1
ATOM 1560 N N . THR A 1 206 ? -14.039 21.656 18.656 1 89.69 206 THR A N 1
ATOM 1561 C CA . THR A 1 206 ? -14.125 21.844 20.094 1 89.69 206 THR A CA 1
ATOM 1562 C C . THR A 1 206 ? -14.289 20.5 20.812 1 89.69 206 THR A C 1
ATOM 1564 O O . THR A 1 206 ? -14.289 20.438 22.031 1 89.69 206 THR A O 1
ATOM 1567 N N . HIS A 1 207 ? -14.469 19.453 20.062 1 86.75 207 HIS A N 1
ATOM 1568 C CA . HIS A 1 207 ? -14.586 18.125 20.672 1 86.75 207 HIS A CA 1
ATOM 1569 C C . HIS A 1 207 ? -13.352 17.781 21.484 1 86.75 207 HIS A C 1
ATOM 1571 O O . HIS A 1 207 ? -12.227 17.953 21.031 1 86.75 207 HIS A O 1
ATOM 1577 N N . PRO A 1 208 ? -13.594 17.312 22.766 1 77.44 208 PRO A N 1
ATOM 1578 C CA . PRO A 1 208 ? -12.453 17.094 23.656 1 77.44 208 PRO A CA 1
ATOM 1579 C C . PRO A 1 208 ? -11.602 15.891 23.234 1 77.44 208 PRO A C 1
ATOM 1581 O O . PRO A 1 208 ? -12.109 14.961 22.609 1 77.44 208 PRO A O 1
ATOM 1584 N N . ILE A 1 209 ? -10.328 16 23.438 1 68.69 209 ILE A N 1
ATOM 1585 C CA . ILE A 1 209 ? -9.406 14.875 23.297 1 68.69 209 ILE A CA 1
ATOM 1586 C C . ILE A 1 209 ? -9.633 13.883 24.438 1 68.69 209 ILE A C 1
ATOM 1588 O O . ILE A 1 209 ? -9.727 14.266 25.594 1 68.69 209 ILE A O 1
ATOM 1592 N N . GLU A 1 210 ? -10.516 12.898 24.25 1 57.91 210 GLU A N 1
ATOM 1593 C CA . GLU A 1 210 ? -10.703 12 25.391 1 57.91 210 GLU A CA 1
ATOM 1594 C C . GLU A 1 210 ? -9.367 11.68 26.062 1 57.91 210 GLU A C 1
ATOM 1596 O O . GLU A 1 210 ? -8.43 11.219 25.406 1 57.91 210 GLU A O 1
ATOM 1601 N N . VAL A 1 211 ? -8.914 12.484 26.922 1 49.16 211 VAL A N 1
ATOM 1602 C CA . VAL A 1 211 ? -7.758 12.195 27.766 1 49.16 211 VAL A CA 1
ATOM 1603 C C . VAL A 1 211 ? -7.941 10.852 28.453 1 49.16 211 VAL A C 1
ATOM 1605 O O . VAL A 1 211 ? -8.992 10.586 29.031 1 49.16 211 VAL A O 1
ATOM 1608 N N . GLU A 1 212 ? -7.613 9.75 27.844 1 42.84 212 GLU A N 1
ATOM 1609 C CA . GLU A 1 212 ? -7.566 8.633 28.781 1 42.84 212 GLU A CA 1
ATOM 1610 C C . GLU A 1 212 ? -7.18 9.109 30.172 1 42.84 212 GLU A C 1
ATOM 1612 O O . GLU A 1 212 ? -6.258 9.914 30.328 1 42.84 212 GLU A O 1
ATOM 1617 N N . ARG A 1 213 ? 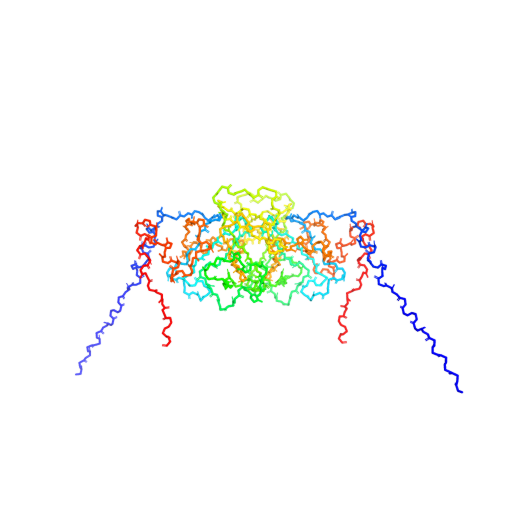-8.164 9.219 31.094 1 36.28 213 ARG A N 1
ATOM 1618 C CA . ARG A 1 213 ? -7.906 9.273 32.531 1 36.28 213 ARG A CA 1
ATOM 1619 C C . ARG A 1 213 ? -6.656 8.484 32.906 1 36.28 213 ARG A C 1
ATOM 1621 O O . ARG A 1 213 ? -6.57 7.285 32.625 1 36.28 213 ARG A O 1
ATOM 1628 N N . ASN A 1 214 ? -5.449 9.078 32.781 1 28.95 214 ASN A N 1
ATOM 1629 C CA . ASN A 1 214 ? -4.527 8.477 33.75 1 28.95 214 ASN A CA 1
ATOM 1630 C C . ASN A 1 214 ? -5.18 8.281 35.125 1 28.95 214 ASN A C 1
ATOM 1632 O O . ASN A 1 214 ? -5.914 9.156 35.594 1 28.95 214 ASN A O 1
ATOM 1636 N N . MET B 1 1 ? 63.094 -30.453 11.648 1 24.3 1 MET B N 1
ATOM 1637 C CA . MET B 1 1 ? 61.656 -30.562 11.664 1 24.3 1 MET B CA 1
ATOM 1638 C C . MET B 1 1 ? 61.031 -29.656 10.602 1 24.3 1 MET B C 1
ATOM 1640 O O . MET B 1 1 ? 61.344 -28.469 10.523 1 24.3 1 MET B O 1
ATOM 1644 N N . ALA B 1 2 ? 60.344 -30.188 9.406 1 23.2 2 ALA B N 1
ATOM 1645 C CA . ALA B 1 2 ? 60 -29.75 8.047 1 23.2 2 ALA B CA 1
ATOM 1646 C C . ALA B 1 2 ? 58.844 -28.766 8.07 1 23.2 2 ALA B C 1
ATOM 1648 O O . ALA B 1 2 ? 57.719 -29.109 8.477 1 23.2 2 ALA B O 1
ATOM 1649 N N . ARG B 1 3 ? 59.031 -27.406 8.227 1 23.92 3 ARG B N 1
ATOM 1650 C CA . ARG B 1 3 ? 58.094 -26.297 8.328 1 23.92 3 ARG B CA 1
ATOM 1651 C C . ARG B 1 3 ? 57.312 -26.125 7.023 1 23.92 3 ARG B C 1
ATOM 1653 O O . ARG B 1 3 ? 57.75 -25.406 6.129 1 23.92 3 ARG B O 1
ATOM 1660 N N . ALA B 1 4 ? 56.625 -27.156 6.355 1 28.39 4 ALA B N 1
ATOM 1661 C CA . ALA B 1 4 ? 55.969 -27.125 5.047 1 28.39 4 ALA B CA 1
ATOM 1662 C C . ALA B 1 4 ? 54.719 -26.25 5.082 1 28.39 4 ALA B C 1
ATOM 1664 O O . ALA B 1 4 ? 53.688 -26.688 5.551 1 28.39 4 ALA B O 1
ATOM 1665 N N . ASP B 1 5 ? 54.719 -24.969 5.473 1 29.42 5 ASP B N 1
ATOM 1666 C CA . ASP B 1 5 ? 53.531 -24.141 5.578 1 29.42 5 ASP B CA 1
ATOM 1667 C C . ASP 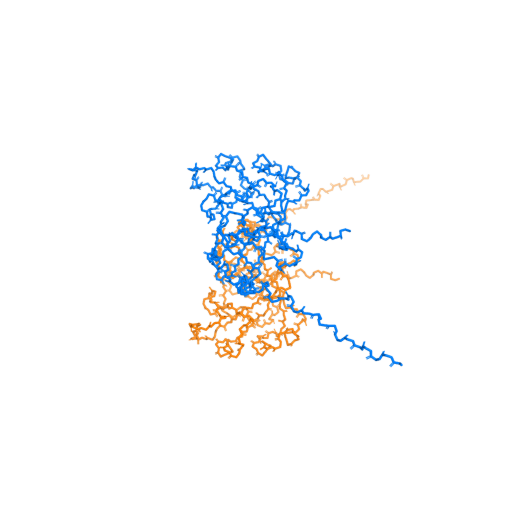B 1 5 ? 52.875 -23.922 4.211 1 29.42 5 ASP B C 1
ATOM 1669 O O . ASP B 1 5 ? 53.406 -23.172 3.385 1 29.42 5 ASP B O 1
ATOM 1673 N N . ASP B 1 6 ? 52.375 -24.922 3.484 1 29.72 6 ASP B N 1
ATOM 1674 C CA . ASP B 1 6 ? 51.812 -24.719 2.15 1 29.72 6 ASP B CA 1
ATOM 1675 C C . ASP B 1 6 ? 50.594 -23.797 2.195 1 29.72 6 ASP B C 1
ATOM 1677 O O . ASP B 1 6 ? 49.75 -23.922 3.074 1 29.72 6 ASP B O 1
ATOM 1681 N N . PRO B 1 7 ? 50.656 -22.531 1.636 1 32.94 7 PRO B N 1
ATOM 1682 C CA . PRO B 1 7 ? 49.594 -21.5 1.553 1 32.94 7 PRO B CA 1
ATOM 1683 C C . PRO B 1 7 ? 48.312 -22.016 0.892 1 32.94 7 PRO B C 1
ATOM 1685 O O . PRO B 1 7 ? 48.375 -22.891 0.026 1 32.94 7 PRO B O 1
ATOM 1688 N N . ASP B 1 8 ? 47.188 -22.188 1.652 1 30.91 8 ASP B N 1
ATOM 1689 C CA . ASP B 1 8 ? 45.812 -22.547 1.297 1 30.91 8 ASP B CA 1
ATOM 1690 C C . ASP B 1 8 ? 45.25 -21.625 0.21 1 30.91 8 ASP B C 1
ATOM 1692 O O . ASP B 1 8 ? 45.125 -20.422 0.426 1 30.91 8 ASP B O 1
ATOM 1696 N N . GLU B 1 9 ? 45.531 -21.828 -1.037 1 27.19 9 GLU B N 1
ATOM 1697 C CA . GLU B 1 9 ? 44.906 -21.172 -2.184 1 27.19 9 GLU B CA 1
ATOM 1698 C C . GLU B 1 9 ? 43.406 -21.328 -2.152 1 27.19 9 GLU B C 1
ATOM 1700 O O . GLU B 1 9 ? 42.875 -22.359 -2.598 1 27.19 9 GLU B O 1
ATOM 1705 N N . ARG B 1 10 ? 42.688 -21.031 -1.106 1 32.69 10 ARG B N 1
ATOM 1706 C CA . ARG B 1 10 ? 41.219 -21.016 -1.243 1 32.69 10 ARG B CA 1
ATOM 1707 C C . ARG B 1 10 ? 40.781 -20.094 -2.375 1 32.69 10 ARG B C 1
ATOM 1709 O O . ARG B 1 10 ? 40.938 -18.875 -2.277 1 32.69 10 ARG B O 1
ATOM 1716 N N . LYS B 1 11 ? 40.844 -20.453 -3.652 1 32.44 11 LYS B N 1
ATOM 1717 C CA . LYS B 1 11 ? 40.281 -19.859 -4.863 1 32.44 11 LYS B CA 1
ATOM 1718 C C . LYS B 1 11 ? 38.844 -19.391 -4.633 1 32.44 11 LYS B C 1
ATOM 1720 O O . LYS B 1 11 ? 38.062 -20.062 -3.949 1 32.44 11 LYS B O 1
ATOM 1725 N N . THR B 1 12 ? 38.562 -18.078 -4.996 1 31.69 12 THR B N 1
ATOM 1726 C CA . THR B 1 12 ? 37.406 -17.188 -5.109 1 31.69 12 THR B CA 1
ATOM 1727 C C . THR B 1 12 ? 36.344 -17.797 -6.004 1 31.69 12 THR B C 1
ATOM 1729 O O . THR B 1 12 ? 36.438 -17.719 -7.23 1 31.69 12 THR B O 1
ATOM 1732 N N . GLN B 1 13 ? 35.781 -18.906 -5.766 1 32.75 13 GLN B N 1
ATOM 1733 C CA . GLN B 1 13 ? 34.625 -19.438 -6.496 1 32.75 13 GLN B CA 1
ATOM 1734 C C . GLN B 1 13 ? 33.469 -18.453 -6.504 1 32.75 13 GLN B C 1
ATOM 1736 O O . GLN B 1 13 ? 32.438 -18.719 -7.098 1 32.75 13 GLN B O 1
ATOM 1741 N N . GLY B 1 14 ? 33.656 -17.297 -5.863 1 36.53 14 GLY B N 1
ATOM 1742 C CA . GLY B 1 14 ? 32.469 -16.453 -5.75 1 36.53 14 GLY B CA 1
ATOM 1743 C C . GLY B 1 14 ? 32.125 -15.766 -7.051 1 36.53 14 GLY B C 1
ATOM 1744 O O . GLY B 1 14 ? 31.109 -15.047 -7.117 1 36.53 14 GLY B O 1
ATOM 1745 N N . GLY B 1 15 ? 33 -15.758 -8.086 1 38.97 15 GLY B N 1
ATOM 1746 C CA . GLY B 1 15 ? 32.812 -14.891 -9.242 1 38.97 15 GLY B CA 1
ATOM 1747 C C . GLY B 1 15 ? 31.875 -15.469 -10.273 1 38.97 15 GLY B C 1
ATOM 1748 O O . GLY B 1 15 ? 31.547 -14.805 -11.258 1 38.97 15 GLY B O 1
ATOM 1749 N N . HIS B 1 16 ? 31.797 -16.781 -10.352 1 41.88 16 HIS B N 1
ATOM 1750 C CA . HIS B 1 16 ? 31.047 -17.344 -11.469 1 41.88 16 HIS B CA 1
ATOM 1751 C C . HIS B 1 16 ? 29.562 -17.016 -11.352 1 41.88 16 HIS B C 1
ATOM 1753 O O . HIS B 1 16 ? 28.828 -17.031 -12.344 1 41.88 16 HIS B O 1
ATOM 1759 N N . GLY B 1 17 ? 29.109 -16.875 -10.164 1 36.78 17 GLY B N 1
ATOM 1760 C CA . GLY B 1 17 ? 27.688 -16.656 -9.977 1 36.78 17 GLY B CA 1
ATOM 1761 C C . GLY B 1 17 ? 27.234 -15.289 -10.461 1 36.78 17 GLY B C 1
ATOM 1762 O O . GLY B 1 17 ? 26.047 -15.086 -10.734 1 36.78 17 GLY B O 1
ATOM 1763 N N . ASP B 1 18 ? 28.156 -14.312 -10.43 1 42.19 18 ASP B N 1
ATOM 1764 C CA . ASP B 1 18 ? 27.844 -12.93 -10.773 1 42.19 18 ASP B CA 1
ATOM 1765 C C . ASP B 1 18 ? 27.547 -12.789 -12.258 1 42.19 18 ASP B C 1
ATOM 1767 O O . ASP B 1 18 ? 26.641 -12.031 -12.648 1 42.19 18 ASP B O 1
ATOM 1771 N N . ARG B 1 19 ? 28.531 -13.234 -13.102 1 42.5 19 ARG B N 1
ATOM 1772 C CA . ARG B 1 19 ? 28.453 -13.023 -14.539 1 42.5 19 ARG B CA 1
ATOM 1773 C C . ARG B 1 19 ? 27.219 -13.703 -15.133 1 42.5 19 ARG B C 1
ATOM 1775 O O . ARG B 1 19 ? 26.688 -13.258 -16.156 1 42.5 19 ARG B O 1
ATOM 1782 N N . ARG B 1 20 ? 26.891 -14.797 -14.711 1 38.59 20 ARG B N 1
ATOM 1783 C CA . ARG B 1 20 ? 25.766 -15.57 -15.242 1 38.59 20 ARG B CA 1
ATOM 1784 C C . ARG B 1 20 ? 24.438 -14.844 -15.016 1 38.59 20 ARG B C 1
ATOM 1786 O O . ARG B 1 20 ? 23.484 -15.031 -15.766 1 38.59 20 ARG B O 1
ATOM 1793 N N . ARG B 1 21 ? 24.359 -14.086 -13.945 1 44.72 21 ARG B N 1
ATOM 1794 C CA . ARG B 1 21 ? 23.125 -13.422 -13.555 1 44.72 21 ARG B CA 1
ATOM 1795 C C . ARG B 1 21 ? 22.812 -12.258 -14.484 1 44.72 21 ARG B C 1
ATOM 1797 O O . ARG B 1 21 ? 21.641 -12.016 -14.828 1 44.72 21 ARG B O 1
ATOM 1804 N N . ARG B 1 22 ? 23.891 -11.492 -14.875 1 46.66 22 ARG B N 1
ATOM 1805 C CA . ARG B 1 22 ? 23.688 -10.367 -15.781 1 46.66 22 ARG B CA 1
ATOM 1806 C C . ARG B 1 22 ? 23.203 -10.844 -17.141 1 46.66 22 ARG B C 1
ATOM 1808 O O . ARG B 1 22 ? 22.438 -10.141 -17.812 1 46.66 22 ARG B O 1
ATOM 1815 N N . GLU B 1 23 ? 23.594 -11.977 -17.516 1 47 23 GLU B N 1
ATOM 1816 C CA . GLU B 1 23 ? 23.375 -12.445 -18.891 1 47 23 GLU B CA 1
ATOM 1817 C C . GLU B 1 23 ? 21.922 -12.867 -19.094 1 47 23 GLU B C 1
ATOM 1819 O O . GLU B 1 23 ? 21.469 -13.008 -20.234 1 47 23 GLU B O 1
ATOM 1824 N N . PHE B 1 24 ? 21.281 -13.078 -18.031 1 49.56 24 PHE B N 1
ATOM 1825 C CA . PHE B 1 24 ? 19.953 -13.648 -18.266 1 49.56 24 PHE B CA 1
ATOM 1826 C C . PHE B 1 24 ? 18.922 -12.555 -18.469 1 49.56 24 PHE B C 1
ATOM 1828 O O . PHE B 1 24 ? 17.75 -12.719 -18.094 1 49.56 24 PHE B O 1
ATOM 1835 N N . ARG B 1 25 ? 19.344 -11.445 -18.922 1 54.22 25 ARG B N 1
ATOM 1836 C CA . ARG B 1 25 ? 18.438 -10.312 -19.031 1 54.22 25 ARG B CA 1
ATOM 1837 C C . ARG B 1 25 ? 17.391 -10.555 -20.141 1 54.22 25 ARG B C 1
ATOM 1839 O O . ARG B 1 25 ? 16.484 -9.75 -20.312 1 54.22 25 ARG B O 1
ATOM 1846 N N . GLY B 1 26 ? 17.531 -11.719 -21 1 53.19 26 GLY B N 1
ATOM 1847 C CA . GLY B 1 26 ? 16.719 -11.883 -22.188 1 53.19 26 GLY B CA 1
ATOM 1848 C C . GLY B 1 26 ? 15.297 -12.336 -21.875 1 53.19 26 GLY B C 1
ATOM 1849 O O . GLY B 1 26 ? 14.461 -12.422 -22.781 1 53.19 26 GLY B O 1
ATOM 1850 N N . GLY B 1 27 ? 14.562 -11.836 -20.875 1 60.06 27 GLY B N 1
ATOM 1851 C CA . GLY B 1 27 ? 13.18 -12.156 -20.547 1 60.06 27 GLY B CA 1
ATOM 1852 C C . GLY B 1 27 ? 12.625 -11.352 -19.391 1 60.06 27 GLY B C 1
ATOM 1853 O O . GLY B 1 27 ? 11.469 -11.523 -19 1 60.06 27 GLY B O 1
ATOM 1854 N N . GLU B 1 28 ? 13.516 -10.57 -19.016 1 70.81 28 GLU B N 1
ATOM 1855 C CA . GLU B 1 28 ? 13.094 -9.719 -17.906 1 70.81 28 GLU B CA 1
ATOM 1856 C C . GLU B 1 28 ? 12.219 -8.57 -18.406 1 70.81 28 GLU B C 1
ATOM 1858 O O . GLU B 1 28 ? 12.438 -8.031 -19.484 1 70.81 28 GLU B O 1
ATOM 1863 N N . GLN B 1 29 ? 11.086 -8.469 -17.719 1 87 29 GLN B N 1
ATOM 1864 C CA . GLN B 1 29 ? 10.086 -7.449 -18.016 1 87 29 GLN B CA 1
ATOM 1865 C C . GLN B 1 29 ? 10.203 -6.266 -17.062 1 87 29 GLN B C 1
ATOM 1867 O O . GLN B 1 29 ? 10.945 -6.328 -16.078 1 87 29 GLN B O 1
ATOM 1872 N N . VAL B 1 30 ? 9.695 -5.25 -17.578 1 92.5 30 VAL B N 1
ATOM 1873 C CA . VAL B 1 30 ? 9.492 -4.113 -16.688 1 92.5 30 VAL B CA 1
ATOM 1874 C C . VAL B 1 30 ? 8.344 -4.414 -15.719 1 92.5 30 VAL B C 1
ATOM 1876 O O . VAL B 1 30 ? 7.348 -5.027 -16.094 1 92.5 30 VAL B O 1
ATOM 1879 N N . VAL B 1 31 ? 8.523 -3.998 -14.492 1 96.75 31 VAL B N 1
ATOM 1880 C CA . VAL B 1 31 ? 7.5 -4.262 -13.492 1 96.75 31 VAL B CA 1
ATOM 1881 C C . VAL B 1 31 ? 6.223 -3.506 -13.852 1 96.75 31 VAL B C 1
ATOM 1883 O O . VAL B 1 31 ? 6.27 -2.318 -14.18 1 96.75 31 VAL B O 1
ATOM 1886 N N . ARG B 1 32 ? 5.094 -4.172 -13.797 1 96.31 32 ARG B N 1
ATOM 1887 C CA . ARG B 1 32 ? 3.748 -3.629 -13.945 1 96.31 32 ARG B CA 1
ATOM 1888 C C . ARG B 1 32 ? 2.723 -4.516 -13.25 1 96.31 32 ARG B C 1
ATOM 1890 O O . ARG B 1 32 ? 3.016 -5.664 -12.906 1 96.31 32 ARG B O 1
ATOM 1897 N N . ALA B 1 33 ? 1.555 -3.939 -13.078 1 96.31 33 ALA B N 1
ATOM 1898 C CA . ALA B 1 33 ? 0.469 -4.801 -12.617 1 96.31 33 ALA B CA 1
ATOM 1899 C C . ALA B 1 33 ? 0.309 -6.012 -13.531 1 96.31 33 ALA B C 1
ATOM 1901 O O . ALA B 1 33 ? 0.317 -5.879 -14.758 1 96.31 33 ALA B O 1
ATOM 1902 N N . GLY B 1 34 ? 0.302 -7.215 -12.914 1 97.75 34 GLY B N 1
ATOM 1903 C CA . GLY B 1 34 ? 0.131 -8.43 -13.695 1 97.75 34 GLY B CA 1
ATOM 1904 C C . GLY B 1 34 ? 1.425 -9.195 -13.898 1 97.75 34 GLY B C 1
ATOM 1905 O O . GLY B 1 34 ? 1.413 -10.328 -14.391 1 97.75 34 GLY B O 1
ATOM 1906 N N . THR B 1 35 ? 2.529 -8.594 -13.5 1 98 35 THR B N 1
ATOM 1907 C CA . THR B 1 35 ? 3.805 -9.297 -13.633 1 98 35 THR B CA 1
ATOM 1908 C C . THR B 1 35 ? 4.109 -10.102 -12.375 1 98 35 THR B C 1
ATOM 1910 O O . THR B 1 35 ? 3.479 -9.906 -11.328 1 98 35 THR B O 1
ATOM 1913 N N . LEU B 1 36 ? 5.02 -11.078 -12.547 1 98.25 36 LEU B N 1
ATOM 1914 C CA . LEU B 1 36 ? 5.547 -11.844 -11.422 1 98.25 36 LEU B CA 1
ATOM 1915 C C . LEU B 1 36 ? 6.918 -11.32 -11.008 1 98.25 36 LEU B C 1
ATOM 1917 O O . LEU B 1 36 ? 7.742 -10.984 -11.859 1 98.25 36 LEU B O 1
ATOM 1921 N N . LEU B 1 37 ? 7.121 -11.203 -9.695 1 98.38 37 LEU B N 1
ATOM 1922 C CA . LEU B 1 37 ? 8.461 -11.117 -9.125 1 98.38 37 LEU B CA 1
ATOM 1923 C C . LEU B 1 37 ? 8.891 -12.461 -8.547 1 98.38 37 LEU B C 1
ATOM 1925 O O . LEU B 1 37 ? 8.273 -12.969 -7.609 1 98.38 37 LEU B O 1
ATOM 1929 N N . LEU B 1 38 ? 9.906 -13.039 -9.148 1 97.56 38 LEU B N 1
ATOM 1930 C CA . LEU B 1 38 ? 10.492 -14.258 -8.602 1 97.56 38 LEU B CA 1
ATOM 1931 C C . LEU B 1 38 ? 11.727 -13.93 -7.762 1 97.56 38 LEU B C 1
ATOM 1933 O O . LEU B 1 38 ? 12.602 -13.172 -8.195 1 97.56 38 LEU B O 1
ATOM 1937 N N . ALA B 1 39 ? 11.719 -14.438 -6.547 1 97.19 39 ALA B N 1
ATOM 1938 C CA . ALA B 1 39 ? 12.891 -14.25 -5.703 1 97.19 39 ALA B CA 1
ATOM 1939 C C . ALA B 1 39 ? 14.148 -14.805 -6.379 1 97.19 39 ALA B C 1
ATOM 1941 O O . ALA B 1 39 ? 14.148 -15.93 -6.871 1 97.19 39 ALA B O 1
ATOM 1942 N N . ALA B 1 40 ? 15.148 -13.953 -6.402 1 96.06 40 ALA B N 1
ATOM 1943 C CA . ALA B 1 40 ? 16.438 -14.445 -6.879 1 96.06 40 ALA B CA 1
ATOM 1944 C C . ALA B 1 40 ? 16.953 -15.57 -5.992 1 96.06 40 ALA B C 1
ATOM 1946 O O . ALA B 1 40 ? 16.547 -15.695 -4.836 1 96.06 40 ALA B O 1
ATOM 1947 N N . THR B 1 41 ? 17.844 -16.375 -6.609 1 93.75 41 THR B N 1
ATOM 1948 C CA . THR B 1 41 ? 18.344 -17.531 -5.898 1 93.75 41 THR B CA 1
ATOM 1949 C C . THR B 1 41 ? 19.156 -17.109 -4.672 1 93.75 41 THR B C 1
ATOM 1951 O O . THR B 1 41 ? 19.203 -17.828 -3.674 1 93.75 41 THR B O 1
ATOM 1954 N N . ASP B 1 42 ? 19.656 -15.852 -4.668 1 92.12 42 ASP B N 1
ATOM 1955 C CA . ASP B 1 42 ? 20.5 -15.398 -3.566 1 92.12 42 ASP B CA 1
ATOM 1956 C C . ASP B 1 42 ? 19.688 -14.586 -2.557 1 92.12 42 ASP B C 1
ATOM 1958 O O . ASP B 1 42 ? 20.219 -14.133 -1.543 1 92.12 42 ASP B O 1
ATOM 1962 N N . LEU B 1 43 ? 18.438 -14.414 -2.844 1 93.19 43 LEU B N 1
ATOM 1963 C CA . LEU B 1 43 ? 17.562 -13.812 -1.838 1 93.19 43 LEU B CA 1
ATOM 1964 C C . LEU B 1 43 ? 17.172 -14.844 -0.78 1 93.19 43 LEU B C 1
ATOM 1966 O O . LEU B 1 43 ? 16.312 -15.688 -1.017 1 93.19 43 LEU B O 1
ATOM 1970 N N . THR B 1 44 ? 17.812 -14.742 0.393 1 88.62 44 THR B N 1
ATOM 1971 C CA . THR B 1 44 ? 17.672 -15.828 1.356 1 88.62 44 THR B CA 1
ATOM 1972 C C . THR B 1 44 ? 16.844 -15.383 2.557 1 88.62 44 THR B C 1
ATOM 1974 O O . THR B 1 44 ? 16.562 -16.188 3.451 1 88.62 44 THR B O 1
ATOM 1977 N N . GLU B 1 45 ? 16.438 -14.133 2.527 1 89.69 45 GLU B N 1
ATOM 1978 C CA . GLU B 1 45 ? 15.578 -13.672 3.611 1 89.69 45 GLU B CA 1
ATOM 1979 C C . GLU B 1 45 ? 14.312 -14.523 3.711 1 89.69 45 GLU B C 1
ATOM 1981 O O . GLU B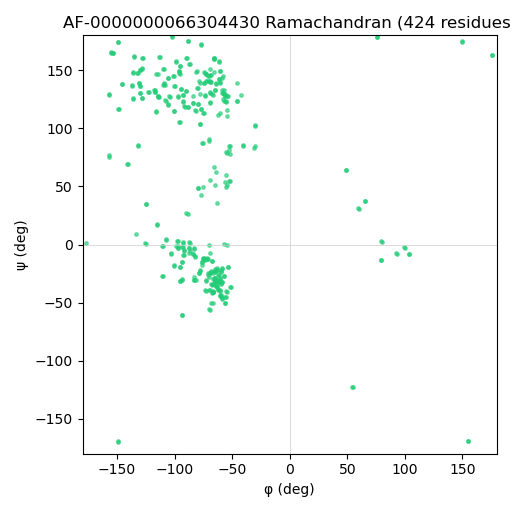 1 45 ? 13.625 -14.742 2.711 1 89.69 45 GLU B O 1
ATOM 1986 N N . PRO B 1 46 ? 13.945 -14.953 4.875 1 90.06 46 PRO B N 1
ATOM 1987 C CA . PRO B 1 46 ? 12.914 -15.977 5.07 1 90.06 46 PRO B CA 1
ATOM 1988 C C . PRO B 1 46 ? 11.562 -15.57 4.484 1 90.06 46 PRO B C 1
ATOM 1990 O O . PRO B 1 46 ? 10.828 -16.422 3.977 1 90.06 46 PRO B O 1
ATOM 1993 N N . THR B 1 47 ? 11.266 -14.398 4.492 1 92.06 47 THR B N 1
ATOM 1994 C CA . THR B 1 47 ? 9.953 -13.953 4.055 1 92.06 47 THR B CA 1
ATOM 1995 C C . THR B 1 47 ? 9.773 -14.188 2.559 1 92.06 47 THR B C 1
ATOM 1997 O O . THR B 1 47 ? 8.688 -14.57 2.109 1 92.06 47 THR B O 1
ATOM 2000 N N . PHE B 1 48 ? 10.828 -14.039 1.818 1 95.62 48 PHE B N 1
ATOM 2001 C CA . PHE B 1 48 ? 10.625 -13.992 0.375 1 95.62 48 PHE B CA 1
ATOM 2002 C C . PHE B 1 48 ? 11.484 -15.047 -0.325 1 95.62 48 PHE B C 1
ATOM 2004 O O . PHE B 1 48 ? 11.391 -15.219 -1.542 1 95.62 48 PHE B O 1
ATOM 2011 N N . ARG B 1 49 ? 12.219 -15.797 0.472 1 94.44 49 ARG B N 1
ATOM 2012 C CA . ARG B 1 49 ? 13.008 -16.844 -0.155 1 94.44 49 ARG B CA 1
ATOM 2013 C C . ARG B 1 49 ? 12.117 -17.781 -0.976 1 94.44 49 ARG B C 1
ATOM 2015 O O . ARG B 1 49 ? 11.102 -18.266 -0.484 1 94.44 49 ARG B O 1
ATOM 2022 N N . ARG B 1 50 ? 12.508 -17.984 -2.26 1 94.12 50 ARG B N 1
ATOM 2023 C CA . ARG B 1 50 ? 11.828 -18.906 -3.17 1 94.12 50 ARG B CA 1
ATOM 2024 C C . ARG B 1 50 ? 10.367 -18.5 -3.354 1 94.12 50 ARG B C 1
ATOM 2026 O O . ARG B 1 50 ? 9.5 -19.359 -3.555 1 94.12 50 ARG B O 1
ATOM 2033 N N . SER B 1 51 ? 10.156 -17.266 -3.254 1 96.19 51 SER B N 1
ATOM 2034 C CA . SER B 1 51 ? 8.781 -16.812 -3.387 1 96.19 51 SER B CA 1
ATOM 2035 C C . SER B 1 51 ? 8.477 -16.375 -4.816 1 96.19 51 SER B C 1
ATOM 2037 O O . SER B 1 51 ? 9.391 -16.078 -5.59 1 96.19 51 SER B O 1
ATOM 2039 N N . VAL B 1 52 ? 7.199 -16.469 -5.168 1 97.31 52 VAL B N 1
ATOM 2040 C CA . VAL B 1 52 ? 6.602 -15.883 -6.367 1 97.31 52 VAL B CA 1
ATOM 2041 C C . VAL B 1 52 ? 5.57 -14.828 -5.973 1 97.31 52 VAL B C 1
ATOM 2043 O O . VAL B 1 52 ? 4.562 -15.141 -5.336 1 97.31 52 VAL B O 1
ATOM 2046 N N . VAL B 1 53 ? 5.875 -13.562 -6.34 1 98.31 53 VAL B N 1
ATOM 2047 C CA . VAL B 1 53 ? 4.965 -12.469 -6.004 1 98.31 53 VAL B CA 1
ATOM 2048 C C . VAL B 1 53 ? 4.199 -12.039 -7.25 1 98.31 53 VAL B C 1
ATOM 2050 O O . VAL B 1 53 ? 4.797 -11.797 -8.305 1 98.31 53 VAL B O 1
ATOM 2053 N N . TYR B 1 54 ? 2.889 -11.992 -7.156 1 98.62 54 TYR B N 1
ATOM 2054 C CA . TYR B 1 54 ? 2.064 -11.398 -8.203 1 98.62 54 TYR B CA 1
ATOM 2055 C C . TYR B 1 54 ? 1.815 -9.922 -7.926 1 98.62 54 TYR B C 1
ATOM 2057 O O . TYR B 1 54 ? 1.232 -9.562 -6.898 1 98.62 54 TYR B O 1
ATOM 2065 N N . ILE B 1 55 ? 2.258 -9.055 -8.828 1 98.06 55 ILE B N 1
ATOM 2066 C CA . ILE B 1 55 ? 2.119 -7.617 -8.656 1 98.06 55 ILE B CA 1
ATOM 2067 C C . ILE B 1 55 ? 0.701 -7.188 -9.023 1 98.06 55 ILE B C 1
ATOM 2069 O O . ILE B 1 55 ? 0.247 -7.414 -10.148 1 98.06 55 ILE B O 1
ATOM 2073 N N . MET B 1 56 ? 0.049 -6.602 -8.07 1 96.31 56 MET B N 1
ATOM 2074 C CA . MET B 1 56 ? -1.325 -6.16 -8.289 1 96.31 56 MET B CA 1
ATOM 2075 C C . MET B 1 56 ? -1.367 -4.688 -8.688 1 96.31 56 MET B C 1
ATOM 2077 O O . MET B 1 56 ? -2.293 -4.254 -9.375 1 96.31 56 MET B O 1
ATOM 2081 N N . GLU B 1 57 ? -0.429 -3.969 -8.18 1 93.81 57 GLU B N 1
ATOM 2082 C CA . GLU B 1 57 ? -0.326 -2.539 -8.461 1 93.81 57 GLU B CA 1
ATOM 2083 C C . GLU B 1 57 ? 1.132 -2.092 -8.523 1 93.81 57 GLU B C 1
ATOM 2085 O O . GLU B 1 57 ? 1.958 -2.535 -7.723 1 93.81 57 GLU B O 1
ATOM 2090 N N . HIS B 1 58 ? 1.416 -1.264 -9.469 1 93.19 58 HIS B N 1
ATOM 2091 C CA . HIS B 1 58 ? 2.729 -0.643 -9.617 1 93.19 58 HIS B CA 1
ATOM 2092 C C . HIS B 1 58 ? 2.617 0.745 -10.234 1 93.19 58 HIS B C 1
ATOM 2094 O O . HIS B 1 58 ? 2.143 0.887 -11.367 1 93.19 58 HIS B O 1
ATOM 2100 N N . ASN B 1 59 ? 2.99 1.661 -9.492 1 87.88 59 ASN B N 1
ATOM 2101 C CA . ASN B 1 59 ? 3.031 3.027 -10 1 87.88 59 ASN B CA 1
ATOM 2102 C C . ASN B 1 59 ? 4.141 3.84 -9.336 1 87.88 59 ASN B C 1
ATOM 2104 O O . ASN B 1 59 ? 5.004 3.283 -8.664 1 87.88 59 ASN B O 1
ATOM 2108 N N . ASP B 1 60 ? 4.145 5.102 -9.555 1 80.75 60 ASP B N 1
ATOM 2109 C CA . ASP B 1 60 ? 5.215 5.965 -9.07 1 80.75 60 ASP B CA 1
ATOM 2110 C C . ASP B 1 60 ? 5.203 6.055 -7.547 1 80.75 60 ASP B C 1
ATOM 2112 O O . ASP B 1 60 ? 6.191 6.469 -6.938 1 80.75 60 ASP B O 1
ATOM 2116 N N . SER B 1 61 ? 4.109 5.621 -6.949 1 79.5 61 SER B N 1
ATOM 2117 C CA . SER B 1 61 ? 3.996 5.758 -5.5 1 79.5 61 SER B CA 1
ATOM 2118 C C . SER B 1 61 ? 4.43 4.484 -4.789 1 79.5 61 SER B C 1
ATOM 2120 O O . SER B 1 61 ? 4.707 4.504 -3.586 1 79.5 61 SER B O 1
ATOM 2122 N N . GLY B 1 62 ? 4.449 3.391 -5.523 1 88 62 GLY B N 1
ATOM 2123 C CA . GLY B 1 62 ? 4.836 2.131 -4.91 1 88 62 GLY B CA 1
ATOM 2124 C C . GLY B 1 62 ? 4.254 0.919 -5.613 1 88 62 GLY B C 1
ATOM 2125 O O . GLY B 1 62 ? 3.826 1.01 -6.766 1 88 62 GLY B O 1
ATOM 2126 N N . SER B 1 63 ? 4.414 -0.176 -4.945 1 93.31 63 SER B N 1
ATOM 2127 C CA . SER B 1 63 ? 3.932 -1.438 -5.496 1 93.31 63 SER B CA 1
ATOM 2128 C C . SER B 1 63 ? 3.227 -2.275 -4.434 1 93.31 63 SER B C 1
ATOM 2130 O O . SER B 1 63 ? 3.52 -2.15 -3.244 1 93.31 63 SER B O 1
ATOM 2132 N N . LEU B 1 64 ? 2.275 -3.002 -4.902 1 94.62 64 LEU B N 1
ATOM 2133 C CA . LEU B 1 64 ? 1.528 -3.951 -4.086 1 94.62 64 LEU B CA 1
ATOM 2134 C C . LEU B 1 64 ? 1.459 -5.316 -4.766 1 94.62 64 LEU B C 1
ATOM 2136 O O . LEU B 1 64 ? 1.172 -5.402 -5.961 1 94.62 64 LEU B O 1
ATOM 2140 N N . GLY B 1 65 ? 1.788 -6.309 -4.004 1 97.06 65 GLY B N 1
ATOM 2141 C CA . GLY B 1 65 ? 1.686 -7.664 -4.523 1 97.06 65 GLY B CA 1
ATOM 2142 C C . GLY B 1 65 ? 1.37 -8.688 -3.451 1 97.06 65 GLY B C 1
ATOM 2143 O O . GLY B 1 65 ? 1.289 -8.352 -2.268 1 97.06 65 GLY B O 1
ATOM 2144 N N . VAL B 1 66 ? 1.147 -9.945 -3.896 1 97.75 66 VAL B N 1
ATOM 2145 C CA . VAL B 1 66 ? 0.926 -11.047 -2.963 1 97.75 66 VAL B CA 1
ATOM 2146 C C . VAL B 1 66 ? 1.819 -12.227 -3.336 1 97.75 66 VAL B C 1
ATOM 2148 O O . VAL B 1 66 ? 2.021 -12.516 -4.52 1 97.75 66 VAL B O 1
ATOM 2151 N N . VAL B 1 67 ? 2.371 -12.836 -2.283 1 97.5 67 VAL B N 1
ATOM 2152 C CA . VAL B 1 67 ? 3.057 -14.109 -2.482 1 97.5 67 VAL B CA 1
ATOM 2153 C C . VAL B 1 67 ? 2.041 -15.195 -2.826 1 97.5 67 VAL B C 1
ATOM 2155 O O . VAL B 1 67 ? 1.138 -15.484 -2.037 1 97.5 67 VAL B O 1
ATOM 2158 N N . ILE B 1 68 ? 2.252 -15.82 -3.992 1 97.5 68 ILE B N 1
ATOM 2159 C CA . ILE B 1 68 ? 1.152 -16.656 -4.465 1 97.5 68 ILE B CA 1
ATOM 2160 C C . ILE B 1 68 ? 1.522 -18.125 -4.316 1 97.5 68 ILE B C 1
ATOM 2162 O O . ILE B 1 68 ? 0.742 -19.016 -4.68 1 97.5 68 ILE B O 1
ATOM 2166 N N . ASN B 1 69 ? 2.695 -18.438 -3.727 1 96.5 69 ASN B N 1
ATOM 2167 C CA . ASN B 1 69 ? 3.096 -19.828 -3.654 1 96.5 69 ASN B CA 1
ATOM 2168 C C . ASN B 1 69 ? 3.393 -20.25 -2.219 1 96.5 69 ASN B C 1
ATOM 2170 O O . ASN B 1 69 ? 4.316 -21.031 -1.975 1 96.5 69 ASN B O 1
ATOM 2174 N N . ARG B 1 70 ? 2.641 -19.703 -1.227 1 95.12 70 ARG B N 1
ATOM 2175 C CA . ARG B 1 70 ? 2.83 -20.094 0.17 1 95.12 70 ARG B CA 1
ATOM 2176 C C . ARG B 1 70 ? 1.497 -20.406 0.839 1 95.12 70 ARG B C 1
ATOM 2178 O O . ARG B 1 70 ? 0.937 -19.562 1.545 1 95.12 70 ARG B O 1
ATOM 2185 N N . PRO B 1 71 ? 1.068 -21.625 0.679 1 95.62 71 PRO B N 1
ATOM 2186 C CA . PRO B 1 71 ? -0.17 -22.016 1.354 1 95.62 71 PRO B CA 1
ATOM 2187 C C . PRO B 1 71 ? 0.003 -22.172 2.863 1 95.62 71 PRO B C 1
ATOM 2189 O O . PRO B 1 71 ? 1.102 -22.484 3.334 1 95.62 71 PRO B O 1
ATOM 2192 N N . SER B 1 72 ? -1.013 -21.859 3.572 1 94.81 72 SER B N 1
ATOM 2193 C CA . SER B 1 72 ? -1.03 -22.109 5.008 1 94.81 72 SER B CA 1
ATOM 2194 C C . SER B 1 72 ? -1.854 -23.344 5.344 1 94.81 72 SER B C 1
ATOM 2196 O O . SER B 1 72 ? -2.393 -24 4.449 1 94.81 72 SER B O 1
ATOM 2198 N N . GLU B 1 73 ? -1.872 -23.641 6.633 1 95.62 73 GLU B N 1
ATOM 2199 C CA . GLU B 1 73 ? -2.662 -24.781 7.098 1 95.62 73 GLU B CA 1
ATOM 2200 C C . GLU B 1 73 ? -4.102 -24.359 7.387 1 95.62 73 GLU B C 1
ATOM 2202 O O . GLU B 1 73 ? -4.957 -25.219 7.637 1 95.62 73 GLU B O 1
ATOM 2207 N N . THR B 1 74 ? -4.371 -23.156 7.246 1 96.69 74 THR B N 1
ATOM 2208 C CA . THR B 1 74 ? -5.695 -22.641 7.582 1 96.69 74 THR B CA 1
ATOM 2209 C C . THR B 1 74 ? -6.664 -22.828 6.418 1 96.69 74 THR B C 1
ATOM 2211 O O . THR B 1 74 ? -6.461 -22.281 5.336 1 96.69 74 THR B O 1
ATOM 2214 N N . SER B 1 75 ? -7.703 -23.531 6.703 1 97.38 75 SER B N 1
ATOM 2215 C CA . SER B 1 75 ? -8.719 -23.781 5.688 1 97.38 75 SER B CA 1
ATOM 2216 C C . SER B 1 75 ? -9.562 -22.531 5.441 1 97.38 75 SER B C 1
ATOM 2218 O O . SER B 1 75 ? -9.977 -21.859 6.391 1 97.38 75 SER B O 1
ATOM 2220 N N . LEU B 1 76 ? -9.852 -22.297 4.168 1 97.38 76 LEU B N 1
ATOM 2221 C CA . LEU B 1 76 ? -10.727 -21.172 3.836 1 97.38 76 LEU B CA 1
ATOM 2222 C C . LEU B 1 76 ? -12.141 -21.406 4.352 1 97.38 76 LEU B C 1
ATOM 2224 O O . LEU B 1 76 ? -12.828 -20.453 4.738 1 97.38 76 LEU B O 1
ATOM 2228 N N . ALA B 1 77 ? -12.555 -22.641 4.344 1 97.75 77 ALA B N 1
ATOM 2229 C CA . ALA B 1 77 ? -13.883 -22.984 4.836 1 97.75 77 ALA B CA 1
ATOM 2230 C C . ALA B 1 77 ? -14.078 -22.531 6.281 1 97.75 77 ALA B C 1
ATOM 2232 O O . ALA B 1 77 ? -15.188 -22.203 6.695 1 97.75 77 ALA B O 1
ATOM 2233 N N . ASP B 1 78 ? -12.984 -22.438 7.055 1 97.38 78 ASP B N 1
ATOM 2234 C CA . ASP B 1 78 ? -13.039 -22.078 8.469 1 97.38 78 ASP B CA 1
ATOM 2235 C C . ASP B 1 78 ? -13.109 -20.562 8.648 1 97.38 78 ASP B C 1
ATOM 2237 O O . ASP B 1 78 ? -13.727 -20.078 9.602 1 97.38 78 ASP B O 1
ATOM 2241 N N . VAL B 1 79 ? -12.5 -19.891 7.715 1 96.62 79 VAL B N 1
ATOM 2242 C CA . VAL B 1 79 ? -12.32 -18.453 7.984 1 96.62 79 VAL B CA 1
ATOM 2243 C C . VAL B 1 79 ? -13.211 -17.641 7.047 1 96.62 79 VAL B C 1
ATOM 2245 O O . VAL B 1 79 ? -13.578 -16.516 7.359 1 96.62 79 VAL B O 1
ATOM 2248 N N . LEU B 1 80 ? -13.516 -18.188 5.902 1 97.38 80 LEU B N 1
ATOM 2249 C CA . LEU B 1 80 ? -14.367 -17.531 4.914 1 97.38 80 LEU B CA 1
ATOM 2250 C C . LEU B 1 80 ? -15.297 -18.547 4.246 1 97.38 80 LEU B C 1
ATOM 2252 O O . LEU B 1 80 ? -15.195 -18.781 3.039 1 97.38 80 LEU B O 1
ATOM 2256 N N . PRO B 1 81 ? -16.219 -19.016 5.012 1 97.5 81 PRO B N 1
ATOM 2257 C CA . PRO B 1 81 ? -17.047 -20.125 4.512 1 97.5 81 PRO B CA 1
ATOM 2258 C C . PRO B 1 81 ? -17.812 -19.766 3.246 1 97.5 81 PRO B C 1
ATOM 2260 O O . PRO B 1 81 ? -18 -20.609 2.365 1 97.5 81 PRO B O 1
ATOM 2263 N N . ARG B 1 82 ? -18.266 -18.531 3.066 1 97.25 82 ARG B N 1
ATOM 2264 C CA . ARG B 1 82 ? -19.062 -18.141 1.915 1 97.25 82 ARG B CA 1
ATOM 2265 C C . ARG B 1 82 ? -18.25 -18.203 0.629 1 97.25 82 ARG B C 1
ATOM 2267 O O . ARG B 1 82 ? -18.812 -18.266 -0.467 1 97.25 82 ARG B O 1
ATOM 2274 N N . TRP B 1 83 ? -17 -18.094 0.784 1 98.12 83 TRP B N 1
ATOM 2275 C CA . TRP B 1 83 ? -16.141 -18 -0.386 1 98.12 83 TRP B CA 1
ATOM 2276 C C . TRP B 1 83 ? -15.445 -19.328 -0.648 1 98.12 83 TRP B C 1
ATOM 2278 O O . TRP B 1 83 ? -14.812 -19.516 -1.69 1 98.12 83 TRP B O 1
ATOM 2288 N N . SER B 1 84 ? -15.586 -20.297 0.28 1 97.81 84 SER B N 1
ATOM 2289 C CA . SER B 1 84 ? -14.805 -21.531 0.262 1 97.81 84 SER B CA 1
ATOM 2290 C C . SER B 1 84 ? -15.109 -22.359 -0.986 1 97.81 84 SER B C 1
ATOM 2292 O O . SER B 1 84 ? -14.219 -23.016 -1.526 1 97.81 84 SER B O 1
ATOM 2294 N N . ALA B 1 85 ? -16.281 -22.312 -1.509 1 97.44 85 ALA B N 1
ATOM 2295 C CA . ALA B 1 85 ? -16.688 -23.125 -2.658 1 97.44 85 ALA B CA 1
ATOM 2296 C C . ALA B 1 85 ? -15.992 -22.641 -3.932 1 97.44 85 ALA B C 1
ATOM 2298 O O . ALA B 1 85 ? -15.844 -23.422 -4.887 1 97.44 85 ALA B O 1
ATOM 2299 N N . LEU B 1 86 ? -15.57 -21.406 -3.996 1 98.25 86 LEU B N 1
ATOM 2300 C CA . LEU B 1 86 ? -14.953 -20.828 -5.184 1 98.25 86 LEU B CA 1
ATOM 2301 C C . LEU B 1 86 ? -13.438 -20.984 -5.141 1 98.25 86 LEU B C 1
ATOM 2303 O O . LEU B 1 86 ? -12.758 -20.75 -6.145 1 98.25 86 LEU B O 1
ATOM 2307 N N . ALA B 1 87 ? -12.922 -21.422 -4 1 98.12 87 ALA B N 1
ATOM 2308 C CA . ALA B 1 87 ? -11.477 -21.5 -3.805 1 98.12 87 ALA B CA 1
ATOM 2309 C C . ALA B 1 87 ? -10.852 -22.547 -4.715 1 98.12 87 ALA B C 1
ATOM 2311 O O . ALA B 1 87 ? -11.352 -23.672 -4.812 1 98.12 87 ALA B O 1
ATOM 2312 N N . ALA B 1 88 ? -9.812 -22.141 -5.434 1 97.19 88 ALA B N 1
ATOM 2313 C CA . ALA B 1 88 ? -9.016 -23.125 -6.145 1 97.19 88 ALA B CA 1
ATOM 2314 C C . ALA B 1 88 ? -8.289 -24.047 -5.168 1 97.19 88 ALA B C 1
ATOM 2316 O O . ALA B 1 88 ? -8.039 -23.688 -4.023 1 97.19 88 ALA B O 1
ATOM 2317 N N . ASP B 1 89 ? -7.871 -25.203 -5.645 1 94.69 89 ASP B N 1
ATOM 2318 C CA . ASP B 1 89 ? -7.141 -26.172 -4.824 1 94.69 89 ASP B CA 1
ATOM 2319 C C . ASP B 1 89 ? -5.68 -25.766 -4.668 1 94.69 89 ASP B C 1
ATOM 2321 O O . ASP B 1 89 ? -5.023 -25.391 -5.648 1 94.69 89 ASP B O 1
ATOM 2325 N N . PRO B 1 90 ? -5.168 -25.938 -3.488 1 95.75 90 PRO B N 1
ATOM 2326 C CA . PRO B 1 90 ? -5.801 -26.219 -2.197 1 95.75 90 PRO B CA 1
ATOM 2327 C C . PRO B 1 90 ? -6.598 -25.031 -1.663 1 95.75 90 PRO B C 1
ATOM 2329 O O . PRO B 1 90 ? -6.184 -23.875 -1.83 1 95.75 90 PRO B O 1
ATOM 2332 N N . GLY B 1 91 ? -7.762 -25.266 -1.081 1 96.12 91 GLY B N 1
ATOM 2333 C CA . GLY B 1 91 ? -8.664 -24.25 -0.575 1 96.12 91 GLY B CA 1
ATOM 2334 C C . GLY B 1 91 ? -8.25 -23.703 0.783 1 96.12 91 GLY B C 1
ATOM 2335 O O . GLY B 1 91 ? -9.062 -23.672 1.713 1 96.12 91 GLY B O 1
ATOM 2336 N N . THR B 1 92 ? -6.984 -23.344 0.92 1 97.12 92 THR B N 1
ATOM 2337 C CA . THR B 1 92 ? -6.438 -22.812 2.166 1 97.12 92 THR B CA 1
ATOM 2338 C C . THR B 1 92 ? -6.039 -21.359 2.006 1 97.12 92 THR B C 1
ATOM 2340 O O . THR B 1 92 ? -5.941 -20.844 0.885 1 97.12 92 THR B O 1
ATOM 2343 N N . LEU B 1 93 ? -5.918 -20.75 3.092 1 97.31 93 LEU B N 1
ATOM 2344 C CA . LEU B 1 93 ? -5.395 -19.391 3.107 1 97.31 93 LEU B CA 1
ATOM 2345 C C . LEU B 1 93 ? -3.91 -19.375 2.746 1 97.31 93 LEU B C 1
ATOM 2347 O O . LEU B 1 93 ? -3.145 -20.219 3.225 1 97.31 93 LEU B O 1
ATOM 2351 N N . TYR B 1 94 ? -3.557 -18.516 1.833 1 97.19 94 TYR B N 1
ATOM 2352 C CA . TYR B 1 94 ? -2.15 -18.344 1.485 1 97.19 94 TYR B CA 1
ATOM 2353 C C . TYR B 1 94 ? -1.536 -17.172 2.25 1 97.19 94 TYR B C 1
ATOM 2355 O O . TYR B 1 94 ? -2.232 -16.219 2.6 1 97.19 94 TYR B O 1
ATOM 2363 N N . PHE B 1 95 ? -0.247 -17.328 2.557 1 96.94 95 PHE B N 1
ATOM 2364 C CA . PHE B 1 95 ? 0.523 -16.188 3.039 1 96.94 95 PHE B CA 1
ATOM 2365 C C . PHE B 1 95 ? 0.858 -15.234 1.896 1 96.94 95 PHE B C 1
ATOM 2367 O O . PHE B 1 95 ? 1.668 -15.562 1.026 1 96.94 95 PHE B O 1
ATOM 2374 N N . GLY B 1 96 ? 0.288 -14 1.91 1 97.38 96 GLY B N 1
ATOM 2375 C CA . GLY B 1 96 ? 0.467 -13.07 0.809 1 97.38 96 GLY B CA 1
ATOM 2376 C C . GLY B 1 96 ? 1.629 -12.117 1.017 1 97.38 96 GLY B C 1
ATOM 2377 O O . GLY B 1 96 ? 2.055 -11.43 0.082 1 97.38 96 GLY B O 1
ATOM 2378 N N . GLY B 1 97 ? 2.111 -12.031 2.25 1 96.88 97 GLY B N 1
ATOM 2379 C CA . GLY B 1 97 ? 3.193 -11.125 2.594 1 96.88 97 GLY B CA 1
ATOM 2380 C C . GLY B 1 97 ? 3.129 -10.633 4.027 1 96.88 97 GLY B C 1
ATOM 2381 O O . GLY B 1 97 ? 2.158 -10.898 4.738 1 96.88 97 GLY B O 1
ATOM 2382 N N . PRO B 1 98 ? 4.133 -9.914 4.402 1 95.19 98 PRO B N 1
ATOM 2383 C CA . PRO B 1 98 ? 4.285 -9.578 5.82 1 95.19 98 PRO B CA 1
ATOM 2384 C C . PRO B 1 98 ? 3.465 -8.359 6.227 1 95.19 98 PRO B C 1
ATOM 2386 O O . PRO B 1 98 ? 3.342 -8.062 7.422 1 95.19 98 PRO B O 1
ATOM 2389 N N . VAL B 1 99 ? 2.9 -7.684 5.352 1 94 99 VAL B N 1
ATOM 2390 C CA . VAL B 1 99 ? 2.193 -6.449 5.668 1 94 99 VAL B CA 1
ATOM 2391 C C . VAL B 1 99 ? 0.709 -6.742 5.879 1 94 99 VAL B C 1
ATOM 2393 O O . VAL B 1 99 ? 0.098 -7.477 5.098 1 94 99 VAL B O 1
ATOM 2396 N N . LYS B 1 100 ? 0.135 -6.172 6.961 1 91.38 100 LYS B N 1
ATOM 2397 C CA . LYS B 1 100 ? -1.281 -6.297 7.297 1 91.38 100 LYS B CA 1
ATOM 2398 C C . LYS B 1 100 ? -1.735 -7.75 7.238 1 91.38 100 LYS B C 1
ATOM 2400 O O . LYS B 1 100 ? -2.693 -8.078 6.535 1 91.38 100 LYS B O 1
ATOM 2405 N N . ARG B 1 101 ? -1.247 -8.523 8.008 1 91.75 101 ARG B N 1
ATOM 2406 C CA . ARG B 1 101 ? -1.492 -9.961 7.984 1 91.75 101 ARG B CA 1
ATOM 2407 C C . ARG B 1 101 ? -2.908 -10.289 8.453 1 91.75 101 ARG B C 1
ATOM 2409 O O . ARG B 1 101 ? -3.398 -11.398 8.242 1 91.75 101 ARG B O 1
ATOM 2416 N N . ASP B 1 102 ? -3.527 -9.344 8.992 1 88.69 102 ASP B N 1
ATOM 2417 C CA . ASP B 1 102 ? -4.902 -9.547 9.445 1 88.69 102 ASP B CA 1
ATOM 2418 C C . ASP B 1 102 ? -5.898 -9.164 8.352 1 88.69 102 ASP B C 1
ATOM 2420 O O . ASP B 1 102 ? -7.105 -9.352 8.516 1 88.69 102 ASP B O 1
ATOM 2424 N N . ALA B 1 103 ? -5.422 -8.648 7.285 1 87.75 103 ALA B N 1
ATOM 2425 C CA . ALA B 1 103 ? -6.258 -8.352 6.125 1 87.75 103 ALA B CA 1
ATOM 2426 C C . ALA B 1 103 ? -6.203 -9.477 5.102 1 87.75 103 ALA B C 1
ATOM 2428 O O . ALA B 1 103 ? -5.203 -10.195 5.012 1 87.75 103 ALA B O 1
ATOM 2429 N N . ALA B 1 104 ? -7.332 -9.633 4.391 1 94.25 104 ALA B N 1
ATOM 2430 C CA . ALA B 1 104 ? -7.41 -10.664 3.355 1 94.25 104 ALA B CA 1
ATOM 2431 C C . ALA B 1 104 ? -7.559 -10.039 1.973 1 94.25 104 ALA B C 1
ATOM 2433 O O . ALA B 1 104 ? -8.359 -9.125 1.781 1 94.25 104 ALA B O 1
ATOM 2434 N N . LEU B 1 105 ? -6.715 -10.453 1.108 1 96.38 105 LEU B N 1
ATOM 2435 C CA . LEU B 1 105 ? -6.824 -10.109 -0.306 1 96.38 105 LEU B CA 1
ATOM 2436 C C . LEU B 1 105 ? -7.211 -11.336 -1.132 1 96.38 105 LEU B C 1
ATOM 2438 O O . LEU B 1 105 ? -6.934 -12.469 -0.736 1 96.38 105 LEU B O 1
ATOM 2442 N N . CYS B 1 106 ? -7.902 -11.039 -2.236 1 97.81 106 CYS B N 1
ATOM 2443 C CA . CYS B 1 106 ? -8.391 -12.164 -3.025 1 97.81 106 CYS B CA 1
ATOM 2444 C C . CYS B 1 106 ? -8.164 -11.93 -4.512 1 97.81 106 CYS B C 1
ATOM 2446 O O . CYS B 1 106 ? -8.547 -10.883 -5.043 1 97.81 106 CYS B O 1
ATOM 2448 N N . LEU B 1 107 ? -7.516 -12.859 -5.113 1 98.31 107 LEU B N 1
ATOM 2449 C CA . LEU B 1 107 ? -7.383 -12.859 -6.566 1 98.31 107 LEU B CA 1
ATOM 2450 C C . LEU B 1 107 ? -8.281 -13.922 -7.191 1 98.31 107 LEU B C 1
ATOM 2452 O O . LEU B 1 107 ? -8.5 -14.984 -6.602 1 98.31 107 LEU B O 1
ATOM 2456 N N . GLY B 1 108 ? -8.82 -13.594 -8.312 1 98.38 108 GLY B N 1
ATOM 2457 C CA . GLY B 1 108 ? -9.562 -14.539 -9.125 1 98.38 108 GLY B CA 1
ATOM 2458 C C . GLY B 1 108 ? -9.094 -14.586 -10.57 1 98.38 108 GLY B C 1
ATOM 2459 O O . GLY B 1 108 ? -8.461 -13.641 -11.047 1 98.38 108 GLY B O 1
ATOM 2460 N N . THR B 1 109 ? -9.258 -15.711 -11.156 1 98.56 109 THR B N 1
ATOM 2461 C CA . THR B 1 109 ? -9.086 -15.844 -12.602 1 98.56 109 THR B CA 1
ATOM 2462 C C . THR B 1 109 ? -10.445 -15.977 -13.297 1 98.56 109 THR B C 1
ATOM 2464 O O . THR B 1 109 ? -11.203 -16.906 -13.008 1 98.56 109 THR B O 1
ATOM 2467 N N . LEU B 1 110 ? -10.703 -15.062 -14.164 1 98.38 110 LEU B N 1
ATOM 2468 C CA . LEU B 1 110 ? -11.961 -15.086 -14.906 1 98.38 110 LEU B CA 1
ATOM 2469 C C . LEU B 1 110 ? -11.992 -16.266 -15.883 1 98.38 110 LEU B C 1
ATOM 2471 O O . LEU B 1 110 ? -10.969 -16.625 -16.453 1 98.38 110 LEU B O 1
ATOM 2475 N N . LYS B 1 111 ? -13.156 -16.797 -16.062 1 98.06 111 LYS B N 1
ATOM 2476 C CA . LYS B 1 111 ? -13.375 -17.719 -17.172 1 98.06 111 LYS B CA 1
ATOM 2477 C C . LYS B 1 111 ? -13.109 -17.047 -18.516 1 98.06 111 LYS B C 1
ATOM 2479 O O . LYS B 1 111 ? -13.289 -15.828 -18.641 1 98.06 111 LYS B O 1
ATOM 2484 N N . VAL B 1 112 ? -12.648 -17.859 -19.484 1 96.69 112 VAL B N 1
ATOM 2485 C CA . VAL B 1 112 ? -12.406 -17.297 -20.812 1 96.69 112 VAL B CA 1
ATOM 2486 C C . VAL B 1 112 ? -13.688 -16.688 -21.344 1 96.69 112 VAL B C 1
ATOM 2488 O O . VAL B 1 112 ? -14.75 -17.312 -21.328 1 96.69 112 VAL B O 1
ATOM 2491 N N . GLY B 1 113 ? -13.656 -15.445 -21.719 1 95 113 GLY B N 1
ATOM 2492 C CA . GLY B 1 113 ? -14.797 -14.773 -22.328 1 95 113 GLY B CA 1
ATOM 2493 C C . GLY B 1 113 ? -15.672 -14.055 -21.312 1 95 113 GLY B C 1
ATOM 2494 O O . GLY B 1 113 ? -16.594 -13.328 -21.688 1 95 113 GLY B O 1
ATOM 2495 N N . ALA B 1 114 ? -15.359 -14.281 -20.062 1 95 114 ALA B N 1
ATOM 2496 C CA . ALA B 1 114 ? -16.156 -13.625 -19.031 1 95 114 ALA B CA 1
ATOM 2497 C C . ALA B 1 114 ? -15.891 -12.125 -19 1 95 114 ALA B C 1
ATOM 2499 O O . ALA B 1 114 ? -14.75 -11.695 -19.156 1 95 114 ALA B O 1
ATOM 2500 N N . SER B 1 115 ? -16.969 -11.336 -18.797 1 91.81 115 SER B N 1
ATOM 2501 C CA . SER B 1 115 ? -16.875 -9.883 -18.672 1 91.81 115 SER B CA 1
ATOM 2502 C C . SER B 1 115 ? -17.125 -9.43 -17.25 1 91.81 115 SER B C 1
ATOM 2504 O O . SER B 1 115 ? -18.016 -9.938 -16.578 1 91.81 115 SER B O 1
ATOM 2506 N N . THR B 1 116 ? -16.297 -8.5 -16.828 1 89.19 116 THR B N 1
ATOM 2507 C CA . THR B 1 116 ? -16.484 -7.949 -15.492 1 89.19 116 THR B CA 1
ATOM 2508 C C . THR B 1 116 ? -17.344 -6.691 -15.539 1 89.19 116 THR B C 1
ATOM 2510 O O . THR B 1 116 ? -17.594 -6.062 -14.508 1 89.19 116 THR B O 1
ATOM 2513 N N . ALA B 1 117 ? -17.719 -6.293 -16.703 1 86.38 117 ALA B N 1
ATOM 2514 C CA . ALA B 1 117 ? -18.484 -5.055 -16.844 1 86.38 117 ALA B CA 1
ATOM 2515 C C . ALA B 1 117 ? -19.734 -5.078 -15.984 1 86.38 117 ALA B C 1
ATOM 2517 O O . ALA B 1 117 ? -20.547 -6.004 -16.078 1 86.38 117 ALA B O 1
ATOM 2518 N N . GLY B 1 118 ? -19.906 -4.062 -15.07 1 83.06 118 GLY B N 1
ATOM 2519 C CA . GLY B 1 118 ? -21.109 -3.906 -14.258 1 83.06 118 GLY B CA 1
ATOM 2520 C C . GLY B 1 118 ? -21.141 -4.844 -13.062 1 83.06 118 GLY B C 1
ATOM 2521 O O . GLY B 1 118 ? -22.188 -4.984 -12.414 1 83.06 118 GLY B O 1
ATOM 2522 N N . VAL B 1 119 ? -20.109 -5.613 -12.867 1 87.88 119 VAL B N 1
ATOM 2523 C CA . VAL B 1 119 ? -20.109 -6.535 -11.734 1 87.88 119 VAL B CA 1
ATOM 2524 C C . VAL B 1 119 ? -19.391 -5.902 -10.547 1 87.88 119 VAL B C 1
ATOM 2526 O O . VAL B 1 119 ? -18.156 -5.801 -10.547 1 87.88 119 VAL B O 1
ATOM 2529 N N . PRO B 1 120 ? -20.188 -5.504 -9.625 1 87.75 120 PRO B N 1
ATOM 2530 C CA . PRO B 1 120 ? -19.531 -4.934 -8.445 1 87.75 120 PRO B CA 1
ATOM 2531 C C . PRO B 1 120 ? -18.609 -5.93 -7.734 1 87.75 120 PRO B C 1
ATOM 2533 O O . PRO B 1 120 ? -18.906 -7.129 -7.711 1 87.75 120 PRO B O 1
ATOM 2536 N N . GLY B 1 121 ? -17.531 -5.496 -7.309 1 90.19 121 GLY B N 1
ATOM 2537 C CA . GLY B 1 121 ? -16.672 -6.328 -6.48 1 90.19 121 GLY B CA 1
ATOM 2538 C C . GLY B 1 121 ? -15.539 -6.969 -7.25 1 90.19 121 GLY B C 1
ATOM 2539 O O . GLY B 1 121 ? -14.766 -7.75 -6.695 1 90.19 121 GLY B O 1
ATOM 2540 N N . LEU B 1 122 ? -15.516 -6.734 -8.539 1 94.44 122 LEU B N 1
ATOM 2541 C CA . LEU B 1 122 ? -14.414 -7.238 -9.344 1 94.44 122 LEU B CA 1
ATOM 2542 C C . LEU B 1 122 ? -13.633 -6.09 -9.977 1 94.44 122 LEU B C 1
ATOM 2544 O O . LEU B 1 122 ? -14.227 -5.145 -10.508 1 94.44 122 LEU B O 1
ATOM 2548 N N . ARG B 1 123 ? -12.352 -6.211 -9.844 1 93.38 123 ARG B N 1
ATOM 2549 C CA . ARG B 1 123 ? -11.469 -5.273 -10.539 1 93.38 123 ARG B CA 1
ATOM 2550 C C . ARG B 1 123 ? -10.414 -6.012 -11.352 1 93.38 123 ARG B C 1
ATOM 2552 O O . ARG B 1 123 ? -9.641 -6.797 -10.812 1 93.38 123 ARG B O 1
ATOM 2559 N N . ARG B 1 124 ? -10.383 -5.648 -12.594 1 95.19 124 ARG B N 1
ATOM 2560 C CA . ARG B 1 124 ? -9.406 -6.289 -13.469 1 95.19 124 ARG B CA 1
ATOM 2561 C C . ARG B 1 124 ? -7.992 -5.781 -13.18 1 95.19 124 ARG B C 1
ATOM 2563 O O . ARG B 1 124 ? -7.773 -4.574 -13.062 1 95.19 124 ARG B O 1
ATOM 2570 N N . ILE B 1 125 ? -7.078 -6.652 -12.969 1 95.75 125 ILE B N 1
ATOM 2571 C CA . ILE B 1 125 ? -5.672 -6.297 -12.82 1 95.75 125 ILE B CA 1
ATOM 2572 C C . ILE B 1 125 ? -4.965 -6.406 -14.172 1 95.75 125 ILE B C 1
ATOM 2574 O O . ILE B 1 125 ? -4.441 -5.418 -14.688 1 95.75 125 ILE B O 1
ATOM 2578 N N . ASP B 1 126 ? -4.984 -7.598 -14.688 1 96.5 126 ASP B N 1
ATOM 2579 C CA . ASP B 1 126 ? -4.359 -7.887 -15.977 1 96.5 126 ASP B CA 1
ATOM 2580 C C . ASP B 1 126 ? -4.977 -9.133 -16.625 1 96.5 126 ASP B C 1
ATOM 2582 O O . ASP B 1 126 ? -5.07 -10.18 -15.977 1 96.5 126 ASP B O 1
ATOM 2586 N N . GLY B 1 127 ? -5.371 -8.961 -17.891 1 96.38 127 GLY B N 1
ATOM 2587 C CA . GLY B 1 127 ? -5.992 -10.094 -18.547 1 96.38 127 GLY B CA 1
ATOM 2588 C C . GLY B 1 127 ? -7.176 -10.656 -17.797 1 96.38 127 GLY B C 1
ATOM 2589 O O . GLY B 1 127 ? -8.133 -9.938 -17.5 1 96.38 127 GLY B O 1
ATOM 2590 N N . ARG B 1 128 ? -7.039 -11.977 -17.484 1 97.88 128 ARG B N 1
ATOM 2591 C CA . ARG B 1 128 ? -8.148 -12.664 -16.844 1 97.88 128 ARG B CA 1
ATOM 2592 C C . ARG B 1 128 ? -8.008 -12.625 -15.32 1 97.88 128 ARG B C 1
ATOM 2594 O O . ARG B 1 128 ? -8.875 -13.133 -14.594 1 97.88 128 ARG B O 1
ATOM 2601 N N . VAL B 1 129 ? -6.98 -11.984 -14.82 1 98.06 129 VAL B N 1
ATOM 2602 C CA . VAL B 1 129 ? -6.773 -11.938 -13.375 1 98.06 129 VAL B CA 1
ATOM 2603 C C . VAL B 1 129 ? -7.488 -10.719 -12.797 1 98.06 129 VAL B C 1
ATOM 2605 O O . VAL B 1 129 ? -7.352 -9.609 -13.305 1 98.06 129 VAL B O 1
ATOM 2608 N N . VAL B 1 130 ? -8.234 -10.977 -11.711 1 97.44 130 VAL B N 1
ATOM 2609 C CA . VAL B 1 130 ? -9.031 -9.914 -11.102 1 97.44 130 VAL B CA 1
ATOM 2610 C C . VAL B 1 130 ? -8.82 -9.898 -9.594 1 97.44 130 VAL B C 1
ATOM 2612 O O . VAL B 1 130 ? -8.5 -10.93 -9 1 97.44 130 VAL B O 1
ATOM 2615 N N . LEU B 1 131 ? -8.898 -8.711 -9.031 1 96.69 131 LEU B N 1
ATOM 2616 C CA . LEU B 1 131 ? -9.086 -8.539 -7.598 1 96.69 131 LEU B CA 1
ATOM 2617 C C . LEU B 1 131 ? -10.555 -8.727 -7.219 1 96.69 131 LEU B C 1
ATOM 2619 O O . LEU B 1 131 ? -11.445 -8.164 -7.871 1 96.69 131 LEU B O 1
ATOM 2623 N N . VAL B 1 132 ? -10.812 -9.453 -6.195 1 96.38 132 VAL B N 1
ATOM 2624 C CA . VAL B 1 132 ? -12.172 -9.758 -5.766 1 96.38 132 VAL B CA 1
ATOM 2625 C C . VAL B 1 132 ? -12.438 -9.109 -4.41 1 96.38 132 VAL B C 1
ATOM 2627 O O . VAL B 1 132 ? -11.664 -9.281 -3.465 1 96.38 132 VAL B O 1
ATOM 2630 N N . ASP B 1 133 ? -13.492 -8.383 -4.371 1 93.38 133 ASP B N 1
ATOM 2631 C CA . ASP B 1 133 ? -13.969 -7.844 -3.102 1 93.38 133 ASP B CA 1
ATOM 2632 C C . ASP B 1 133 ? -14.672 -8.914 -2.279 1 93.38 133 ASP B C 1
ATOM 2634 O O . ASP B 1 133 ? -15.758 -9.375 -2.645 1 93.38 133 ASP B O 1
ATOM 2638 N N . LEU B 1 134 ? -14.094 -9.219 -1.13 1 94.5 134 LEU B N 1
ATOM 2639 C CA . LEU B 1 134 ? -14.617 -10.289 -0.298 1 94.5 134 LEU B CA 1
ATOM 2640 C C . LEU B 1 134 ? -15.906 -9.859 0.402 1 94.5 134 LEU B C 1
ATOM 2642 O O . LEU B 1 134 ? -16.609 -10.695 0.967 1 94.5 134 LEU B O 1
ATOM 2646 N N . ALA B 1 135 ? -16.172 -8.578 0.332 1 90.81 135 ALA B N 1
ATOM 2647 C CA . ALA B 1 135 ? -17.438 -8.086 0.883 1 90.81 135 ALA B CA 1
ATOM 2648 C C . ALA B 1 135 ? -18.578 -8.273 -0.112 1 90.81 135 ALA B C 1
ATOM 2650 O O . ALA B 1 135 ? -19.75 -8.156 0.25 1 90.81 135 ALA B O 1
ATOM 2651 N N . ALA B 1 136 ? -18.25 -8.617 -1.312 1 92.81 136 ALA B N 1
ATOM 2652 C CA . ALA B 1 136 ? -19.266 -8.805 -2.352 1 92.81 136 ALA B CA 1
ATOM 2653 C C . ALA B 1 136 ? -19.984 -10.141 -2.172 1 92.81 136 ALA B C 1
ATOM 2655 O O . ALA B 1 136 ? -19.625 -10.938 -1.303 1 92.81 136 ALA B O 1
ATOM 2656 N N . ASP B 1 137 ? -21.031 -10.312 -2.988 1 94.62 137 ASP B N 1
ATOM 2657 C CA . ASP B 1 137 ? -21.781 -11.562 -3.004 1 94.62 137 ASP B CA 1
ATOM 2658 C C . ASP B 1 137 ? -21.094 -12.617 -3.865 1 94.62 137 ASP B C 1
ATOM 2660 O O . ASP B 1 137 ? -21.047 -12.484 -5.09 1 94.62 137 ASP B O 1
ATOM 2664 N N . PRO B 1 138 ? -20.672 -13.688 -3.209 1 96.62 138 PRO B N 1
ATOM 2665 C CA . PRO B 1 138 ? -19.953 -14.703 -3.986 1 96.62 138 PRO B CA 1
ATOM 2666 C C . PRO B 1 138 ? -20.828 -15.32 -5.082 1 96.62 138 PRO B C 1
ATOM 2668 O O . PRO B 1 138 ? -20.297 -15.766 -6.109 1 96.62 138 PRO B O 1
ATOM 2671 N N . GLU B 1 139 ? -22.109 -15.305 -4.867 1 96.19 139 GLU B N 1
ATOM 2672 C CA . GLU B 1 139 ? -23 -15.898 -5.848 1 96.19 139 GLU B CA 1
ATOM 2673 C C . GLU B 1 139 ? -22.969 -15.141 -7.168 1 96.19 139 GLU B C 1
ATOM 2675 O O . GLU B 1 139 ? -23.172 -15.727 -8.234 1 96.19 139 GLU B O 1
ATOM 2680 N N . ARG B 1 140 ? -22.703 -13.898 -7.102 1 95.62 140 ARG B N 1
ATOM 2681 C CA . ARG B 1 140 ? -22.625 -13.07 -8.305 1 95.62 140 ARG B CA 1
ATOM 2682 C C . ARG B 1 140 ? -21.297 -13.258 -9.016 1 95.62 140 ARG B C 1
ATOM 2684 O O . ARG B 1 140 ? -21.188 -13.055 -10.227 1 95.62 140 ARG B O 1
ATOM 2691 N N . ILE B 1 141 ? -20.344 -13.648 -8.289 1 97.06 141 ILE B N 1
ATOM 2692 C CA . ILE B 1 141 ? -18.969 -13.75 -8.797 1 97.06 141 ILE B CA 1
ATOM 2693 C C . ILE B 1 141 ? -18.719 -15.172 -9.297 1 97.06 141 ILE B C 1
ATOM 2695 O O . ILE B 1 141 ? -18.016 -15.367 -10.289 1 97.06 141 ILE B O 1
ATOM 2699 N N . ALA B 1 142 ? -19.344 -16.156 -8.727 1 97.31 142 ALA B N 1
ATOM 2700 C CA . ALA B 1 142 ? -19.109 -17.578 -8.945 1 97.31 142 ALA B CA 1
ATOM 2701 C C . ALA B 1 142 ? -19.203 -17.938 -10.43 1 97.31 142 ALA B C 1
ATOM 2703 O O . ALA B 1 142 ? -18.344 -18.625 -10.961 1 97.31 142 ALA B O 1
ATOM 2704 N N . PRO B 1 143 ? -20.156 -17.375 -11.141 1 96.88 143 PRO B N 1
ATOM 2705 C CA . PRO B 1 143 ? -20.281 -17.781 -12.547 1 96.88 143 PRO B CA 1
ATOM 2706 C C . PRO B 1 143 ? -19.156 -17.188 -13.414 1 96.88 143 PRO B C 1
ATOM 2708 O O . PRO B 1 143 ? -18.984 -17.625 -14.562 1 96.88 143 PRO B O 1
ATOM 2711 N N . LEU B 1 144 ? -18.438 -16.266 -12.93 1 98 144 LEU B N 1
ATOM 2712 C CA . LEU B 1 144 ? -17.531 -15.5 -13.758 1 98 144 LEU B CA 1
ATOM 2713 C C . LEU B 1 144 ? -16.094 -16 -13.594 1 98 144 LEU B C 1
ATOM 2715 O O . LEU B 1 144 ? -15.227 -15.719 -14.43 1 98 144 LEU B O 1
ATOM 2719 N N . VAL B 1 145 ? -15.82 -16.734 -12.539 1 98.31 145 VAL B N 1
ATOM 2720 C CA . VAL B 1 145 ? -14.422 -17.031 -12.234 1 98.31 145 VAL B CA 1
ATOM 2721 C C . VAL B 1 145 ? -14.188 -18.531 -12.344 1 98.31 145 VAL B C 1
ATOM 2723 O O . VAL B 1 145 ? -15.086 -19.328 -12.07 1 98.31 145 VAL B O 1
ATOM 2726 N N . GLU B 1 146 ? -12.93 -18.969 -12.789 1 97.75 146 GLU B N 1
ATOM 2727 C CA . GLU B 1 146 ? -12.445 -20.344 -12.734 1 97.75 146 GLU B CA 1
ATOM 2728 C C . GLU B 1 146 ? -12.109 -20.75 -11.305 1 97.75 146 GLU B C 1
ATOM 2730 O O . GLU B 1 146 ? -12.227 -21.922 -10.938 1 97.75 146 GLU B O 1
ATOM 2735 N N . GLY B 1 147 ? -11.688 -19.812 -10.508 1 98.12 147 GLY B N 1
ATOM 2736 C CA . GLY B 1 147 ? -11.297 -19.984 -9.117 1 98.12 147 GLY B CA 1
ATOM 2737 C C . GLY B 1 147 ? -10.758 -18.719 -8.484 1 98.12 147 GLY B C 1
ATOM 2738 O O . GLY B 1 147 ? -10.492 -17.734 -9.18 1 98.12 147 GLY B O 1
ATOM 2739 N N . ILE B 1 148 ? -10.742 -18.766 -7.184 1 98.56 148 ILE B N 1
ATOM 2740 C CA . ILE B 1 148 ? -10.156 -17.656 -6.438 1 98.56 148 ILE B CA 1
ATOM 2741 C C . ILE B 1 148 ? -9.117 -18.188 -5.453 1 98.56 148 ILE B C 1
ATOM 2743 O O . ILE B 1 148 ? -9.078 -19.391 -5.172 1 98.56 148 ILE B O 1
ATOM 2747 N N . ARG B 1 149 ? -8.281 -17.344 -5.035 1 98.38 149 ARG B N 1
ATOM 2748 C CA . ARG B 1 149 ? -7.336 -17.609 -3.955 1 98.38 149 ARG B CA 1
ATOM 2749 C C . ARG B 1 149 ? -7.246 -16.438 -2.996 1 98.38 149 ARG B C 1
ATOM 2751 O O . ARG B 1 149 ? -7.211 -15.281 -3.428 1 98.38 149 ARG B O 1
ATOM 2758 N N . VAL B 1 150 ? -7.242 -16.766 -1.714 1 98.38 150 VAL B N 1
ATOM 2759 C CA . VAL B 1 150 ? -7.242 -15.719 -0.694 1 98.38 150 VAL B CA 1
ATOM 2760 C C . VAL B 1 150 ? -5.887 -15.672 0.005 1 98.38 150 VAL B C 1
ATOM 2762 O O . VAL B 1 150 ? -5.309 -16.719 0.32 1 98.38 150 VAL B O 1
ATOM 2765 N N . PHE B 1 151 ? -5.449 -14.453 0.236 1 97.81 151 PHE B N 1
ATOM 2766 C CA . PHE B 1 151 ? -4.129 -14.203 0.804 1 97.81 151 PHE B CA 1
ATOM 2767 C C . PHE B 1 151 ? -4.238 -13.391 2.09 1 97.81 151 PHE B C 1
ATOM 2769 O O . PHE B 1 151 ? -4.926 -12.367 2.129 1 97.81 151 PHE B O 1
ATOM 2776 N N . ALA B 1 152 ? -3.543 -13.914 3.074 1 97.44 152 ALA B N 1
ATOM 2777 C CA . ALA B 1 152 ? -3.385 -13.125 4.293 1 97.44 152 ALA B CA 1
ATOM 2778 C C . ALA B 1 152 ? -2.158 -12.219 4.207 1 97.44 152 ALA B C 1
ATOM 2780 O O . ALA B 1 152 ? -1.029 -12.703 4.105 1 97.44 152 ALA B O 1
ATOM 2781 N N . GLY B 1 153 ? -2.471 -10.961 4.281 1 96.25 153 GLY B N 1
ATOM 2782 C CA . GLY B 1 153 ? -1.384 -10 4.133 1 96.25 153 GLY B CA 1
ATOM 2783 C C . GLY B 1 153 ? -0.92 -9.844 2.695 1 96.25 153 GLY B C 1
ATOM 2784 O O . GLY B 1 153 ? -1.505 -10.43 1.782 1 96.25 153 GLY B O 1
ATOM 2785 N N . TYR B 1 154 ? 0.041 -8.961 2.494 1 96.31 154 TYR B N 1
ATOM 2786 C CA . TYR B 1 154 ? 0.556 -8.664 1.162 1 96.31 154 TYR B CA 1
ATOM 2787 C C . TYR B 1 154 ? 1.998 -8.172 1.231 1 96.31 154 TYR B C 1
ATOM 2789 O O . TYR B 1 154 ? 2.543 -7.984 2.32 1 96.31 154 TYR B O 1
ATOM 2797 N N . ALA B 1 155 ? 2.598 -8.172 0.167 1 96 155 ALA B N 1
ATOM 2798 C CA . ALA B 1 155 ? 3.893 -7.52 -0.012 1 96 155 ALA B CA 1
ATOM 2799 C C . ALA B 1 155 ? 3.721 -6.09 -0.523 1 96 155 ALA B C 1
ATOM 2801 O O . ALA B 1 155 ? 2.977 -5.852 -1.476 1 96 155 ALA B O 1
ATOM 2802 N N . GLY B 1 156 ? 4.355 -5.188 0.157 1 93.5 156 GLY B N 1
ATOM 2803 C CA . GLY B 1 156 ? 4.262 -3.785 -0.216 1 93.5 156 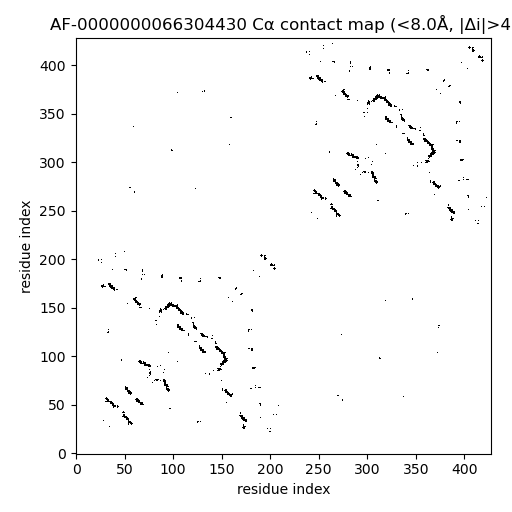GLY B CA 1
ATOM 2804 C C . GLY B 1 156 ? 5.617 -3.105 -0.322 1 93.5 156 GLY B C 1
ATOM 2805 O O . GLY B 1 156 ? 6.512 -3.369 0.482 1 93.5 156 GLY B O 1
ATOM 2806 N N . TRP B 1 157 ? 5.781 -2.334 -1.341 1 93 157 TRP B N 1
ATOM 2807 C CA . TRP B 1 157 ? 6.945 -1.48 -1.558 1 93 157 TRP B CA 1
ATOM 2808 C C . TRP B 1 157 ? 6.547 -0.009 -1.577 1 93 157 TRP B C 1
ATOM 2810 O O . TRP B 1 157 ? 5.57 0.367 -2.23 1 93 157 TRP B O 1
ATOM 2820 N N . THR B 1 158 ? 7.273 0.741 -0.839 1 88.44 158 THR B N 1
ATOM 2821 C CA . THR B 1 158 ? 7.059 2.184 -0.895 1 88.44 158 THR B CA 1
ATOM 2822 C C . THR B 1 158 ? 7.906 2.814 -1.994 1 88.44 158 THR B C 1
ATOM 2824 O O . THR B 1 158 ? 8.648 2.117 -2.691 1 88.44 158 THR B O 1
ATOM 2827 N N . PHE B 1 159 ? 7.719 4.062 -2.182 1 85.5 159 PHE B N 1
ATOM 2828 C CA . PHE B 1 159 ? 8.367 4.82 -3.246 1 85.5 159 PHE B CA 1
ATOM 2829 C C . PHE B 1 159 ? 9.852 4.484 -3.326 1 85.5 159 PHE B C 1
ATOM 2831 O O . PHE B 1 159 ? 10.562 4.547 -2.322 1 85.5 159 PHE B O 1
ATOM 2838 N N . GLY B 1 160 ? 10.273 4.031 -4.578 1 85.25 160 GLY B N 1
ATOM 2839 C CA . GLY B 1 160 ? 11.672 3.77 -4.879 1 85.25 160 GLY B CA 1
ATOM 2840 C C . GLY B 1 160 ? 12.156 2.438 -4.34 1 85.25 160 GLY B C 1
ATOM 2841 O O . GLY B 1 160 ? 13.203 1.938 -4.762 1 85.25 160 GLY B O 1
ATOM 2842 N N . GLN B 1 161 ? 11.477 1.789 -3.512 1 89.5 161 GLN B N 1
ATOM 2843 C CA . GLN B 1 161 ? 11.93 0.601 -2.797 1 89.5 161 GLN B CA 1
ATOM 2844 C C . GLN B 1 161 ? 12.109 -0.578 -3.748 1 89.5 161 GLN B C 1
ATOM 2846 O O . GLN B 1 161 ? 13.172 -1.207 -3.766 1 89.5 161 GLN B O 1
ATOM 2851 N N . LEU B 1 162 ? 11.125 -0.843 -4.547 1 93.94 162 LEU B N 1
ATOM 2852 C CA . LEU B 1 162 ? 11.203 -1.984 -5.449 1 93.94 162 LEU B CA 1
ATOM 2853 C C . LEU B 1 162 ? 12.289 -1.77 -6.5 1 93.94 162 LEU B C 1
ATOM 2855 O O . LEU B 1 162 ? 13.016 -2.703 -6.848 1 93.94 162 LEU B O 1
ATOM 2859 N N . GLU B 1 163 ? 12.375 -0.567 -7 1 91.12 163 GLU B N 1
ATOM 2860 C CA . GLU B 1 163 ? 13.438 -0.243 -7.941 1 91.12 163 GLU B CA 1
ATOM 2861 C C . GLU B 1 163 ? 14.812 -0.554 -7.355 1 91.12 163 GLU B C 1
ATOM 2863 O O . GLU B 1 163 ? 15.672 -1.11 -8.039 1 91.12 163 GLU B O 1
ATOM 2868 N N . GLY B 1 164 ? 14.984 -0.159 -6.145 1 91.19 164 GLY B N 1
ATOM 2869 C CA . GLY B 1 164 ? 16.234 -0.488 -5.469 1 91.19 164 GLY B CA 1
ATOM 2870 C C . GLY B 1 164 ? 16.484 -1.98 -5.387 1 91.19 164 GLY B C 1
ATOM 2871 O O . GLY B 1 164 ? 17.609 -2.436 -5.617 1 91.19 164 GLY B O 1
ATOM 2872 N N . GLU B 1 165 ? 15.445 -2.709 -4.988 1 94.31 165 GLU B N 1
ATOM 2873 C CA . GLU B 1 165 ? 15.578 -4.16 -4.879 1 94.31 165 GLU B CA 1
ATOM 2874 C C . GLU B 1 165 ? 15.852 -4.789 -6.238 1 94.31 165 GLU B C 1
ATOM 2876 O O . GLU B 1 165 ? 16.578 -5.781 -6.332 1 94.31 165 GLU B O 1
ATOM 2881 N N . LEU B 1 166 ? 15.273 -4.234 -7.273 1 95.06 166 LEU B N 1
ATOM 2882 C CA . LEU B 1 166 ? 15.531 -4.707 -8.625 1 95.06 166 LEU B CA 1
ATOM 2883 C C . LEU B 1 166 ? 16.969 -4.414 -9.039 1 95.06 166 LEU B C 1
ATOM 2885 O O . LEU B 1 166 ? 17.625 -5.262 -9.648 1 95.06 166 LEU B O 1
ATOM 2889 N N . ASP B 1 167 ? 17.453 -3.238 -8.695 1 93 167 ASP B N 1
ATOM 2890 C CA . ASP B 1 167 ? 18.844 -2.867 -8.977 1 93 167 ASP B CA 1
ATOM 2891 C C . ASP B 1 167 ? 19.812 -3.803 -8.266 1 93 167 ASP B C 1
ATOM 2893 O O . ASP B 1 167 ? 20.891 -4.09 -8.781 1 93 167 ASP B O 1
ATOM 2897 N N . ASN B 1 168 ? 19.422 -4.305 -7.137 1 94.25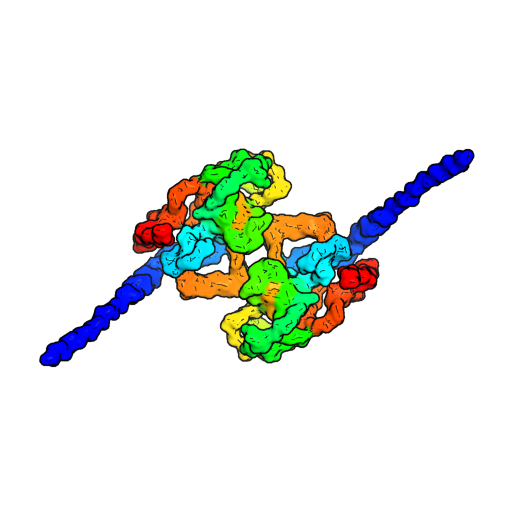 168 ASN B N 1
ATOM 2898 C CA . ASN B 1 168 ? 20.219 -5.246 -6.363 1 94.25 168 ASN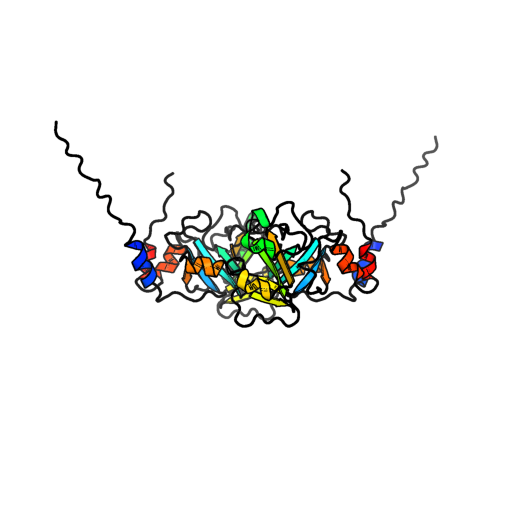 B CA 1
ATOM 2899 C C . ASN B 1 168 ? 20.047 -6.676 -6.863 1 94.25 168 ASN B C 1
ATOM 2901 O O . ASN B 1 168 ? 20.578 -7.613 -6.262 1 94.25 168 ASN B O 1
ATOM 2905 N N . GLU B 1 169 ? 19.188 -6.84 -7.812 1 94.94 169 GLU B N 1
ATOM 2906 C CA . GLU B 1 169 ? 18.922 -8.125 -8.445 1 94.94 169 GLU B CA 1
ATOM 2907 C C . GLU B 1 169 ? 18.297 -9.109 -7.469 1 94.94 169 GLU B C 1
ATOM 2909 O O . GLU B 1 169 ? 18.594 -10.305 -7.496 1 94.94 169 GLU B O 1
ATOM 2914 N N . ASP B 1 170 ? 17.469 -8.562 -6.652 1 96.38 170 ASP B N 1
ATOM 2915 C CA . ASP B 1 170 ? 16.766 -9.398 -5.684 1 96.38 170 ASP B CA 1
ATOM 2916 C C . ASP B 1 170 ? 15.609 -10.148 -6.34 1 96.38 170 ASP B C 1
ATOM 2918 O O . ASP B 1 170 ? 15.125 -11.148 -5.801 1 96.38 170 ASP B O 1
ATOM 2922 N N . TRP B 1 171 ? 15.18 -9.594 -7.438 1 97.31 171 TRP B N 1
ATOM 2923 C CA . TRP B 1 171 ? 14 -10.141 -8.086 1 97.31 171 TRP B CA 1
ATOM 2924 C C . TRP B 1 171 ? 14.25 -10.383 -9.57 1 97.31 171 TRP B C 1
ATOM 2926 O O . TRP B 1 171 ? 15.023 -9.648 -10.203 1 97.31 171 TRP B O 1
ATOM 2936 N N . ILE B 1 172 ? 13.57 -11.375 -10.156 1 97.06 172 ILE B N 1
ATOM 2937 C CA . ILE B 1 172 ? 13.414 -11.57 -11.594 1 97.06 172 ILE B CA 1
ATOM 2938 C C . ILE B 1 172 ? 11.977 -11.242 -12 1 97.06 172 ILE B C 1
ATOM 2940 O O . ILE B 1 172 ? 11.023 -11.781 -11.43 1 97.06 172 ILE B O 1
ATOM 2944 N N . VAL B 1 173 ? 11.859 -10.352 -12.93 1 97.94 173 VAL B N 1
ATOM 2945 C CA . VAL B 1 173 ? 10.531 -9.938 -13.375 1 97.94 173 VAL B CA 1
ATOM 2946 C C . VAL B 1 173 ? 10.102 -10.781 -14.578 1 97.94 173 VAL B C 1
ATOM 2948 O O . VAL B 1 173 ? 10.773 -10.781 -15.609 1 97.94 173 VAL B O 1
ATOM 2951 N N . LEU B 1 174 ? 8.977 -11.445 -14.469 1 97.69 174 LEU B N 1
ATOM 2952 C CA . LEU B 1 174 ? 8.508 -12.336 -15.523 1 97.69 174 LEU B CA 1
ATOM 2953 C C . LEU B 1 174 ? 7.02 -12.133 -15.789 1 97.69 174 LEU B C 1
ATOM 2955 O O . LEU B 1 174 ? 6.309 -11.562 -14.961 1 97.69 174 LEU B O 1
ATOM 2959 N N . SER B 1 175 ? 6.602 -12.586 -16.922 1 96.12 175 SER B N 1
ATOM 2960 C CA . SER B 1 175 ? 5.18 -12.57 -17.25 1 96.12 175 SER B CA 1
ATOM 2961 C C . SER B 1 175 ? 4.422 -13.648 -16.469 1 96.12 175 SER B C 1
ATOM 2963 O O . SER B 1 175 ? 4.961 -14.727 -16.219 1 96.12 175 SER B O 1
ATOM 2965 N N . ALA B 1 176 ? 3.219 -13.328 -16.172 1 97 176 ALA B N 1
ATOM 2966 C CA . ALA B 1 176 ? 2.357 -14.289 -15.5 1 97 176 ALA B CA 1
ATOM 2967 C C . ALA B 1 176 ? 1.401 -14.961 -16.484 1 97 176 ALA B C 1
ATOM 2969 O O . ALA B 1 176 ? 0.96 -14.336 -17.453 1 97 176 ALA B O 1
ATOM 2970 N N . LEU B 1 177 ? 1.119 -16.219 -16.234 1 95.94 177 LEU B N 1
ATOM 2971 C CA . LEU B 1 177 ? -0.072 -16.844 -16.797 1 95.94 177 LEU B CA 1
ATOM 2972 C C . LEU B 1 177 ? -1.31 -16.5 -15.977 1 95.94 177 LEU B C 1
ATOM 2974 O O . LEU B 1 177 ? -1.231 -16.375 -14.75 1 95.94 177 LEU B O 1
ATOM 2978 N N . PRO B 1 178 ? -2.49 -16.406 -16.641 1 96.19 178 PRO B N 1
ATOM 2979 C CA . PRO B 1 178 ? -3.709 -16.062 -15.906 1 96.19 178 PRO B CA 1
ATOM 2980 C C . PRO B 1 178 ? -4.02 -17.062 -14.789 1 96.19 178 PRO B C 1
ATOM 2982 O O . PRO B 1 178 ? -4.691 -16.703 -13.812 1 96.19 178 PRO B O 1
ATOM 2985 N N . THR B 1 179 ? -3.457 -18.25 -14.891 1 95.62 179 THR B N 1
ATOM 2986 C CA . THR B 1 179 ? -3.801 -19.297 -13.93 1 95.62 179 THR B CA 1
ATOM 2987 C C . THR B 1 179 ? -2.768 -19.359 -12.812 1 95.62 179 THR B C 1
ATOM 2989 O O . THR B 1 179 ? -2.939 -20.109 -11.844 1 95.62 179 THR B O 1
ATOM 2992 N N . ASP B 1 180 ? -1.753 -18.562 -12.883 1 96.94 180 ASP B N 1
ATOM 2993 C CA . ASP B 1 180 ? -0.698 -18.641 -11.875 1 96.94 180 ASP B CA 1
ATOM 2994 C C . ASP B 1 180 ? -1.253 -18.375 -10.484 1 96.94 180 ASP B C 1
ATOM 2996 O O . ASP B 1 180 ? -0.95 -19.109 -9.539 1 96.94 180 ASP B O 1
ATOM 3000 N N . PRO B 1 181 ? -2.129 -17.375 -10.289 1 97.25 181 PRO B N 1
ATOM 3001 C CA . PRO B 1 181 ? -2.602 -17.062 -8.938 1 97.25 181 PRO B CA 1
ATOM 3002 C C . PRO B 1 181 ? -3.443 -18.188 -8.328 1 97.25 181 PRO B C 1
ATOM 3004 O O . PRO B 1 181 ? -3.598 -18.25 -7.109 1 97.25 181 PRO B O 1
ATOM 3007 N N . ILE B 1 182 ? -4.008 -19 -9.18 1 97.12 182 ILE B N 1
ATOM 3008 C CA . ILE B 1 182 ? -4.895 -20.031 -8.656 1 97.12 182 ILE B CA 1
ATOM 3009 C C . ILE B 1 182 ? -4.305 -21.406 -8.945 1 97.12 182 ILE B C 1
ATOM 3011 O O . ILE B 1 182 ? -5.027 -22.406 -8.953 1 97.12 182 ILE B O 1
ATOM 3015 N N . SER B 1 183 ? -3.061 -21.406 -9.242 1 92.06 183 SER B N 1
ATOM 3016 C CA . SER B 1 183 ? -2.414 -22.688 -9.555 1 92.06 183 SER B CA 1
ATOM 3017 C C . SER B 1 183 ? -2.469 -23.641 -8.367 1 92.06 183 SER B C 1
ATOM 3019 O O . SER B 1 183 ? -2.426 -23.203 -7.211 1 92.06 183 SER B O 1
ATOM 3021 N N . ALA B 1 184 ? -2.67 -24.906 -8.68 1 80.94 184 ALA B N 1
ATOM 3022 C CA . ALA B 1 184 ? -2.641 -25.922 -7.637 1 80.94 184 ALA B CA 1
ATOM 3023 C C . ALA B 1 184 ? -1.306 -25.922 -6.898 1 80.94 184 ALA B C 1
ATOM 3025 O O . ALA B 1 184 ? -0.312 -25.391 -7.406 1 80.94 184 ALA B O 1
ATOM 3026 N N . ALA B 1 185 ? -1.456 -26.219 -5.578 1 64.19 185 ALA B N 1
ATOM 3027 C CA . ALA B 1 185 ? -0.231 -26.25 -4.781 1 64.19 185 ALA B CA 1
ATOM 3028 C C . ALA B 1 185 ? 0.816 -27.156 -5.426 1 64.19 185 ALA B C 1
ATOM 3030 O O . ALA B 1 185 ? 0.607 -28.359 -5.555 1 64.19 185 ALA B O 1
ATOM 3031 N N . ARG B 1 186 ? 1.202 -26.938 -6.766 1 61.44 186 ARG B N 1
ATOM 3032 C CA . ARG B 1 186 ? 2.252 -27.797 -7.305 1 61.44 186 ARG B CA 1
ATOM 3033 C C . ARG B 1 186 ? 3.582 -27.547 -6.602 1 61.44 186 ARG B C 1
ATOM 3035 O O . ARG B 1 186 ? 3.869 -26.406 -6.195 1 61.44 186 ARG B O 1
ATOM 3042 N N . PRO B 1 187 ? 4.336 -28.703 -6.547 1 62.75 187 PRO B N 1
ATOM 3043 C CA . PRO B 1 187 ? 5.262 -28.562 -5.426 1 62.75 187 PRO B CA 1
ATOM 3044 C C . PRO B 1 187 ? 6.086 -27.281 -5.5 1 62.75 187 PRO B C 1
ATOM 3046 O O . PRO B 1 187 ? 6.488 -26.734 -4.469 1 62.75 187 PRO B O 1
ATOM 3049 N N . ASP B 1 188 ? 6.238 -26.625 -6.586 1 87.06 188 ASP B N 1
ATOM 3050 C CA . ASP B 1 188 ? 7.207 -25.547 -6.609 1 87.06 188 ASP B CA 1
ATOM 3051 C C . ASP B 1 188 ? 6.883 -24.547 -7.715 1 87.06 188 ASP B C 1
ATOM 3053 O O . ASP B 1 188 ? 7.461 -24.594 -8.805 1 87.06 188 ASP B O 1
ATOM 3057 N N . LEU B 1 189 ? 5.871 -23.703 -7.512 1 94.12 189 LEU B N 1
ATOM 3058 C CA . LEU B 1 189 ? 5.492 -22.703 -8.5 1 94.12 189 LEU B CA 1
ATOM 3059 C C . LEU B 1 189 ? 6.703 -21.875 -8.945 1 94.12 189 LEU B C 1
ATOM 3061 O O . LEU B 1 189 ? 6.805 -21.484 -10.109 1 94.12 189 LEU B O 1
ATOM 3065 N N . TRP B 1 190 ? 7.559 -21.609 -8.062 1 95.75 190 TRP B N 1
ATOM 3066 C CA . TRP B 1 190 ? 8.773 -20.875 -8.375 1 95.75 190 TRP B CA 1
ATOM 3067 C C . TRP B 1 190 ? 9.562 -21.562 -9.484 1 95.75 190 TRP B C 1
ATOM 3069 O O . TRP B 1 190 ? 9.883 -20.938 -10.5 1 95.75 190 TRP B O 1
ATOM 3079 N N . ALA B 1 191 ? 9.805 -22.828 -9.367 1 94.56 191 ALA B N 1
ATOM 3080 C CA . ALA B 1 191 ? 10.523 -23.594 -10.383 1 94.56 191 ALA B CA 1
ATOM 3081 C C . ALA B 1 191 ? 9.719 -23.688 -11.672 1 94.56 191 ALA B C 1
ATOM 3083 O O . ALA B 1 191 ? 10.273 -23.625 -12.766 1 94.56 191 ALA B O 1
ATOM 3084 N N . ASP B 1 192 ? 8.438 -23.891 -11.516 1 94.19 192 ASP B N 1
ATOM 3085 C CA . ASP B 1 192 ? 7.57 -24.031 -12.68 1 94.19 192 ASP B CA 1
ATOM 3086 C C . ASP B 1 192 ? 7.613 -22.781 -13.562 1 94.19 192 ASP B C 1
ATOM 3088 O O . ASP B 1 192 ? 7.672 -22.875 -14.789 1 94.19 192 ASP B O 1
ATOM 3092 N N . VAL B 1 193 ? 7.547 -21.625 -12.93 1 95.44 193 VAL B N 1
ATOM 3093 C CA . VAL B 1 193 ? 7.578 -20.359 -13.664 1 95.44 193 VAL B CA 1
ATOM 3094 C C . VAL B 1 193 ? 8.906 -20.234 -14.398 1 95.44 193 VAL B C 1
ATOM 3096 O O . VAL B 1 193 ? 8.938 -19.797 -15.555 1 95.44 193 VAL B O 1
ATOM 3099 N N . LEU B 1 194 ? 10.008 -20.641 -13.812 1 95 194 LEU B N 1
ATOM 3100 C CA . LEU B 1 194 ? 11.328 -20.562 -14.438 1 95 194 LEU B CA 1
ATOM 3101 C C . LEU B 1 194 ? 11.43 -21.562 -15.594 1 95 194 LEU B C 1
ATOM 3103 O O . LEU B 1 194 ? 12.008 -21.25 -16.641 1 95 194 LEU B O 1
ATOM 3107 N N . ARG B 1 195 ? 10.867 -22.75 -15.422 1 94.31 195 ARG B N 1
ATOM 3108 C CA . ARG B 1 195 ? 10.953 -23.797 -16.438 1 94.31 195 ARG B CA 1
ATOM 3109 C C . ARG B 1 195 ? 10.312 -23.344 -17.75 1 94.31 195 ARG B C 1
ATOM 3111 O O . ARG B 1 195 ? 10.734 -23.766 -18.828 1 94.31 195 ARG B O 1
ATOM 3118 N N . ARG B 1 196 ? 9.344 -22.469 -17.609 1 93.69 196 ARG B N 1
ATOM 3119 C CA . ARG B 1 196 ? 8.664 -22.078 -18.844 1 93.69 196 ARG B CA 1
ATOM 3120 C C . ARG B 1 196 ? 9.383 -20.906 -19.516 1 93.69 196 ARG B C 1
ATOM 3122 O O . ARG B 1 196 ? 8.945 -20.422 -20.562 1 93.69 196 ARG B O 1
ATOM 3129 N N . GLN B 1 197 ? 10.516 -20.406 -18.984 1 94.19 197 GLN B N 1
ATOM 3130 C CA . GLN B 1 197 ? 11.305 -19.328 -19.578 1 94.19 197 GLN B CA 1
ATOM 3131 C C . GLN B 1 197 ? 12.32 -19.891 -20.578 1 94.19 197 GLN B C 1
ATOM 3133 O O . GLN B 1 197 ? 12.672 -21.078 -20.516 1 94.19 197 GLN B O 1
ATOM 3138 N N . PRO B 1 198 ? 12.734 -19.047 -21.531 1 92.19 198 PRO B N 1
ATOM 3139 C CA . PRO B 1 198 ? 13.805 -19.484 -22.438 1 92.19 198 PRO B CA 1
ATOM 3140 C C . PRO B 1 198 ? 15.133 -19.688 -21.719 1 92.19 198 PRO B C 1
ATOM 3142 O O . PRO B 1 198 ? 15.336 -19.125 -20.625 1 92.19 198 PRO B O 1
ATOM 3145 N N . LEU B 1 199 ? 15.945 -20.469 -22.422 1 89.94 199 LEU B N 1
ATOM 3146 C CA . LEU B 1 199 ? 17.312 -20.609 -21.938 1 89.94 199 LEU B CA 1
ATOM 3147 C C . LEU B 1 199 ? 18.047 -19.266 -22 1 89.94 199 LEU B C 1
ATOM 3149 O O . LEU B 1 199 ? 17.812 -18.469 -22.906 1 89.94 199 LEU B O 1
ATOM 3153 N N . PRO B 1 200 ? 18.875 -18.812 -21.016 1 90.88 200 PRO B N 1
ATOM 3154 C CA . PRO B 1 200 ? 19.375 -19.688 -19.953 1 90.88 200 PRO B CA 1
ATOM 3155 C C . PRO B 1 200 ? 18.562 -19.562 -18.672 1 90.88 200 PRO B C 1
ATOM 3157 O O . PRO B 1 200 ? 18.859 -20.266 -17.688 1 90.88 200 PRO B O 1
ATOM 3160 N N . MET B 1 201 ? 17.562 -18.812 -18.641 1 91.88 201 MET B N 1
ATOM 3161 C CA . MET B 1 201 ? 16.812 -18.531 -17.406 1 91.88 201 MET B CA 1
ATOM 3162 C C . MET B 1 201 ? 16.172 -19.797 -16.844 1 91.88 201 MET B C 1
ATOM 3164 O O . MET B 1 201 ? 16.125 -19.984 -15.633 1 91.88 201 MET B O 1
ATOM 3168 N N . SER B 1 202 ? 15.727 -20.641 -17.703 1 93.88 202 SER B N 1
ATOM 3169 C CA . SER B 1 202 ? 15.055 -21.875 -17.297 1 93.88 202 SER B CA 1
ATOM 3170 C C . SER B 1 202 ? 15.961 -22.75 -16.453 1 93.88 202 SER B C 1
ATOM 3172 O O . SER B 1 202 ? 15.492 -23.578 -15.672 1 93.88 202 SER B O 1
ATOM 3174 N N . LEU B 1 203 ? 17.297 -22.594 -16.578 1 92.62 203 LEU B N 1
ATOM 3175 C CA . LEU B 1 203 ? 18.25 -23.406 -15.836 1 92.62 203 LEU B CA 1
ATOM 3176 C C . LEU B 1 203 ? 18.203 -23.078 -14.344 1 92.62 203 LEU B C 1
ATOM 3178 O O . LEU B 1 203 ? 18.578 -23.906 -13.516 1 92.62 203 LEU B O 1
ATOM 3182 N N . LEU B 1 204 ? 17.766 -21.969 -14.039 1 92.31 204 LEU B N 1
ATOM 3183 C CA . LEU B 1 204 ? 17.672 -21.562 -12.641 1 92.31 204 LEU B CA 1
ATOM 3184 C C . LEU B 1 204 ? 16.688 -22.438 -11.875 1 92.31 204 LEU B C 1
ATOM 3186 O O . LEU B 1 204 ? 16.734 -22.516 -10.648 1 92.31 204 LEU B O 1
ATOM 3190 N N . ALA B 1 205 ? 15.766 -23.094 -12.555 1 92.75 205 ALA B N 1
ATOM 3191 C CA . ALA B 1 205 ? 14.703 -23.891 -11.938 1 92.75 205 ALA B CA 1
ATOM 3192 C C . ALA B 1 205 ? 15.289 -25.047 -11.141 1 92.75 205 ALA B C 1
ATOM 3194 O O . ALA B 1 205 ? 14.625 -25.609 -10.266 1 92.75 205 ALA B O 1
ATOM 3195 N N . THR B 1 206 ? 16.484 -25.422 -11.461 1 89.56 206 THR B N 1
ATOM 3196 C CA . THR B 1 206 ? 17.109 -26.578 -10.828 1 89.56 206 THR B CA 1
ATOM 3197 C C . THR B 1 206 ? 17.812 -26.188 -9.531 1 89.56 206 THR B C 1
ATOM 3199 O O . THR B 1 206 ? 18.312 -27.031 -8.805 1 89.56 206 THR B O 1
ATOM 3202 N N . HIS B 1 207 ? 17.859 -24.922 -9.242 1 86.62 207 HIS B N 1
ATOM 3203 C CA . HIS B 1 207 ? 18.469 -24.453 -7.988 1 86.62 207 HIS B CA 1
ATOM 3204 C C . HIS B 1 207 ? 17.766 -25.078 -6.785 1 86.62 207 HIS B C 1
ATOM 3206 O O . HIS B 1 207 ? 16.531 -25.078 -6.715 1 86.62 207 HIS B O 1
ATOM 3212 N N . PRO B 1 208 ? 18.578 -25.656 -5.848 1 77.12 208 PRO B N 1
ATOM 3213 C CA . PRO B 1 208 ? 17.969 -26.375 -4.73 1 77.12 208 PRO B CA 1
ATOM 3214 C C . PRO B 1 208 ? 17.266 -25.453 -3.742 1 77.12 208 PRO B C 1
ATOM 3216 O O . PRO B 1 208 ? 17.641 -24.281 -3.609 1 77.12 208 PRO B O 1
ATOM 3219 N N . ILE B 1 209 ? 16.188 -25.922 -3.191 1 68.38 209 ILE B N 1
ATOM 3220 C CA . ILE B 1 209 ? 15.523 -25.266 -2.076 1 68.38 209 ILE B CA 1
ATOM 3221 C C . ILE B 1 209 ? 16.359 -25.391 -0.812 1 68.38 209 ILE B C 1
ATOM 3223 O O . ILE B 1 209 ? 16.859 -26.484 -0.493 1 68.38 209 ILE B O 1
ATOM 3227 N N . GLU B 1 210 ? 17.266 -24.453 -0.544 1 58.03 210 GLU B N 1
ATOM 3228 C CA . GLU B 1 210 ? 18.047 -24.656 0.67 1 58.03 210 GLU B CA 1
ATOM 3229 C C . GLU B 1 210 ? 17.172 -25.188 1.805 1 58.03 210 GLU B C 1
ATOM 3231 O O . GLU B 1 210 ? 16.156 -24.578 2.15 1 58.03 210 GLU B O 1
ATOM 3236 N N . VAL B 1 211 ? 16.984 -26.438 1.879 1 49.16 211 VAL B N 1
ATOM 3237 C CA . VAL B 1 211 ? 16.344 -27.078 3.02 1 49.16 211 VAL B CA 1
ATOM 3238 C C . VAL B 1 211 ? 17.047 -26.656 4.309 1 49.16 211 VAL B C 1
ATOM 3240 O O . VAL B 1 211 ? 18.281 -26.703 4.402 1 49.16 211 VAL B O 1
ATOM 3243 N N . GLU B 1 212 ? 16.719 -25.562 4.898 1 43.06 212 GLU B N 1
ATOM 3244 C CA . GLU B 1 212 ? 17.266 -25.531 6.25 1 43.06 212 GLU B CA 1
ATOM 3245 C C . GLU B 1 212 ? 17.391 -26.938 6.828 1 43.06 212 GLU B C 1
ATOM 3247 O O . GLU B 1 212 ? 16.484 -27.766 6.691 1 43.06 212 GLU B O 1
ATOM 3252 N N . ARG B 1 213 ? 18.609 -27.5 6.844 1 36.56 213 ARG B N 1
ATOM 3253 C CA . ARG B 1 213 ? 18.953 -28.641 7.684 1 36.56 213 ARG B CA 1
ATOM 3254 C C . ARG B 1 213 ? 18.125 -28.641 8.969 1 36.56 213 ARG B C 1
ATOM 3256 O O . ARG B 1 213 ? 18.172 -27.672 9.742 1 36.56 213 ARG B O 1
ATOM 3263 N N . ASN B 1 214 ? 16.891 -29.188 8.977 1 28.86 214 ASN B N 1
ATOM 3264 C CA . ASN B 1 214 ? 16.562 -29.672 10.312 1 28.86 214 ASN B CA 1
ATOM 3265 C C . ASN B 1 214 ? 17.734 -30.438 10.93 1 28.86 214 ASN B C 1
ATOM 3267 O O . ASN B 1 214 ? 18.406 -31.219 10.242 1 28.86 214 ASN B O 1
#

Foldseek 3Di:
DDPCPPDDCPDCPVPVVPVVLVPVCPFFDDDAQQKWWAFDCPQPPVFRHLWIWHWQGDDQFWTWTFGQQAFDPAACCVVPVQQQVQAFPPRGEGAGGDAQQVDKWKKFFFDVPADCPPPPQWADRDDRIITGHSVDRVVSVSVTTNGMHMHGGHDITGRCRVVVCVVVVRIGIHGDDSCLNRDHSDVRSSLVRQCVDDPPSNVCSPNDPPPPPD/DDPCPPDDCPDCPVPVVPVVLVPVCVAFDDDAQQKWWAFDCPQPPVFRHLWIWHWQGDDQFWTWTFGQQAFDPAACCVVPVQQQVQAFPPRGEGAGGDAQQVDKWKKFFFDVPADCPPPPQWADRDDRIITGHSVDRVVSVSVTTNGMHMHGGHDITGRCRVVVCVVVVRIGIHGDDSCLNRDHSDVRSSLVRQCVDDPPSNVCSPSDPPPPPD

Sequence (428 aa):
MARADDPDERKTQGGHGDRRRREFRGGEQVVRAGTLLLAATDLTEPTFRRSVVYIMEHNDSGSLGVVINRPSETSLADVLPRWSALAADPGTLYFGGPVKRDAALCLGTLKVGASTAGVPGLRRIDGRVVLVDLAADPERIAPLVEGIRVFAGYAGWTFGQLEGELDNEDWIVLSALPTDPISAARPDLWADVLRRQPLPMSLLATHPIEVERNMARADDPDERKTQGGHGDRRRREFRGGEQVVRAGTLLLAATDLTEPTFRRSVVYIMEHNDSGSLGVVINRPSETSLADVLPRWSALAADPGTLYFGGPVKRDAALCLGTLKVGASTAGVPGLRRIDGRVVLVDLAADPERIAPLVEGIRVFAGYAGWTFGQLEGELDNEDWIVLSALPTDPISAARPDLWADVLRRQPLPMSLLATHPIEVERN

Radius of gyration: 26.01 Å; Cα contacts (8 Å, |Δi|>4): 842; chains: 2; bounding box: 106×59×75 Å